Protein 6E4V (pdb70)

Radius of gyration: 25.65 Å; Cα contacts (8 Å, |Δi|>4): 1981; chains: 1; bounding box: 72×51×58 Å

CATH classification: 2.170.130.10

Organism: Escherichia coli (strain K12) (NCBI:txid83333)

Solvent-accessible surface area: 28201 Å² total; per-residue (Å²): 148,44,3,10,36,79,40,0,41,2,1,0,22,4,118,19,38,22,34,31,0,0,4,0,1,9,7,11,4,59,16,18,7,75,0,12,40,8,17,23,0,4,64,0,0,54,18,5,5,14,1,22,59,6,23,38,1,30,21,56,11,30,9,25,2,8,3,12,34,0,18,8,12,1,24,35,17,15,14,24,41,29,80,56,184,33,34,5,4,30,10,39,16,0,6,14,2,0,52,59,0,9,0,0,1,0,1,6,1,3,18,4,1,5,2,31,2,2,6,3,0,11,6,19,10,23,47,1,94,25,151,128,118,95,5,43,62,26,33,5,118,22,33,73,110,41,58,13,84,25,35,8,62,13,28,31,110,48,194,89,5,92,69,21,15,28,77,2,19,14,70,17,35,24,48,16,70,24,60,84,23,36,13,70,20,53,3,68,11,10,12,65,10,13,37,78,58,125,112,28,46,52,10,47,17,88,1,52,8,83,9,36,2,78,4,3,14,55,22,6,11,1,20,23,4,26,103,20,48,75,32,106,38,109,42,30,47,2,3,0,1,111,46,2,52,17,36,8,36,18,44,34,77,25,64,19,55,80,55,64,158,57,135,82,59,66,20,9,47,21,28,24,60,9,49,3,78,24,47,7,37,19,0,55,2,55,9,19,2,51,112,97,77,0,74,3,44,3,29,99,37,110,171,21,129,51,98,46,48,0,1,2,3,1,62,26,19,10,81,10,74,1,59,7,73,8,91,33,18,36,0,28,70,125,89,176,74,108,95,7,41,56,0,103,13,18,28,85,15,90,17,28,18,89,3,63,16,7,167,33,50,1,60,31,118,86,18,22,31,1,123,119,3,69,3,102,19,102,83,38,144,39,72,124,47,73,69,54,33,31,20,23,35,45,19,104,8,127,7,48,2,26,54,30,22,78,38,129,52,49,19,44,0,78,12,40,6,94,1,32,30,80,13,45,39,104,122,56,55,6,86,31,82,38,78,3,56,7,39,2,64,4,92,36,95,76,132,43,90,1,50,10,34,13,63,2,4,3,2,36,17,17,88,31,78,39,72,100,24,144,27,15,53,10,26,19,1,12,2,90,6,112,10,55,5,2,18,82,88,142,10,77,22,13,22,6,60,0,91,4,75,0,48,27,34,54,32,23,68,53,58,72,81,81,11,106,92,47,163,57,72,55,2,64,88,52,38,100,3,13,54,0,104,13,62,3,77,14,41,17,0,0,57,68,115,28,94,15,22,13,77,1,30,12,156,22,109,1,67,45,75,150,41,93,41,29,44,33,15,4,7,46,18,7,42,20,52,1,26,11,78,98,58,88,148,89,73,82,42,16,58,15,3,6,48,29,88,35,39,99,4,53,20,63,41,129,14,68,99,33,86,19,112,4,123,19,38,62,19,40,35,25,24,81,7,61,45,88,58,71,73,182,30,70,10,78,14,16,6,31,33,8,53,154,48,75,69,19,18,18,11,7,83,33,23,10,19,28,3,47,12,104,20,110,8,97,11,18,35,110,94,90

B-factor: mean 42.83, std 16.61, range [19.68, 131.92]

InterPro domains:
  IPR000531 TonB-dependent receptor-like, beta-barrel [PF00593] (256-700)
  IPR010105 TonB-dependent siderophore receptor [TIGR01783] (77-729)
  IPR010916 TonB box, conserved site [PS00430] (1-49)
  IPR010917 TonB-dependent receptor, conserved site [PS01156] (712-729)
  IPR012910 TonB-dependent receptor, plug domain [PF07715] (75-175)
  IPR036942 TonB-dependent receptor-like, beta-barrel domain superfamily [G3DSA:2.40.170.20] (187-729)
  IPR037066 TonB-dependent receptor, plug domain superfamily [G3DSA:2.170.130.10] (42-184)
  IPR039426 TonB-dependent receptor-like [PS52016] (74-729)
  IPR039426 TonB-dependent receptor-like [PTHR32552] (26-729)

Structure (mmCIF, N/CA/C/O backbone):
data_6E4V
#
_entry.id   6E4V
#
_cell.length_a   68.190
_cell.length_b   103.860
_cell.length_c   118.620
_cell.angle_alpha   90.00
_cell.angle_beta   90.00
_cell.angle_gamma   90.00
#
_symmetry.space_group_name_H-M   'P 21 21 21'
#
loop_
_entity.id
_entity.type
_entity.pdbx_description
1 polymer 'FhuE receptor'
2 non-polymer 'octyl beta-D-glucopyranoside'
3 non-polymer COPROGEN
4 water water
#
loop_
_atom_site.group_PDB
_atom_site.id
_atom_site.type_symbol
_atom_site.label_atom_id
_atom_site.label_alt_id
_atom_site.label_comp_id
_atom_site.label_asym_id
_atom_site.label_entity_id
_atom_site.label_seq_id
_atom_site.pdbx_PDB_ins_code
_atom_site.Cartn_x
_atom_site.Cartn_y
_atom_site.Cartn_z
_atom_site.occupancy
_atom_site.B_iso_or_equiv
_atom_site.auth_seq_id
_atom_site.auth_comp_id
_atom_site.auth_asym_id
_atom_site.auth_atom_id
_atom_site.pdbx_PDB_model_num
ATOM 1 N N . ASN A 1 22 ? -8.898 11.354 22.698 1.00 45.55 58 ASN A N 1
ATOM 2 C CA . ASN A 1 22 ? -9.051 11.841 21.323 1.00 45.48 58 ASN A CA 1
ATOM 3 C C . ASN A 1 22 ? -8.663 13.326 21.106 1.00 48.39 58 ASN A C 1
ATOM 4 O O . ASN A 1 22 ? -8.414 13.732 19.964 1.00 49.39 58 ASN A O 1
ATOM 9 N N . ASP A 1 23 ? -8.558 14.090 22.182 1.00 41.63 59 ASP A N 1
ATOM 10 C CA . ASP A 1 23 ? -8.197 15.501 22.106 1.00 39.44 59 ASP A CA 1
ATOM 11 C C . ASP A 1 23 ? -6.686 15.739 22.247 1.00 40.00 59 ASP A C 1
ATOM 12 O O . ASP A 1 23 ? -6.050 15.138 23.089 1.00 38.48 59 ASP A O 1
ATOM 17 N N . TYR A 1 24 ? -6.134 16.607 21.403 1.00 35.04 60 TYR A N 1
ATOM 18 C CA . TYR A 1 24 ? -4.696 16.992 21.457 1.00 33.41 60 TYR A CA 1
ATOM 19 C C . TYR A 1 24 ? -4.413 17.776 22.744 1.00 38.25 60 TYR A C 1
ATOM 20 O O . TYR A 1 24 ? -3.276 17.744 23.216 1.00 35.59 60 TYR A O 1
ATOM 29 N N . SER A 1 25 ? -5.379 18.543 23.232 1.00 36.51 61 SER A N 1
ATOM 30 C CA . SER A 1 25 ? -5.186 19.351 24.463 1.00 37.64 61 SER A CA 1
ATOM 31 C C . SER A 1 25 ? -5.563 18.558 25.722 1.00 45.22 61 SER A C 1
ATOM 32 O O . SER A 1 25 ? -6.715 18.124 25.811 1.00 45.53 61 SER A O 1
ATOM 35 N N . VAL A 1 26 ? -4.638 18.387 26.659 1.00 43.59 62 VAL A N 1
ATOM 36 C CA . VAL A 1 26 ? -4.890 17.688 27.935 1.00 43.82 62 VAL A CA 1
ATOM 37 C C . VAL A 1 26 ? -5.188 18.795 28.983 1.00 49.03 62 VAL A C 1
ATOM 38 O O . VAL A 1 26 ? -4.327 19.630 29.276 1.00 47.67 62 VAL A O 1
ATOM 42 N N . THR A 1 27 ? -6.420 18.789 29.511 1.00 47.13 63 THR A N 1
ATOM 43 C CA . THR A 1 27 ? -7.032 19.759 30.445 1.00 48.31 63 THR A CA 1
ATOM 44 C C . THR A 1 27 ? -6.180 20.195 31.660 1.00 51.12 63 THR A C 1
ATOM 45 O O . THR A 1 27 ? -6.097 21.395 31.915 1.00 52.25 63 THR A O 1
ATOM 49 N N . SER A 1 28 ? -5.652 19.242 32.460 1.00 43.99 64 SER A N 1
ATOM 50 C CA . SER A 1 28 ? -4.923 19.591 33.674 1.00 42.30 64 SER A CA 1
ATOM 51 C C . SER A 1 28 ? -3.632 18.815 33.849 1.00 44.83 64 SER A C 1
ATOM 52 O O . SER A 1 28 ? -3.426 17.770 33.222 1.00 41.80 64 SER A O 1
ATOM 55 N N . THR A 1 29 ? -2.741 19.374 34.686 1.00 42.89 65 THR A N 1
ATOM 56 C CA . THR A 1 29 ? -1.424 18.832 34.999 1.00 42.64 65 THR A CA 1
ATOM 57 C C . THR A 1 29 ? -0.915 19.311 36.351 1.00 47.34 65 THR A C 1
ATOM 58 O O . THR A 1 29 ? -1.275 20.394 36.825 1.00 48.01 65 THR A O 1
ATOM 62 N N . SER A 1 30 ? -0.043 18.484 36.936 1.00 43.24 66 SER A N 1
ATOM 63 C CA . SER A 1 30 ? 0.666 18.668 38.191 1.00 43.27 66 SER A CA 1
ATOM 64 C C . SER A 1 30 ? 2.101 19.126 37.855 1.00 44.31 66 SER A C 1
ATOM 65 O O . SER A 1 30 ? 2.912 19.317 38.755 1.00 43.91 66 SER A O 1
ATOM 68 N N . ALA A 1 31 ? 2.407 19.302 36.550 1.00 39.24 67 ALA A N 1
ATOM 69 C CA . ALA A 1 31 ? 3.731 19.681 36.048 1.00 38.47 67 ALA A CA 1
ATOM 70 C C . ALA A 1 31 ? 4.130 21.133 36.345 1.00 41.79 67 ALA A C 1
ATOM 71 O O . ALA A 1 31 ? 3.318 22.041 36.213 1.00 40.73 67 ALA A O 1
ATOM 73 N N . GLY A 1 32 ? 5.390 21.313 36.740 1.00 38.93 68 GLY A N 1
ATOM 74 C CA . GLY A 1 32 ? 5.968 22.606 37.066 1.00 38.80 68 GLY A CA 1
ATOM 75 C C . GLY A 1 32 ? 5.912 22.952 38.539 1.00 43.48 68 GLY A C 1
ATOM 76 O O . GLY A 1 32 ? 6.947 23.259 39.140 1.00 42.33 68 GLY A O 1
ATOM 77 N N . THR A 1 33 ? 4.700 22.907 39.133 1.00 41.08 69 THR A N 1
ATOM 78 C CA . THR A 1 33 ? 4.489 23.316 40.530 1.00 42.58 69 THR A CA 1
ATOM 79 C C . THR A 1 33 ? 4.260 22.177 41.513 1.00 48.27 69 THR A C 1
ATOM 80 O O . THR A 1 33 ? 4.270 22.421 42.720 1.00 48.87 69 THR A O 1
ATOM 84 N N . LYS A 1 34 ? 4.004 20.956 41.009 1.00 45.77 70 LYS A N 1
ATOM 85 C CA . LYS A 1 34 ? 3.630 19.759 41.789 1.00 46.97 70 LYS A CA 1
ATOM 86 C C . LYS A 1 34 ? 2.180 19.894 42.311 1.00 52.58 70 LYS A C 1
ATOM 87 O O . LYS A 1 34 ? 1.714 19.064 43.094 1.00 53.63 70 LYS A O 1
ATOM 93 N N . MET A 1 35 ? 1.463 20.932 41.827 1.00 49.15 71 MET A N 1
ATOM 94 C CA . MET A 1 35 ? 0.066 21.233 42.153 1.00 49.03 71 MET A CA 1
ATOM 95 C C . MET A 1 35 ? -0.792 21.017 40.904 1.00 49.68 71 MET A C 1
ATOM 96 O O . MET A 1 35 ? -0.426 21.472 39.814 1.00 47.90 71 MET A O 1
ATOM 101 N N . GLN A 1 36 ? -1.911 20.303 41.063 1.00 45.71 72 GLN A N 1
ATOM 102 C CA . GLN A 1 36 ? -2.867 20.001 39.991 1.00 45.11 72 GLN A CA 1
ATOM 103 C C . GLN A 1 36 ? -3.570 21.295 39.544 1.00 50.05 72 GLN A C 1
ATOM 104 O O . GLN A 1 36 ? -4.294 21.904 40.349 1.00 52.02 72 GLN A O 1
ATOM 110 N N . MET A 1 37 ? -3.321 21.741 38.283 1.00 44.90 73 MET A N 1
ATOM 111 C CA . MET A 1 37 ? -3.924 22.976 37.709 1.00 45.09 73 MET A CA 1
ATOM 112 C C . MET A 1 37 ? -4.053 22.883 36.180 1.00 44.66 73 MET A C 1
ATOM 113 O O . MET A 1 37 ? -3.440 22.011 35.562 1.00 42.10 73 MET A O 1
ATOM 118 N N . THR A 1 38 ? -4.703 23.871 35.580 1.00 39.27 74 THR A N 1
ATOM 119 C CA . THR A 1 38 ? -4.755 23.960 34.097 1.00 37.85 74 THR A CA 1
ATOM 120 C C . THR A 1 38 ? -3.456 24.627 33.614 1.00 41.65 74 THR A C 1
ATOM 121 O O . THR A 1 38 ? -2.772 25.253 34.444 1.00 40.46 74 THR A O 1
ATOM 125 N N . GLN A 1 39 ? -3.133 24.571 32.330 1.00 37.89 75 GLN A N 1
ATOM 126 C CA . GLN A 1 39 ? -1.864 25.179 31.842 1.00 37.38 75 GLN A CA 1
ATOM 127 C C . GLN A 1 39 ? -1.867 26.691 32.118 1.00 39.65 75 GLN A C 1
ATOM 128 O O . GLN A 1 39 ? -0.819 27.218 32.544 1.00 37.00 75 GLN A O 1
ATOM 134 N N . ARG A 1 40 ? -3.002 27.343 31.909 1.00 35.32 76 ARG A N 1
ATOM 135 C CA . ARG A 1 40 ? -3.206 28.800 32.123 1.00 35.95 76 ARG A CA 1
ATOM 136 C C . ARG A 1 40 ? -2.708 29.242 33.506 1.00 38.23 76 ARG A C 1
ATOM 137 O O . ARG A 1 40 ? -2.203 30.367 33.598 1.00 37.77 76 ARG A O 1
ATOM 145 N N . ASP A 1 41 ? -2.829 28.408 34.528 1.00 34.15 77 ASP A N 1
ATOM 146 C CA . ASP A 1 41 ? -2.442 28.736 35.902 1.00 33.82 77 ASP A CA 1
ATOM 147 C C . ASP A 1 41 ? -0.991 28.447 36.204 1.00 36.35 77 ASP A C 1
ATOM 148 O O . ASP A 1 41 ? -0.537 28.683 37.324 1.00 36.05 77 ASP A O 1
ATOM 153 N N . ILE A 1 42 ? -0.262 27.911 35.225 1.00 32.60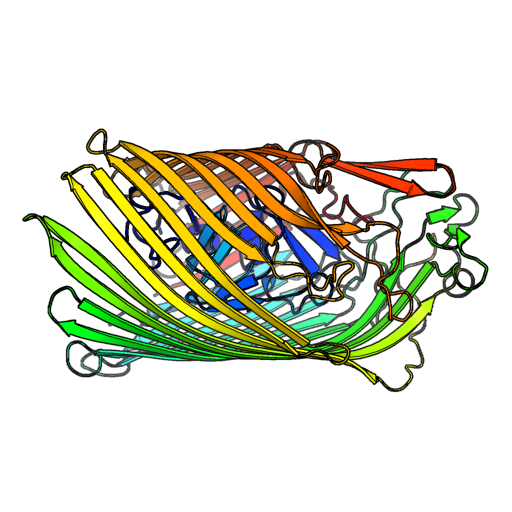 78 ILE A N 1
ATOM 154 C CA . ILE A 1 42 ? 1.143 27.576 35.418 1.00 30.83 78 ILE A CA 1
ATOM 155 C C . ILE A 1 42 ? 2.009 28.700 34.871 1.00 35.48 78 ILE A C 1
ATOM 156 O O . ILE A 1 42 ? 2.008 28.915 33.658 1.00 35.42 78 ILE A O 1
ATOM 161 N N . PRO A 1 43 ? 2.789 29.409 35.728 1.00 31.69 79 PRO A N 1
ATOM 162 C CA . PRO A 1 43 ? 3.613 30.501 35.211 1.00 31.26 79 PRO A CA 1
ATOM 163 C C . PRO A 1 43 ? 4.934 30.025 34.595 1.00 35.66 79 PRO A C 1
ATOM 164 O O . PRO A 1 43 ? 5.995 30.607 34.836 1.00 34.77 79 PRO A O 1
ATOM 168 N N . GLN A 1 44 ? 4.843 28.976 33.789 1.00 31.91 80 GLN A N 1
ATOM 169 C CA . GLN A 1 44 ? 6.017 28.396 33.086 1.00 30.05 80 GLN A CA 1
ATOM 170 C C . GLN A 1 44 ? 5.586 27.951 31.686 1.00 33.43 80 GLN A C 1
ATOM 171 O O . GLN A 1 44 ? 4.371 27.864 31.447 1.00 32.92 80 GLN A O 1
ATOM 177 N N . SER A 1 45 ? 6.526 27.671 30.800 1.00 31.20 81 SER A N 1
ATOM 178 C CA . SER A 1 45 ? 6.154 27.207 29.441 1.00 31.14 81 SER A CA 1
ATOM 179 C C . SER A 1 45 ? 5.914 25.695 29.530 1.00 33.76 81 SER A C 1
ATOM 180 O O . SER A 1 45 ? 6.896 24.951 29.693 1.00 33.13 81 SER A O 1
ATOM 183 N N . VAL A 1 46 ? 4.662 25.271 29.423 1.00 28.34 82 VAL A N 1
ATOM 184 C CA . VAL A 1 46 ? 4.297 23.832 29.576 1.00 26.58 82 VAL A CA 1
ATOM 185 C C . VAL A 1 46 ? 3.681 23.308 28.278 1.00 30.61 82 VAL A C 1
ATOM 186 O O . VAL A 1 46 ? 2.812 23.993 27.713 1.00 31.21 82 VAL A O 1
ATOM 190 N N . THR A 1 47 ? 4.130 22.146 27.833 1.00 25.48 83 THR A N 1
ATOM 191 C CA . THR A 1 47 ? 3.572 21.472 26.635 1.00 26.33 83 THR A CA 1
ATOM 192 C C . THR A 1 47 ? 3.180 20.051 27.051 1.00 29.76 83 THR A C 1
ATOM 193 O O . THR A 1 47 ? 3.974 19.431 27.769 1.00 27.58 83 THR A O 1
ATOM 197 N N . ILE A 1 48 ? 2.005 19.569 26.680 1.00 28.28 84 ILE A N 1
ATOM 198 C CA . ILE A 1 48 ? 1.622 18.172 27.041 1.00 28.48 84 ILE A CA 1
ATOM 199 C C . ILE A 1 48 ? 1.322 17.410 25.749 1.00 31.63 84 ILE A C 1
ATOM 200 O O . ILE A 1 48 ? 0.500 17.898 24.962 1.00 34.51 84 ILE A O 1
ATOM 205 N N . VAL A 1 49 ? 1.954 16.260 25.551 1.00 24.88 85 VAL A N 1
ATOM 206 C CA . VAL A 1 49 ? 1.737 15.457 24.313 1.00 23.98 85 VAL A CA 1
ATOM 207 C C . VAL A 1 49 ? 0.642 14.434 24.625 1.00 29.07 85 VAL A C 1
ATOM 208 O O . VAL A 1 49 ? 0.827 13.629 25.557 1.00 29.61 85 VAL A O 1
ATOM 212 N N . SER A 1 50 ? -0.440 14.463 23.866 1.00 24.89 86 SER A N 1
ATOM 213 C CA . SER A 1 50 ? -1.596 13.578 24.151 1.00 24.64 86 SER A CA 1
ATOM 214 C C . SER A 1 50 ? -1.430 12.203 23.502 1.00 27.40 86 SER A C 1
ATOM 215 O O . SER A 1 50 ? -0.604 12.051 22.588 1.00 25.43 86 SER A O 1
ATOM 218 N N . GLN A 1 51 ? -2.220 11.261 23.991 1.00 26.70 87 GLN A N 1
ATOM 219 C CA . GLN A 1 51 ? -2.275 9.888 23.525 1.00 26.32 87 GLN A CA 1
ATOM 220 C C . GLN A 1 51 ? -2.640 9.885 22.038 1.00 29.63 87 GLN A C 1
ATOM 221 O O . GLN A 1 51 ? -2.017 9.152 21.264 1.00 29.64 87 GLN A O 1
ATOM 227 N N . GLN A 1 52 ? -3.600 10.748 21.641 1.00 26.04 88 GLN A N 1
ATOM 228 C CA . GLN A 1 52 ? -4.086 10.866 20.265 1.00 26.61 88 GLN A CA 1
ATOM 229 C C . GLN A 1 52 ? -3.026 11.365 19.299 1.00 30.34 88 GLN A C 1
ATOM 230 O O . GLN A 1 52 ? -2.926 10.832 18.195 1.00 29.92 88 GLN A O 1
ATOM 236 N N . ARG A 1 53 ? -2.215 12.367 19.717 1.00 27.58 89 ARG A N 1
ATOM 237 C CA . ARG A 1 53 ? -1.123 12.877 18.912 1.00 26.93 89 ARG A CA 1
ATOM 238 C C . ARG A 1 53 ? -0.095 11.753 18.683 1.00 30.64 89 ARG A C 1
ATOM 239 O O . ARG A 1 53 ? 0.394 11.575 17.554 1.00 30.24 89 ARG A O 1
ATOM 247 N N . MET A 1 54 ? 0.186 11.004 19.733 1.00 27.37 90 MET A N 1
ATOM 248 C CA . MET A 1 54 ? 1.144 9.872 19.645 1.00 27.61 90 MET A CA 1
ATOM 249 C C . MET A 1 54 ? 0.588 8.824 18.678 1.00 30.57 90 MET A C 1
ATOM 250 O O . MET A 1 54 ? 1.366 8.343 17.859 1.00 31.13 90 MET A O 1
ATOM 255 N N . GLU A 1 55 ? -0.698 8.502 18.755 1.00 28.02 91 GLU A N 1
ATOM 256 C CA . GLU A 1 55 ? -1.324 7.523 17.827 1.00 28.65 91 GLU A CA 1
ATOM 257 C C . GLU A 1 55 ? -1.328 8.049 16.389 1.00 31.88 91 GLU A C 1
ATOM 258 O O . GLU A 1 55 ? -0.987 7.282 15.498 1.00 31.28 91 GLU A O 1
ATOM 264 N N . ASP A 1 56 ? -1.684 9.300 16.156 1.00 28.31 92 ASP A N 1
ATOM 265 C CA . ASP A 1 56 ? -1.746 9.801 14.794 1.00 27.70 92 ASP A CA 1
ATOM 266 C C . ASP A 1 56 ? -0.408 9.841 14.061 1.00 29.13 92 ASP A C 1
ATOM 267 O O . ASP A 1 56 ? -0.341 9.562 12.878 1.00 26.84 92 ASP A O 1
ATOM 272 N N . GLN A 1 57 ? 0.632 10.261 14.771 1.00 26.75 93 GLN A N 1
ATOM 273 C CA . GLN A 1 57 ? 1.987 10.420 14.173 1.00 25.50 93 GLN A CA 1
ATOM 274 C C . GLN A 1 57 ? 2.857 9.188 14.456 1.00 28.64 93 GLN A C 1
ATOM 275 O O . GLN A 1 57 ? 3.990 9.160 13.960 1.00 28.57 93 GLN A O 1
ATOM 281 N N . GLN A 1 58 ? 2.372 8.229 15.197 1.00 25.29 94 GLN A N 1
ATOM 282 C CA . GLN A 1 58 ? 3.109 6.991 15.551 1.00 25.09 94 GLN A CA 1
ATOM 283 C C . GLN A 1 58 ? 4.396 7.356 16.298 1.00 28.92 94 GLN A C 1
ATOM 284 O O . GLN A 1 58 ? 5.479 6.999 15.861 1.00 28.40 94 GLN A O 1
ATOM 290 N N . LEU A 1 59 ? 4.241 8.105 17.353 1.00 25.72 95 LEU A N 1
ATOM 291 C CA . LEU A 1 59 ? 5.402 8.399 18.227 1.00 23.95 95 LEU A CA 1
ATOM 292 C C . LEU A 1 59 ? 5.465 7.209 19.190 1.00 25.36 95 LEU A C 1
ATOM 293 O O . LEU A 1 59 ? 4.675 7.170 20.139 1.00 23.64 95 LEU A O 1
ATOM 298 N N . GLN A 1 60 ? 6.364 6.274 18.922 1.00 22.97 96 GLN A N 1
ATOM 299 C CA . GLN A 1 60 ? 6.435 4.993 19.675 1.00 22.76 96 GLN A CA 1
ATOM 300 C C . GLN A 1 60 ? 7.553 4.998 20.724 1.00 24.89 96 GLN A C 1
ATOM 301 O O . GLN A 1 60 ? 7.568 4.080 21.559 1.00 23.00 96 GLN A O 1
ATOM 307 N N . THR A 1 61 ? 8.448 5.978 20.684 1.00 22.07 97 THR A N 1
ATOM 308 C CA . THR A 1 61 ? 9.530 6.064 21.657 1.00 21.63 97 THR A CA 1
ATOM 309 C C . THR A 1 61 ? 9.503 7.433 22.308 1.00 23.46 97 THR A C 1
ATOM 310 O O . THR A 1 61 ? 8.965 8.376 21.719 1.00 21.88 97 THR A O 1
ATOM 314 N N . LEU A 1 62 ? 10.139 7.574 23.491 1.00 22.30 98 LEU A N 1
ATOM 315 C CA . LEU A 1 62 ? 10.213 8.889 24.142 1.00 22.12 98 LEU A CA 1
ATOM 316 C C . LEU A 1 62 ? 10.978 9.892 23.256 1.00 23.72 98 LEU A C 1
ATOM 317 O O . LEU A 1 62 ? 10.567 11.038 23.162 1.00 22.56 98 LEU A O 1
ATOM 322 N N . GLY A 1 63 ? 12.026 9.416 22.577 1.00 22.58 99 GLY A N 1
ATOM 323 C CA . GLY A 1 63 ? 12.828 10.177 21.623 1.00 21.87 99 GLY A CA 1
ATOM 324 C C . GLY A 1 63 ? 12.006 10.753 20.487 1.00 23.05 99 GLY A C 1
ATOM 325 O O . GLY A 1 63 ? 12.149 11.929 20.171 1.00 22.77 99 GLY A O 1
ATOM 326 N N . GLU A 1 64 ? 11.086 9.962 19.945 1.00 22.55 100 GLU A N 1
ATOM 327 C CA . GLU A 1 64 ? 10.184 10.432 18.859 1.00 23.21 100 GLU A CA 1
ATOM 328 C C . GLU A 1 64 ? 9.220 11.503 19.389 1.00 27.13 100 GLU A C 1
ATOM 329 O O . GLU A 1 64 ? 8.879 12.397 18.613 1.00 27.94 100 GLU A O 1
ATOM 335 N N . VAL A 1 65 ? 8.746 11.370 20.619 1.00 23.80 101 VAL A N 1
ATOM 336 C CA . VAL A 1 65 ? 7.861 12.353 21.254 1.00 23.84 101 VAL A CA 1
ATOM 337 C C . VAL A 1 65 ? 8.643 13.658 21.404 1.00 28.73 101 VAL A C 1
ATOM 338 O O . VAL A 1 65 ? 8.211 14.682 20.877 1.00 28.69 101 VAL A O 1
ATOM 342 N N . MET A 1 66 ? 9.824 13.588 22.001 1.00 26.62 102 MET A N 1
ATOM 343 C CA . MET A 1 66 ? 10.675 14.784 22.234 1.00 26.43 102 MET A CA 1
ATOM 344 C C . MET A 1 66 ? 11.044 15.486 20.921 1.00 29.18 102 MET A C 1
ATOM 345 O O . MET A 1 66 ? 10.847 16.694 20.861 1.00 29.58 102 MET A O 1
ATOM 350 N N . GLU A 1 67 ? 11.476 14.784 19.890 1.00 26.42 103 GLU A N 1
ATOM 351 C CA . GLU A 1 67 ? 11.910 15.447 18.629 1.00 27.21 103 GLU A CA 1
ATOM 352 C C . GLU A 1 67 ? 10.742 16.107 17.883 1.00 30.18 103 GLU A C 1
ATOM 353 O O . GLU A 1 67 ? 11.015 16.887 16.972 1.00 28.66 103 GLU A O 1
ATOM 359 N N . ASN A 1 68 ? 9.508 15.794 18.253 1.00 26.93 104 ASN A N 1
ATOM 360 C CA . ASN A 1 68 ? 8.318 16.408 17.606 1.00 26.49 104 ASN A CA 1
ATOM 361 C C . ASN A 1 68 ? 7.715 17.439 18.567 1.00 30.02 104 ASN A C 1
ATOM 362 O O . ASN A 1 68 ? 6.648 17.983 18.248 1.00 29.49 104 ASN A O 1
ATOM 367 N N . THR A 1 69 ? 8.396 17.722 19.669 1.00 25.73 105 THR A N 1
ATOM 368 C CA . THR A 1 69 ? 7.911 18.685 20.691 1.00 25.59 105 THR A CA 1
ATOM 369 C C . THR A 1 69 ? 8.597 20.045 20.495 1.00 30.15 105 THR A C 1
ATOM 370 O O . THR A 1 69 ? 9.834 20.077 20.346 1.00 28.72 105 THR A O 1
ATOM 374 N N . LEU A 1 70 ? 7.817 21.119 20.514 1.00 27.12 106 LEU A N 1
ATOM 375 C CA . LEU A 1 70 ? 8.339 22.497 20.316 1.00 26.10 106 LEU A CA 1
ATOM 376 C C . LEU A 1 70 ? 9.428 22.825 21.341 1.00 29.21 106 LEU A C 1
ATOM 377 O O . LEU A 1 70 ? 9.216 22.578 22.537 1.00 27.94 106 LEU A O 1
ATOM 382 N N . GLY A 1 71 ? 10.524 23.415 20.890 1.00 26.83 107 GLY A N 1
ATOM 383 C CA . GLY A 1 71 ? 11.595 23.844 21.807 1.00 26.91 107 GLY A CA 1
ATOM 384 C C . GLY A 1 71 ? 12.527 22.720 22.223 1.00 30.75 107 GLY A C 1
ATOM 385 O O . GLY A 1 71 ? 13.366 22.976 23.094 1.00 29.38 107 GLY A O 1
ATOM 386 N N . ILE A 1 72 ? 12.380 21.526 21.663 1.00 27.14 108 ILE A N 1
ATOM 387 C CA . ILE A 1 72 ? 13.292 20.395 21.999 1.00 25.24 108 ILE A CA 1
ATOM 388 C C . ILE A 1 72 ? 13.986 19.961 20.711 1.00 27.49 108 ILE A C 1
ATOM 389 O O . ILE A 1 72 ? 13.275 19.643 19.747 1.00 25.85 108 ILE A O 1
ATOM 394 N N . SER A 1 73 ? 15.307 19.917 20.727 1.00 23.83 109 SER A N 1
ATOM 395 C CA . SER A 1 73 ? 16.098 19.498 19.543 1.00 24.88 109 SER A CA 1
ATOM 396 C C . SER A 1 73 ? 16.978 18.290 19.892 1.00 28.11 109 SER A C 1
ATOM 397 O O . SER A 1 73 ? 17.303 18.131 21.071 1.00 27.05 109 SER A O 1
ATOM 400 N N . LYS A 1 74 ? 17.305 17.473 18.901 1.00 24.94 110 LYS A N 1
ATOM 401 C CA . LYS A 1 74 ? 18.136 16.285 19.087 1.00 23.84 110 LYS A CA 1
ATOM 402 C C . LYS A 1 74 ? 19.471 16.331 18.333 1.00 26.71 110 LYS A C 1
ATOM 403 O O . LYS A 1 74 ? 19.592 16.979 17.280 1.00 25.05 110 LYS A O 1
ATOM 409 N N . SER A 1 75 ? 20.401 15.598 18.911 1.00 23.82 111 SER A N 1
ATOM 410 C CA . SER A 1 75 ? 21.744 15.367 18.329 1.00 24.47 111 SER A CA 1
ATOM 411 C C . SER A 1 75 ? 21.981 13.846 18.331 1.00 28.37 111 SER A C 1
ATOM 412 O O . SER A 1 75 ? 22.058 13.313 19.394 1.00 26.58 111 SER A O 1
ATOM 415 N N . GLN A 1 76 ? 22.047 13.233 17.179 1.00 26.86 112 GLN A N 1
ATOM 416 C CA . GLN A 1 76 ? 22.165 11.762 17.063 1.00 27.14 112 GLN A CA 1
ATOM 417 C C . GLN A 1 76 ? 23.618 11.338 16.845 1.00 31.02 112 GLN A C 1
ATOM 418 O O . GLN A 1 76 ? 23.987 11.193 15.716 1.00 31.36 112 GLN A O 1
ATOM 424 N N . ALA A 1 77 ? 24.312 10.998 17.895 1.00 27.42 113 ALA A N 1
ATOM 425 C CA . ALA A 1 77 ? 25.723 10.541 17.812 1.00 27.01 113 ALA A CA 1
ATOM 426 C C . ALA A 1 77 ? 25.841 9.295 16.930 1.00 30.42 113 ALA A C 1
ATOM 427 O O . ALA A 1 77 ? 26.749 9.225 16.137 1.00 29.73 113 ALA A O 1
ATOM 429 N N . ASP A 1 78 ? 24.942 8.335 17.088 1.00 25.92 114 ASP A N 1
ATOM 430 C CA . ASP A 1 78 ? 24.938 7.092 16.340 1.00 25.26 114 ASP A CA 1
ATOM 431 C C . ASP A 1 78 ? 23.508 6.519 16.246 1.00 29.72 114 ASP A C 1
ATOM 432 O O . ASP A 1 78 ? 22.615 7.069 16.795 1.00 29.23 114 ASP A O 1
ATOM 437 N N . SER A 1 79 ? 23.364 5.348 15.668 1.00 27.12 115 SER A N 1
ATOM 438 C CA . SER A 1 79 ? 22.045 4.743 15.348 1.00 26.21 115 SER A CA 1
ATOM 439 C C . SER A 1 79 ? 21.132 4.665 16.570 1.00 30.89 115 SER A C 1
ATOM 440 O O . SER A 1 79 ? 19.934 4.761 16.359 1.00 32.73 115 SER A O 1
ATOM 443 N N . ASP A 1 80 ? 21.586 4.413 17.764 1.00 27.71 116 ASP A N 1
ATOM 444 C CA . ASP A 1 80 ? 20.674 4.329 18.870 1.00 28.13 116 ASP A CA 1
ATOM 445 C C . ASP A 1 80 ? 20.905 5.288 20.008 1.00 29.04 116 ASP A C 1
ATOM 446 O O . ASP A 1 80 ? 20.286 5.174 21.014 1.00 28.69 116 ASP A O 1
ATOM 451 N N . ARG A 1 81 ? 21.831 6.222 19.843 1.00 23.34 117 ARG A N 1
ATOM 452 C CA . ARG A 1 81 ? 22.170 7.163 20.936 1.00 22.76 117 ARG A CA 1
ATOM 453 C C . ARG A 1 81 ? 21.917 8.600 20.478 1.00 26.71 117 ARG A C 1
ATOM 454 O O . ARG A 1 81 ? 22.619 9.051 19.590 1.00 28.32 117 ARG A O 1
ATOM 462 N N . ALA A 1 82 ? 20.959 9.266 21.097 1.00 23.39 118 ALA A N 1
ATOM 463 C CA . ALA A 1 82 ? 20.595 10.660 20.767 1.00 22.24 118 ALA A CA 1
ATOM 464 C C . ALA A 1 82 ? 20.473 11.465 22.057 1.00 25.66 118 ALA A C 1
ATOM 465 O O . ALA A 1 82 ? 20.167 10.892 23.076 1.00 25.21 118 ALA A O 1
ATOM 467 N N . LEU A 1 83 ? 20.840 12.715 22.033 1.00 23.63 119 LEU A N 1
ATOM 468 C CA . LEU A 1 83 ? 20.686 13.529 23.248 1.00 23.47 119 LEU A CA 1
ATOM 469 C C . LEU A 1 83 ? 19.710 14.673 22.929 1.00 24.80 119 LEU A C 1
ATOM 470 O O . LEU A 1 83 ? 19.635 15.038 21.789 1.00 23.68 119 LEU A O 1
ATOM 475 N N . TYR A 1 84 ? 18.971 15.130 23.907 1.00 22.55 120 TYR A N 1
ATOM 476 C CA . TYR A 1 84 ? 17.900 16.137 23.679 1.00 22.41 120 TYR A CA 1
ATOM 477 C C . TYR A 1 84 ? 18.216 17.461 24.393 1.00 25.87 120 TYR A C 1
ATOM 478 O O . TYR A 1 84 ? 18.607 17.462 25.564 1.00 24.12 120 TYR A O 1
ATOM 487 N N . TYR A 1 85 ? 17.998 18.556 23.685 1.00 23.70 121 TYR A N 1
ATOM 488 C CA . TYR A 1 85 ? 18.326 19.920 24.167 1.00 24.18 121 TYR A CA 1
ATOM 489 C C . TYR A 1 85 ? 17.105 20.860 24.140 1.00 27.72 121 TYR A C 1
ATOM 490 O O . TYR A 1 85 ? 16.242 20.714 23.281 1.00 23.63 121 TYR A O 1
ATOM 499 N N . SER A 1 86 ? 17.080 21.794 25.080 1.00 25.47 122 SER A N 1
ATOM 500 C CA . SER A 1 86 ? 16.019 22.828 25.158 1.00 24.95 122 SER A CA 1
ATOM 501 C C . SER A 1 86 ? 16.630 24.158 25.607 1.00 27.82 122 SER A C 1
ATOM 502 O O . SER A 1 86 ? 17.297 24.175 26.639 1.00 27.30 122 SER A O 1
ATOM 505 N N . ARG A 1 87 ? 16.383 25.208 24.846 1.00 26.03 123 ARG A N 1
ATOM 506 C CA . ARG A 1 87 ? 16.824 26.589 25.136 1.00 26.16 123 ARG A CA 1
ATOM 507 C C . ARG A 1 87 ? 18.341 26.712 25.264 1.00 31.99 123 ARG A C 1
ATOM 508 O O . ARG A 1 87 ? 18.829 27.542 26.033 1.00 32.67 123 ARG A O 1
ATOM 516 N N . GLY A 1 88 ? 19.075 25.884 24.517 1.00 29.87 124 GLY A N 1
ATOM 517 C CA . GLY A 1 88 ? 20.540 25.898 24.529 1.00 29.97 124 GLY A CA 1
ATOM 518 C C . GLY A 1 88 ? 21.169 24.983 25.561 1.00 33.65 124 GLY A C 1
ATOM 519 O O . GLY A 1 88 ? 22.391 24.966 25.683 1.00 34.32 124 GLY A O 1
ATOM 520 N N . PHE A 1 89 ? 20.358 24.187 26.298 1.00 27.53 125 PHE A N 1
ATOM 521 C CA . PHE A 1 89 ? 20.920 23.321 27.346 1.00 25.82 125 PHE A CA 1
ATOM 522 C C . PHE A 1 89 ? 20.503 21.877 27.198 1.00 26.86 125 PHE A C 1
ATOM 523 O O . PHE A 1 89 ? 19.488 21.571 26.567 1.00 24.79 125 PHE A O 1
ATOM 531 N N . GLN A 1 90 ? 21.255 20.991 27.792 1.00 24.17 126 GLN A N 1
ATOM 532 C CA . GLN A 1 90 ? 20.973 19.548 27.628 1.00 22.95 126 GLN A CA 1
ATOM 533 C C . GLN A 1 90 ? 20.016 19.041 28.693 1.00 26.03 126 GLN A C 1
ATOM 534 O O . GLN A 1 90 ? 20.135 19.452 29.815 1.00 24.96 126 GLN A O 1
ATOM 540 N N . ILE A 1 91 ? 19.117 18.150 28.313 1.00 23.66 127 ILE A N 1
ATOM 541 C CA . ILE A 1 91 ? 18.234 17.479 29.304 1.00 23.61 127 ILE A CA 1
ATOM 542 C C . ILE A 1 91 ? 19.060 16.311 29.863 1.00 27.46 127 ILE A C 1
ATOM 543 O O . ILE A 1 91 ? 19.504 15.483 29.064 1.00 26.21 127 ILE A O 1
ATOM 548 N N . ASP A 1 92 ? 19.289 16.279 31.166 1.00 24.17 128 ASP A N 1
ATOM 549 C CA . ASP A 1 92 ? 20.111 15.285 31.826 1.00 23.77 128 ASP A CA 1
ATOM 550 C C . ASP A 1 92 ? 19.395 14.176 32.627 1.00 28.21 128 ASP A C 1
ATOM 551 O O . ASP A 1 92 ? 19.990 13.419 33.315 1.00 27.24 128 ASP A O 1
ATOM 556 N N . ASN A 1 93 ? 18.080 14.160 32.512 1.00 26.66 129 ASN A N 1
ATOM 557 C CA . ASN A 1 93 ? 17.195 13.226 33.201 1.00 26.60 129 ASN A CA 1
ATOM 558 C C . ASN A 1 93 ? 15.814 13.206 32.554 1.00 30.02 129 ASN A C 1
ATOM 559 O O . ASN A 1 93 ? 15.369 14.215 32.017 1.00 30.30 129 ASN A O 1
ATOM 564 N N . TYR A 1 94 ? 15.201 12.044 32.584 1.00 25.19 130 TYR A N 1
ATOM 565 C CA . TYR A 1 94 ? 13.795 11.879 32.152 1.00 23.48 130 TYR A CA 1
ATOM 566 C C . TYR A 1 94 ? 13.026 11.404 33.390 1.00 28.14 130 TYR A C 1
ATOM 567 O O . TYR A 1 94 ? 13.641 10.805 34.288 1.00 27.38 130 TYR A O 1
ATOM 576 N N . MET A 1 95 ? 11.744 11.683 33.490 1.00 25.69 131 MET A N 1
ATOM 577 C CA . MET A 1 95 ? 11.060 11.225 34.719 1.00 27.52 131 MET A CA 1
ATOM 578 C C . MET A 1 95 ? 9.865 10.342 34.367 1.00 30.53 131 MET A C 1
ATOM 579 O O . MET A 1 95 ? 9.414 10.384 33.225 1.00 30.46 131 MET A O 1
ATOM 584 N N . VAL A 1 96 ? 9.483 9.495 35.296 1.00 27.99 132 VAL A N 1
ATOM 585 C CA . VAL A 1 96 ? 8.276 8.636 35.142 1.00 28.35 132 VAL A CA 1
ATOM 586 C C . VAL A 1 96 ? 7.449 8.891 36.399 1.00 33.93 132 VAL A C 1
ATOM 587 O O . VAL A 1 96 ? 7.958 8.591 37.487 1.00 34.86 132 VAL A O 1
ATOM 591 N N . ASP A 1 97 ? 6.256 9.455 36.250 1.00 30.98 133 ASP A N 1
ATOM 592 C CA . ASP A 1 97 ? 5.414 9.796 37.385 1.00 31.22 133 ASP A CA 1
ATOM 593 C C . ASP A 1 97 ? 6.134 10.689 38.414 1.00 36.13 133 ASP A C 1
ATOM 594 O O . ASP A 1 97 ? 6.057 10.446 39.603 1.00 37.48 133 ASP A O 1
ATOM 599 N N . GLY A 1 98 ? 6.882 11.682 37.935 1.00 30.80 134 GLY A N 1
ATOM 600 C CA . GLY A 1 98 ? 7.592 12.643 38.800 1.00 30.25 134 GLY A CA 1
ATOM 601 C C . GLY A 1 98 ? 8.866 12.094 39.419 1.00 34.10 134 GLY A C 1
ATOM 602 O O . GLY A 1 98 ? 9.425 12.794 40.268 1.00 34.08 134 GLY A O 1
ATOM 603 N N . ILE A 1 99 ? 9.315 10.900 39.035 1.00 30.50 135 ILE A N 1
ATOM 604 C CA . ILE A 1 99 ? 10.565 10.297 39.592 1.00 30.12 135 ILE A CA 1
ATOM 605 C C . ILE A 1 99 ? 11.642 10.367 38.506 1.00 32.66 135 ILE A C 1
ATOM 606 O O . ILE A 1 99 ? 11.479 9.686 37.498 1.00 31.26 135 ILE A O 1
ATOM 611 N N . PRO A 1 100 ? 12.721 11.124 38.721 1.00 28.84 136 PRO A N 1
ATOM 612 C CA . PRO A 1 100 ? 13.723 11.252 37.668 1.00 26.73 136 PRO A CA 1
ATOM 613 C C . PRO A 1 100 ? 14.836 10.199 37.688 1.00 30.46 136 PRO A C 1
ATOM 614 O O . PRO A 1 100 ? 15.123 9.670 38.729 1.00 31.57 136 PRO A O 1
ATOM 618 N N . THR A 1 101 ? 15.408 9.949 36.523 1.00 25.77 137 THR A N 1
ATOM 619 C CA . THR A 1 101 ? 16.571 9.046 36.341 1.00 24.43 137 THR A CA 1
ATOM 620 C C . THR A 1 101 ? 17.637 9.815 35.555 1.00 26.89 137 THR A C 1
ATOM 621 O O . THR A 1 101 ? 17.357 10.189 34.404 1.00 24.92 137 THR A O 1
ATOM 625 N N . TYR A 1 102 ? 18.791 10.052 36.166 1.00 23.67 138 TYR A N 1
ATOM 626 C CA . TYR A 1 102 ? 19.861 10.829 35.551 1.00 23.81 138 TYR A CA 1
ATOM 627 C C . TYR A 1 102 ? 20.799 10.020 34.706 1.00 28.20 138 TYR A C 1
ATOM 628 O O . TYR A 1 102 ? 20.925 8.814 34.909 1.00 29.86 138 TYR A O 1
ATOM 637 N N . PHE A 1 103 ? 21.435 10.680 33.734 1.00 24.32 139 PHE A N 1
ATOM 638 C CA . PHE A 1 103 ? 22.381 10.036 32.821 1.00 25.39 139 PHE A CA 1
ATOM 639 C C . PHE A 1 103 ? 23.490 10.992 32.373 1.00 30.76 139 PHE A C 1
ATOM 640 O O . PHE A 1 103 ? 23.302 12.208 32.358 1.00 30.10 139 PHE A O 1
ATOM 648 N N . GLU A 1 104 ? 24.584 10.394 31.922 1.00 28.76 140 GLU A N 1
ATOM 649 C CA . GLU A 1 104 ? 25.754 11.093 31.341 1.00 29.20 140 GLU A CA 1
ATOM 650 C C . GLU A 1 104 ? 25.675 10.923 29.837 1.00 31.47 140 GLU A C 1
ATOM 651 O O . GLU A 1 104 ? 25.185 9.908 29.411 1.00 28.49 140 GLU A O 1
ATOM 657 N N . SER A 1 105 ? 26.237 11.862 29.116 1.00 28.51 141 SER A N 1
ATOM 658 C CA . SER A 1 105 ? 26.209 11.832 27.642 1.00 27.96 141 SER A CA 1
ATOM 659 C C . SER A 1 105 ? 26.830 10.554 27.083 1.00 33.67 141 SER A C 1
ATOM 660 O O . SER A 1 105 ? 26.375 10.118 26.056 1.00 33.42 141 SER A O 1
ATOM 663 N N . ARG A 1 106 ? 27.886 10.051 27.684 1.00 32.28 142 ARG A N 1
ATOM 664 C CA . ARG A 1 106 ? 28.605 8.898 27.085 1.00 31.25 142 ARG A CA 1
ATOM 665 C C . ARG A 1 106 ? 28.035 7.556 27.548 1.00 34.59 142 ARG A C 1
ATOM 666 O O . ARG A 1 106 ? 28.455 6.548 27.007 1.00 33.73 142 ARG A O 1
ATOM 674 N N . TRP A 1 107 ? 27.213 7.534 28.569 1.00 30.38 143 TRP A N 1
ATOM 675 C CA . TRP A 1 107 ? 26.592 6.264 29.017 1.00 29.61 143 TRP A CA 1
ATOM 676 C C . TRP A 1 107 ? 25.067 6.332 28.793 1.00 31.87 143 TRP A C 1
ATOM 677 O O . TRP A 1 107 ? 24.371 6.545 29.760 1.00 29.80 143 TRP A O 1
ATOM 688 N N . ASN A 1 108 ? 24.652 6.122 27.543 1.00 28.71 144 ASN A N 1
ATOM 689 C CA . ASN A 1 108 ? 23.264 6.107 27.041 1.00 28.12 144 ASN A CA 1
ATOM 690 C C . ASN A 1 108 ? 22.663 4.723 27.297 1.00 32.64 144 ASN A C 1
ATOM 691 O O . ASN A 1 108 ? 22.924 3.841 26.516 1.00 31.44 144 ASN A O 1
ATOM 696 N N . LEU A 1 109 ? 21.885 4.598 28.352 1.00 30.06 145 LEU A N 1
ATOM 697 C CA . LEU A 1 109 ? 21.183 3.342 28.722 1.00 29.67 145 LEU A CA 1
ATOM 698 C C . LEU A 1 109 ? 19.831 3.199 28.000 1.00 32.94 145 LEU A C 1
ATOM 699 O O . LEU A 1 109 ? 19.014 2.452 28.489 1.00 32.12 145 LEU A O 1
ATOM 704 N N . GLY A 1 110 ? 19.630 3.852 26.876 1.00 28.85 146 GLY A N 1
ATOM 705 C CA . GLY A 1 110 ? 18.435 3.762 26.044 1.00 28.08 146 GLY A CA 1
ATOM 706 C C . GLY A 1 110 ? 17.144 4.282 26.645 1.00 30.38 146 GLY A C 1
ATOM 707 O O . GLY A 1 110 ? 16.077 3.811 26.265 1.00 30.01 146 GLY A O 1
ATOM 708 N N . ASP A 1 111 ? 17.217 5.288 27.536 1.00 26.50 147 ASP A N 1
ATOM 709 C CA . ASP A 1 111 ? 16.053 5.861 28.206 1.00 25.30 147 ASP A CA 1
ATOM 710 C C . ASP A 1 111 ? 15.085 6.548 27.233 1.00 27.95 147 ASP A C 1
ATOM 711 O O . ASP A 1 111 ? 13.875 6.576 27.490 1.00 23.23 147 ASP A O 1
ATOM 716 N N . ALA A 1 112 ? 15.626 7.114 26.108 1.00 25.14 148 ALA A N 1
ATOM 717 C CA . ALA A 1 112 ? 14.766 7.748 25.101 1.00 23.81 148 ALA A CA 1
ATOM 718 C C . ALA A 1 112 ? 14.173 6.679 24.131 1.00 26.64 148 ALA A C 1
ATOM 719 O O . ALA A 1 112 ? 13.352 7.000 23.285 1.00 23.62 148 ALA A O 1
ATOM 721 N N . LEU A 1 113 ? 14.568 5.392 24.300 1.00 24.29 149 LEU A N 1
ATOM 722 C CA . LEU A 1 113 ? 14.042 4.302 23.486 1.00 24.35 149 LEU A CA 1
ATOM 723 C C . LEU A 1 113 ? 12.802 3.652 24.154 1.00 27.70 149 LEU A C 1
ATOM 724 O O . LEU A 1 113 ? 12.176 2.777 23.553 1.00 27.26 149 LEU A O 1
ATOM 729 N N . SER A 1 114 ? 12.468 4.091 25.398 1.00 23.59 150 SER A N 1
ATOM 730 C CA . SER A 1 114 ? 11.315 3.654 26.203 1.00 23.27 150 SER A CA 1
ATOM 731 C C . SER A 1 114 ? 10.077 3.690 25.316 1.00 26.92 150 SER A C 1
ATOM 732 O O . SER A 1 114 ? 9.876 4.665 24.574 1.00 23.19 150 SER A O 1
ATOM 735 N N . ASP A 1 115 ? 9.309 2.606 25.376 1.00 24.12 151 ASP A N 1
ATOM 736 C CA . ASP A 1 115 ? 8.146 2.464 24.561 1.00 23.70 151 ASP A CA 1
ATOM 737 C C . ASP A 1 115 ? 6.985 3.249 25.147 1.00 28.58 151 ASP A C 1
ATOM 738 O O . ASP A 1 115 ? 6.663 3.164 26.278 1.00 29.32 151 ASP A O 1
ATOM 743 N N . MET A 1 116 ? 6.404 4.048 24.296 1.00 25.76 152 MET A N 1
ATOM 744 C CA . MET A 1 116 ? 5.257 4.952 24.603 1.00 25.62 152 MET A CA 1
ATOM 745 C C . MET A 1 116 ? 3.964 4.147 24.879 1.00 30.86 152 MET A C 1
ATOM 746 O O . MET A 1 116 ? 3.130 4.633 25.627 1.00 31.77 152 MET A O 1
ATOM 751 N N . ALA A 1 117 ? 3.869 2.926 24.395 1.00 27.01 153 ALA A N 1
ATOM 752 C CA . ALA A 1 117 ? 2.688 2.073 24.572 1.00 28.14 153 ALA A CA 1
ATOM 753 C C . ALA A 1 117 ? 2.430 1.923 26.071 1.00 32.09 153 ALA A C 1
ATOM 754 O O . ALA A 1 117 ? 1.320 1.630 26.431 1.00 30.03 153 ALA A O 1
ATOM 756 N N . LEU A 1 118 ? 3.429 2.158 26.896 1.00 27.93 154 LEU A N 1
ATOM 757 C CA . LEU A 1 118 ? 3.310 2.025 28.346 1.00 27.56 154 LEU A CA 1
ATOM 758 C C . LEU A 1 118 ? 2.760 3.266 29.030 1.00 28.71 154 LEU A C 1
ATOM 759 O O . LEU A 1 118 ? 2.370 3.189 30.198 1.00 28.31 154 LEU A O 1
ATOM 764 N N . PHE A 1 119 ? 2.679 4.367 28.312 1.00 22.69 155 PHE A N 1
ATOM 765 C CA . PHE A 1 119 ? 2.334 5.669 28.940 1.00 22.48 155 PHE A CA 1
ATOM 766 C C . PHE A 1 119 ? 1.099 6.347 28.316 1.00 28.84 155 PHE A C 1
ATOM 767 O O . PHE A 1 119 ? 0.827 6.258 27.122 1.00 27.47 155 PHE A O 1
ATOM 775 N N . GLU A 1 120 ? 0.331 6.949 29.190 1.00 26.99 156 GLU A N 1
ATOM 776 C CA . GLU A 1 120 ? -0.882 7.735 28.842 1.00 26.76 156 GLU A CA 1
ATOM 777 C C . GLU A 1 120 ? -0.521 9.037 28.106 1.00 31.36 156 GLU A C 1
ATOM 778 O O . GLU A 1 120 ? -1.143 9.309 27.088 1.00 30.28 156 GLU A O 1
ATOM 784 N N . ARG A 1 121 ? 0.470 9.781 28.596 1.00 28.81 157 ARG A N 1
ATOM 785 C CA . ARG A 1 121 ? 0.883 11.063 27.959 1.00 28.30 157 ARG A CA 1
ATOM 786 C C . ARG A 1 121 ? 2.263 11.490 28.474 1.00 28.67 157 ARG A C 1
ATOM 787 O O . ARG A 1 121 ? 2.740 10.885 29.442 1.00 27.82 157 ARG A O 1
ATOM 795 N N . VAL A 1 122 ? 2.864 12.499 27.852 1.00 24.49 158 VAL A N 1
ATOM 796 C CA . VAL A 1 122 ? 4.195 13.023 28.283 1.00 22.56 158 VAL A CA 1
ATOM 797 C C . VAL A 1 122 ? 4.062 14.521 28.585 1.00 27.04 158 VAL A C 1
ATOM 798 O O . VAL A 1 122 ? 3.672 15.256 27.672 1.00 27.93 158 VAL A O 1
ATOM 802 N N . GLU A 1 123 ? 4.444 14.955 29.778 1.00 23.85 159 GLU A N 1
ATOM 803 C CA . GLU A 1 123 ? 4.358 16.388 30.169 1.00 24.09 159 GLU A CA 1
ATOM 804 C C . GLU A 1 123 ? 5.737 17.034 29.975 1.00 26.01 159 GLU A C 1
ATOM 805 O O . GLU A 1 123 ? 6.719 16.514 30.535 1.00 24.19 159 GLU A O 1
ATOM 811 N N . VAL A 1 124 ? 5.810 18.124 29.224 1.00 22.80 160 VAL A N 1
ATOM 812 C CA . VAL A 1 124 ? 7.120 18.791 28.970 1.00 22.57 160 VAL A CA 1
ATOM 813 C C . VAL A 1 124 ? 7.108 20.201 29.569 1.00 27.03 160 VAL A C 1
ATOM 814 O O . VAL A 1 124 ? 6.217 20.985 29.204 1.00 27.84 160 VAL A O 1
ATOM 818 N N . VAL A 1 125 ? 8.069 20.510 30.427 1.00 23.47 161 VAL A N 1
ATOM 819 C CA . VAL A 1 125 ? 8.185 21.873 31.021 1.00 24.15 161 VAL A CA 1
ATOM 820 C C . VAL A 1 125 ? 9.521 22.454 30.546 1.00 27.57 161 VAL A C 1
ATOM 821 O O . VAL A 1 125 ? 10.563 21.869 30.879 1.00 24.49 161 VAL A O 1
ATOM 825 N N . ARG A 1 126 ? 9.498 23.572 29.844 1.00 25.28 162 ARG A N 1
ATOM 826 C CA . ARG A 1 126 ? 10.749 24.165 29.307 1.00 24.47 162 ARG A CA 1
ATOM 827 C C . ARG A 1 126 ? 11.253 25.254 30.256 1.00 29.75 162 ARG A C 1
ATOM 828 O O . ARG A 1 126 ? 10.443 26.098 30.664 1.00 28.77 162 ARG A O 1
ATOM 836 N N . GLY A 1 127 ? 12.537 25.216 30.593 1.00 30.23 163 GLY A N 1
ATOM 837 C CA . GLY A 1 127 ? 13.161 26.217 31.477 1.00 30.41 163 GLY A CA 1
ATOM 838 C C . GLY A 1 127 ? 13.887 25.583 32.649 1.00 33.93 163 GLY A C 1
ATOM 839 O O . GLY A 1 127 ? 14.500 24.520 32.458 1.00 33.79 163 GLY A O 1
ATOM 840 N N . ALA A 1 128 ? 13.871 26.251 33.793 1.00 29.71 164 ALA A N 1
ATOM 841 C CA . ALA A 1 128 ? 14.505 25.790 35.025 1.00 28.64 164 ALA A CA 1
ATOM 842 C C . ALA A 1 128 ? 13.440 25.081 35.878 1.00 32.04 164 ALA A C 1
ATOM 843 O O . ALA A 1 128 ? 12.479 25.702 36.305 1.00 32.54 164 ALA A O 1
ATOM 845 N N . THR A 1 129 ? 13.565 23.755 36.042 1.00 28.35 165 THR A N 1
ATOM 846 C CA . THR A 1 129 ? 12.548 22.926 36.727 1.00 27.14 165 THR A CA 1
ATOM 847 C C . THR A 1 129 ? 13.011 22.402 38.106 1.00 31.71 165 THR A C 1
ATOM 848 O O . THR A 1 129 ? 12.632 21.306 38.516 1.00 29.36 165 THR A O 1
ATOM 852 N N . GLY A 1 130 ? 13.787 23.228 38.813 1.00 31.14 166 GLY A N 1
ATOM 853 C CA . GLY A 1 130 ? 14.338 22.945 40.135 1.00 32.02 166 GLY A CA 1
ATOM 854 C C . GLY A 1 130 ? 13.341 22.672 41.241 1.00 37.22 166 GLY A C 1
ATOM 855 O O . GLY A 1 130 ? 13.736 22.170 42.294 1.00 38.06 166 GLY A O 1
ATOM 856 N N . LEU A 1 131 ? 12.047 23.011 41.030 1.00 33.50 167 LEU A N 1
ATOM 857 C CA . LEU A 1 131 ? 10.995 22.708 41.997 1.00 34.08 167 LEU A CA 1
ATOM 858 C C . LEU A 1 131 ? 10.527 21.245 41.832 1.00 37.51 167 LEU A C 1
ATOM 859 O O . LEU A 1 131 ? 10.133 20.622 42.815 1.00 37.72 167 LEU A O 1
ATOM 864 N N . MET A 1 132 ? 10.553 20.716 40.592 1.00 33.93 168 MET A N 1
ATOM 865 C CA . MET A 1 132 ? 10.135 19.343 40.268 1.00 33.98 168 MET A CA 1
ATOM 866 C C . MET A 1 132 ? 11.228 18.343 40.644 1.00 35.62 168 MET A C 1
ATOM 867 O O . MET A 1 132 ? 10.932 17.256 41.122 1.00 33.76 168 MET A O 1
ATOM 872 N N . THR A 1 133 ? 12.496 18.716 40.398 1.00 32.18 169 THR A N 1
ATOM 873 C CA . THR A 1 133 ? 13.669 17.880 40.619 1.00 32.21 169 THR A CA 1
ATOM 874 C C . THR A 1 133 ? 14.817 18.628 41.309 1.00 35.74 169 THR A C 1
ATOM 875 O O . THR A 1 133 ? 14.951 19.826 41.126 1.00 36.04 169 THR A O 1
ATOM 879 N N . GLY A 1 134 ? 15.638 17.904 42.066 1.00 32.76 170 GLY A N 1
ATOM 880 C CA . GLY A 1 134 ? 16.797 18.451 42.767 1.00 32.30 170 GLY A CA 1
ATOM 881 C C . GLY A 1 134 ? 17.807 19.096 41.841 1.00 33.28 170 GLY A C 1
ATOM 882 O O . GLY A 1 134 ? 17.940 20.317 41.833 1.00 31.90 170 GLY A O 1
ATOM 883 N N . THR A 1 135 ? 18.492 18.291 41.013 1.00 30.20 171 THR A N 1
ATOM 884 C CA . THR A 1 135 ? 19.536 18.805 40.111 1.00 29.46 171 THR A CA 1
ATOM 885 C C . THR A 1 135 ? 19.171 18.798 38.613 1.00 31.77 171 THR A C 1
ATOM 886 O O . THR A 1 135 ? 18.210 18.152 38.211 1.00 30.52 171 THR A O 1
ATOM 890 N N . GLY A 1 136 ? 19.997 19.461 37.803 1.00 28.08 172 GLY A N 1
ATOM 891 C CA . GLY A 1 136 ? 19.817 19.494 36.356 1.00 26.82 172 GLY A CA 1
ATOM 892 C C . GLY A 1 136 ? 20.278 20.779 35.709 1.00 31.08 172 GLY A C 1
ATOM 893 O O . GLY A 1 136 ? 20.827 21.672 36.375 1.00 30.76 172 GLY A O 1
ATOM 894 N N . ASN A 1 137 ? 20.069 20.863 34.384 1.00 27.63 173 ASN A N 1
ATOM 895 C CA . ASN A 1 137 ? 20.388 22.061 33.590 1.00 27.13 173 ASN A CA 1
ATOM 896 C C . ASN A 1 137 ? 19.089 22.868 33.320 1.00 30.54 173 ASN A C 1
ATOM 897 O O . ASN A 1 137 ? 17.999 22.292 33.411 1.00 32.10 173 ASN A O 1
ATOM 902 N N . PRO A 1 138 ? 19.163 24.173 32.945 1.00 26.62 174 PRO A N 1
ATOM 903 C CA . PRO A 1 138 ? 17.919 24.922 32.647 1.00 26.68 174 PRO A CA 1
ATOM 904 C C . PRO A 1 138 ? 17.379 24.652 31.224 1.00 30.61 174 PRO A C 1
ATOM 905 O O . PRO A 1 138 ? 17.202 25.551 30.404 1.00 31.42 174 PRO A O 1
ATOM 909 N N . SER A 1 139 ? 17.127 23.389 30.930 1.00 26.49 175 SER A N 1
ATOM 910 C CA . SER A 1 139 ? 16.657 22.948 29.628 1.00 24.85 175 SER A CA 1
ATOM 911 C C . SER A 1 139 ? 15.150 22.694 29.634 1.00 28.77 175 SER A C 1
ATOM 912 O O . SER A 1 139 ? 14.359 23.559 29.206 1.00 27.41 175 SER A O 1
ATOM 915 N N . ALA A 1 140 ? 14.844 21.486 30.105 1.00 25.97 176 ALA A N 1
ATOM 916 C CA . ALA A 1 140 ? 13.456 20.993 30.137 1.00 24.68 176 ALA A CA 1
ATOM 917 C C . ALA A 1 140 ? 13.228 19.794 31.070 1.00 29.60 176 ALA A C 1
ATOM 918 O O . ALA A 1 140 ? 14.175 19.018 31.235 1.00 29.66 176 ALA A O 1
ATOM 920 N N . ALA A 1 141 ? 12.052 19.698 31.717 1.00 26.54 177 ALA A N 1
ATOM 921 C CA . ALA A 1 141 ? 11.694 18.496 32.486 1.00 25.54 177 ALA A CA 1
ATOM 922 C C . ALA A 1 141 ? 10.765 17.720 31.584 1.00 27.37 177 ALA A C 1
ATOM 923 O O . ALA A 1 141 ? 9.834 18.293 31.018 1.00 26.07 177 ALA A O 1
ATOM 925 N N . ILE A 1 142 ? 11.037 16.431 31.483 1.00 25.45 178 ILE A N 1
ATOM 926 C CA . ILE A 1 142 ? 10.245 15.486 30.652 1.00 24.10 178 ILE A CA 1
ATOM 927 C C . ILE A 1 142 ? 9.606 14.467 31.598 1.00 28.11 178 ILE A C 1
ATOM 928 O O . ILE A 1 142 ? 10.363 13.741 32.259 1.00 30.26 178 ILE A O 1
ATOM 933 N N . ASN A 1 143 ? 8.284 14.439 31.688 1.00 23.58 179 ASN A N 1
ATOM 934 C CA . ASN A 1 143 ? 7.605 13.487 32.560 1.00 23.48 179 ASN A CA 1
ATOM 935 C C . ASN A 1 143 ? 6.630 12.574 31.836 1.00 25.98 179 ASN A C 1
ATOM 936 O O . ASN A 1 143 ? 5.609 13.031 31.334 1.00 25.03 179 ASN A O 1
ATOM 941 N N . MET A 1 144 ? 6.931 11.258 31.839 1.00 23.80 180 MET A N 1
ATOM 942 C CA . MET A 1 144 ? 6.094 10.202 31.268 1.00 22.51 180 MET A CA 1
ATOM 943 C C . MET A 1 144 ? 5.136 9.748 32.354 1.00 26.62 180 MET A C 1
ATOM 944 O O . MET A 1 144 ? 5.574 9.333 33.435 1.00 25.84 180 MET A O 1
ATOM 949 N N . VAL A 1 145 ? 3.825 9.821 32.061 1.00 23.10 181 VAL A N 1
ATOM 950 C CA . VAL A 1 145 ? 2.762 9.426 32.969 1.00 24.64 181 VAL A CA 1
ATOM 951 C C . VAL A 1 145 ? 2.283 8.012 32.574 1.00 29.64 181 VAL A C 1
ATOM 952 O O . VAL A 1 145 ? 1.927 7.785 31.416 1.00 28.02 181 VAL A O 1
ATOM 956 N N . ARG A 1 146 ? 2.309 7.067 33.525 1.00 28.46 182 ARG A N 1
ATOM 957 C CA . ARG A 1 146 ? 1.865 5.680 33.267 1.00 29.29 182 ARG A CA 1
ATOM 958 C C . ARG A 1 146 ? 0.372 5.589 33.022 1.00 32.84 182 ARG A C 1
ATOM 959 O O . ARG A 1 146 ? -0.401 6.420 33.507 1.00 32.54 182 ARG A O 1
ATOM 967 N N . LYS A 1 147 ? -0.011 4.578 32.243 1.00 30.68 183 LYS A N 1
ATOM 968 C CA . LYS A 1 147 ? -1.382 4.161 31.949 1.00 30.27 183 LYS A CA 1
ATOM 969 C C . LYS A 1 147 ? -1.909 3.491 33.222 1.00 36.82 183 LYS A C 1
ATOM 970 O O . LYS A 1 147 ? -1.177 2.724 33.855 1.00 36.35 183 LYS A O 1
ATOM 976 N N . HIS A 1 148 ? -3.166 3.769 33.546 1.00 35.94 184 HIS A N 1
ATOM 977 C CA . HIS A 1 148 ? -3.824 3.197 34.748 1.00 37.31 184 HIS A CA 1
ATOM 978 C C . HIS A 1 148 ? -5.101 2.450 34.350 1.00 39.54 184 HIS A C 1
ATOM 979 O O . HIS A 1 148 ? -5.634 2.702 33.257 1.00 36.94 184 HIS A O 1
ATOM 986 N N . ALA A 1 149 ? -5.541 1.561 35.225 1.00 37.63 185 ALA A N 1
ATOM 987 C CA . ALA A 1 149 ? -6.753 0.758 35.075 1.00 38.03 185 ALA A CA 1
ATOM 988 C C . ALA A 1 149 ? -7.893 1.606 35.604 1.00 45.34 185 ALA A C 1
ATOM 989 O O . ALA A 1 149 ? -8.073 1.704 36.823 1.00 46.71 185 ALA A O 1
ATOM 991 N N . THR A 1 150 ? -8.619 2.283 34.694 1.00 42.99 186 THR A N 1
ATOM 992 C CA . THR A 1 150 ? -9.672 3.237 35.068 1.00 44.14 186 THR A CA 1
ATOM 993 C C . THR A 1 150 ? -11.094 2.825 34.686 1.00 50.92 186 THR A C 1
ATOM 994 O O . THR A 1 150 ? -12.036 3.321 35.307 1.00 51.49 186 THR A O 1
ATOM 998 N N . SER A 1 151 ? -11.267 1.969 33.655 1.00 48.17 187 SER A N 1
ATOM 999 C CA . SER A 1 151 ? -12.611 1.580 33.236 1.00 49.21 187 SER A CA 1
ATOM 1000 C C . SER A 1 151 ? -13.258 0.604 34.199 1.00 53.89 187 SER A C 1
ATOM 1001 O O . SER A 1 151 ? -12.568 -0.132 34.913 1.00 54.62 187 SER A O 1
ATOM 1004 N N . ARG A 1 152 ? -14.586 0.639 34.241 1.00 49.64 188 ARG A N 1
ATOM 1005 C CA . ARG A 1 152 ? -15.405 -0.216 35.084 1.00 50.40 188 ARG A CA 1
ATOM 1006 C C . ARG A 1 152 ? -15.966 -1.370 34.224 1.00 53.75 188 ARG A C 1
ATOM 1007 O O . ARG A 1 152 ? -16.886 -2.096 34.643 1.00 54.16 188 ARG A O 1
ATOM 1015 N N . GLU A 1 153 ? -15.362 -1.549 33.026 1.00 48.30 189 GLU A N 1
ATOM 1016 C CA . GLU A 1 153 ? -15.741 -2.556 32.033 1.00 48.53 189 GLU A CA 1
ATOM 1017 C C . GLU A 1 153 ? -14.492 -3.148 31.353 1.00 48.26 189 GLU A C 1
ATOM 1018 O O . GLU A 1 153 ? -13.487 -2.459 31.262 1.00 46.44 189 GLU A O 1
ATOM 1024 N N . PHE A 1 154 ? -14.558 -4.405 30.852 1.00 43.40 190 PHE A N 1
ATOM 1025 C CA . PHE A 1 154 ? -13.446 -4.981 30.099 1.00 41.41 190 PHE A CA 1
ATOM 1026 C C . PHE A 1 154 ? -13.272 -4.129 28.821 1.00 46.50 190 PHE A C 1
ATOM 1027 O O . PHE A 1 154 ? -14.187 -4.005 28.003 1.00 47.50 190 PHE A O 1
ATOM 1035 N N . LYS A 1 155 ? -12.122 -3.483 28.713 1.00 41.41 191 LYS A N 1
ATOM 1036 C CA . LYS A 1 155 ? -11.815 -2.610 27.603 1.00 40.87 191 LYS A CA 1
ATOM 1037 C C . LYS A 1 155 ? -10.388 -2.883 27.101 1.00 47.29 191 LYS A C 1
ATOM 1038 O O . LYS A 1 155 ? -9.534 -3.383 27.838 1.00 47.10 191 LYS A O 1
ATOM 1044 N N . GLY A 1 156 ? -10.143 -2.578 25.855 1.00 44.43 192 GLY A N 1
ATOM 1045 C CA . GLY A 1 156 ? -8.788 -2.710 25.326 1.00 42.98 192 GLY A CA 1
ATOM 1046 C C . GLY A 1 156 ? -8.746 -2.589 23.828 1.00 45.75 192 GLY A C 1
ATOM 1047 O O . GLY A 1 156 ? -9.770 -2.295 23.228 1.00 44.28 192 GLY A O 1
ATOM 1048 N N . ASP A 1 157 ? -7.572 -2.786 23.274 1.00 41.87 193 ASP A N 1
ATOM 1049 C CA . ASP A 1 157 ? -7.369 -2.773 21.862 1.00 41.61 193 ASP A CA 1
ATOM 1050 C C . ASP A 1 157 ? -6.129 -3.564 21.557 1.00 43.90 193 ASP A C 1
ATOM 1051 O O . ASP A 1 157 ? -5.313 -3.806 22.379 1.00 42.37 193 ASP A O 1
ATOM 1056 N N . VAL A 1 158 ? -6.094 -4.049 20.338 1.00 41.77 194 VAL A N 1
ATOM 1057 C CA . VAL A 1 158 ? -4.932 -4.824 19.826 1.00 42.42 194 VAL A CA 1
ATOM 1058 C C . VAL A 1 158 ? -4.652 -4.298 18.424 1.00 44.01 194 VAL A C 1
ATOM 1059 O O . VAL A 1 158 ? -5.598 -3.860 17.756 1.00 44.02 194 VAL A O 1
ATOM 1063 N N . SER A 1 159 ? -3.400 -4.329 18.034 1.00 37.04 195 SER A N 1
ATOM 1064 C CA . SER A 1 159 ? -2.957 -3.777 16.767 1.00 36.05 195 SER A CA 1
ATOM 1065 C C . SER A 1 159 ? -1.751 -4.506 16.161 1.00 39.03 195 SER A C 1
ATOM 1066 O O . SER A 1 159 ? -0.921 -5.091 16.874 1.00 35.66 195 SER A O 1
ATOM 1069 N N . ALA A 1 160 ? -1.703 -4.444 14.845 1.00 36.78 196 ALA A N 1
ATOM 1070 C CA . ALA A 1 160 ? -0.622 -5.018 14.021 1.00 36.37 196 ALA A CA 1
ATOM 1071 C C . ALA A 1 160 ? -0.219 -3.953 13.002 1.00 37.35 196 ALA A C 1
ATOM 1072 O O . ALA A 1 160 ? -1.113 -3.435 12.309 1.00 35.25 196 ALA A O 1
ATOM 1074 N N . GLU A 1 161 ? 1.065 -3.632 12.949 1.00 32.31 197 GLU A N 1
ATOM 1075 C CA . GLU A 1 161 ? 1.579 -2.605 12.013 1.00 31.27 197 GLU A CA 1
ATOM 1076 C C . GLU A 1 161 ? 2.710 -3.197 11.171 1.00 33.05 197 GLU A C 1
ATOM 1077 O O . GLU A 1 161 ? 3.580 -3.873 11.733 1.00 30.08 197 GLU A O 1
ATOM 1083 N N . TYR A 1 162 ? 2.667 -2.938 9.881 1.00 30.59 198 TYR A N 1
ATOM 1084 C CA . TYR A 1 162 ? 3.713 -3.389 8.933 1.00 31.67 198 TYR A CA 1
ATOM 1085 C C . TYR A 1 162 ? 4.243 -2.153 8.209 1.00 32.69 198 TYR A C 1
ATOM 1086 O O . TYR A 1 162 ? 3.429 -1.380 7.691 1.00 30.60 198 TYR A O 1
ATOM 1095 N N . GLY A 1 163 ? 5.555 -1.979 8.179 1.00 26.81 199 GLY A N 1
ATOM 1096 C CA . GLY A 1 163 ? 6.126 -0.805 7.503 1.00 26.63 199 GLY A CA 1
ATOM 1097 C C . GLY A 1 163 ? 7.399 -1.120 6.741 1.00 29.21 199 GLY A C 1
ATOM 1098 O O . GLY A 1 163 ? 7.779 -2.292 6.653 1.00 28.03 199 GLY A O 1
ATOM 1099 N N . SER A 1 164 ? 8.100 -0.068 6.342 1.00 25.58 200 SER A N 1
ATOM 1100 C CA . SER A 1 164 ? 9.337 -0.080 5.577 1.00 25.81 200 SER A CA 1
ATOM 1101 C C . SER A 1 164 ? 10.440 -0.701 6.414 1.00 30.57 200 SER A C 1
ATOM 1102 O O . SER A 1 164 ? 10.391 -0.636 7.655 1.00 29.14 200 SER A O 1
ATOM 1105 N N . TRP A 1 165 ? 11.405 -1.302 5.728 1.00 28.33 201 TRP A N 1
ATOM 1106 C CA . TRP A 1 165 ? 12.572 -1.996 6.337 1.00 27.81 201 TRP A CA 1
ATOM 1107 C C . TRP A 1 165 ? 12.107 -3.179 7.195 1.00 31.22 201 TRP A C 1
ATOM 1108 O O . TRP A 1 165 ? 12.634 -3.362 8.294 1.00 29.67 201 TRP A O 1
ATOM 1119 N N . ASN A 1 166 ? 11.101 -3.906 6.717 1.00 27.87 202 ASN A N 1
ATOM 1120 C CA . ASN A 1 166 ? 10.569 -5.129 7.375 1.00 27.70 202 ASN A CA 1
ATOM 1121 C C . ASN A 1 166 ? 10.099 -4.844 8.803 1.00 31.41 202 ASN A C 1
ATOM 1122 O O . ASN A 1 166 ? 10.278 -5.718 9.654 1.00 33.21 202 ASN A O 1
ATOM 1127 N N . LYS A 1 167 ? 9.514 -3.697 9.068 1.00 26.96 203 LYS A N 1
ATOM 1128 C CA . LYS A 1 167 ? 9.062 -3.415 10.447 1.00 26.43 203 LYS A CA 1
ATOM 1129 C C . LYS A 1 167 ? 7.779 -4.196 10.730 1.00 31.57 203 LYS A C 1
ATOM 1130 O O . LYS A 1 167 ? 6.896 -4.200 9.872 1.00 31.00 203 LYS A O 1
ATOM 1136 N N . GLU A 1 168 ? 7.718 -4.842 11.871 1.00 28.00 204 GLU A N 1
ATOM 1137 C CA . GLU A 1 168 ? 6.478 -5.509 12.326 1.00 28.02 204 GLU A CA 1
ATOM 1138 C C . GLU A 1 168 ? 6.279 -5.068 13.772 1.00 30.26 204 GLU A C 1
ATOM 1139 O O . GLU A 1 168 ? 7.236 -5.196 14.555 1.00 28.46 204 GLU A O 1
ATOM 1145 N N . ARG A 1 169 ? 5.126 -4.509 14.087 1.00 26.20 205 ARG A N 1
ATOM 1146 C CA . ARG A 1 169 ? 4.837 -4.063 15.470 1.00 25.58 205 ARG A CA 1
ATOM 1147 C C . ARG A 1 169 ? 3.479 -4.648 15.877 1.00 29.26 205 ARG A C 1
ATOM 1148 O O . ARG A 1 169 ? 2.526 -4.460 15.125 1.00 29.40 205 ARG A O 1
ATOM 1156 N N . TYR A 1 170 ? 3.417 -5.330 17.006 1.00 26.90 206 TYR A N 1
ATOM 1157 C CA . TYR A 1 170 ? 2.171 -5.956 17.518 1.00 26.53 206 TYR A CA 1
ATOM 1158 C C . TYR A 1 170 ? 1.929 -5.406 18.918 1.00 30.64 206 TYR A C 1
ATOM 1159 O O . TYR A 1 170 ? 2.877 -5.446 19.694 1.00 30.39 206 TYR A O 1
ATOM 1168 N N . VAL A 1 171 ? 0.750 -4.868 19.221 1.00 28.74 207 VAL A N 1
ATOM 1169 C CA . VAL A 1 171 ? 0.504 -4.300 20.580 1.00 29.01 207 VAL A CA 1
ATOM 1170 C C . VAL A 1 171 ? -0.876 -4.724 21.104 1.00 33.13 207 VAL A C 1
ATOM 1171 O O . VAL A 1 171 ? -1.844 -4.682 20.342 1.00 32.43 207 VAL A O 1
ATOM 1175 N N . ALA A 1 172 ? -0.945 -5.033 22.391 1.00 30.38 208 ALA A N 1
ATOM 1176 C CA . ALA A 1 172 ? -2.206 -5.369 23.084 1.00 30.26 208 ALA A CA 1
ATOM 1177 C C . ALA A 1 172 ? -2.281 -4.556 24.379 1.00 32.57 208 ALA A C 1
ATOM 1178 O O . ALA A 1 172 ? -1.313 -4.572 25.143 1.00 30.89 208 ALA A O 1
ATOM 1180 N N . ASP A 1 173 ? -3.368 -3.834 24.576 1.00 30.25 209 ASP A N 1
ATOM 1181 C CA . ASP A 1 173 ? -3.604 -3.074 25.785 1.00 30.33 209 ASP A CA 1
ATOM 1182 C C . ASP A 1 173 ? -4.950 -3.611 26.253 1.00 36.80 209 ASP A C 1
ATOM 1183 O O . ASP A 1 173 ? -5.907 -3.516 25.527 1.00 37.41 209 ASP A O 1
ATOM 1188 N N . LEU A 1 174 ? -5.019 -4.149 27.459 1.00 33.65 210 LEU A N 1
ATOM 1189 C CA . LEU A 1 174 ? -6.285 -4.724 27.983 1.00 35.40 210 LEU A CA 1
ATOM 1190 C C . LEU A 1 174 ? -6.440 -4.310 29.443 1.00 37.25 210 LEU A C 1
ATOM 1191 O O . LEU A 1 174 ? -5.458 -4.386 30.179 1.00 36.08 210 LEU A O 1
ATOM 1196 N N . GLN A 1 175 ? -7.644 -3.937 29.829 1.00 33.58 211 GLN A N 1
ATOM 1197 C CA . GLN A 1 175 ? -7.959 -3.530 31.192 1.00 33.28 211 GLN A CA 1
ATOM 1198 C C . GLN A 1 175 ? -9.334 -4.016 31.604 1.00 37.57 211 GLN A C 1
ATOM 1199 O O . GLN A 1 175 ? -10.204 -4.212 30.749 1.00 37.62 211 GLN A O 1
ATOM 1205 N N . SER A 1 176 ? -9.542 -4.179 32.913 1.00 34.35 212 SER A N 1
ATOM 1206 C CA . SER A 1 176 ? -10.826 -4.620 33.433 1.00 36.71 212 SER A CA 1
ATOM 1207 C C . SER A 1 176 ? -10.844 -4.527 34.943 1.00 45.01 212 SER A C 1
ATOM 1208 O O . SER A 1 176 ? -9.809 -4.799 35.565 1.00 44.30 212 SER A O 1
ATOM 1211 N N . PRO A 1 177 ? -12.032 -4.330 35.578 1.00 45.19 213 PRO A N 1
ATOM 1212 C CA . PRO A 1 177 ? -12.102 -4.539 37.030 1.00 46.24 213 PRO A CA 1
ATOM 1213 C C . PRO A 1 177 ? -11.904 -6.053 37.287 1.00 48.74 213 PRO A C 1
ATOM 1214 O O . PRO A 1 177 ? -12.139 -6.891 36.404 1.00 46.77 213 PRO A O 1
ATOM 1218 N N . LEU A 1 178 ? -11.430 -6.392 38.480 1.00 46.13 214 LEU A N 1
ATOM 1219 C CA . LEU A 1 178 ? -11.166 -7.760 38.900 1.00 46.07 214 LEU A CA 1
ATOM 1220 C C . LEU A 1 178 ? -12.146 -8.181 39.979 1.00 54.02 214 LEU A C 1
ATOM 1221 O O . LEU A 1 178 ? -12.081 -9.318 40.453 1.00 56.06 214 LEU A O 1
ATOM 1226 N N . THR A 1 179 ? -13.056 -7.265 40.370 1.00 51.20 215 THR A N 1
ATOM 1227 C CA . THR A 1 179 ? -14.091 -7.490 41.381 1.00 52.74 215 THR A CA 1
ATOM 1228 C C . THR A 1 179 ? -15.429 -6.923 40.893 1.00 58.81 215 THR A C 1
ATOM 1229 O O . THR A 1 179 ? -15.447 -5.949 40.130 1.00 57.25 215 THR A O 1
ATOM 1233 N N . GLU A 1 180 ? -16.541 -7.507 41.391 1.00 57.76 216 GLU A N 1
ATOM 1234 C CA . GLU A 1 180 ? -17.924 -7.139 41.084 1.00 58.26 216 GLU A CA 1
ATOM 1235 C C . GLU A 1 180 ? -18.219 -5.662 41.355 1.00 60.30 216 GLU A C 1
ATOM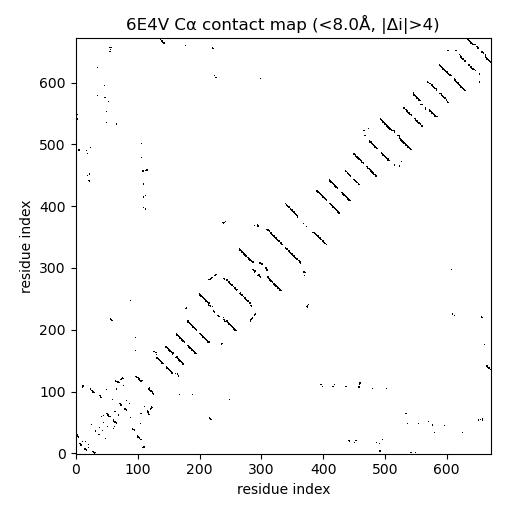 1236 O O . GLU A 1 180 ? -18.872 -5.021 40.528 1.00 59.49 216 GLU A O 1
ATOM 1242 N N . ASP A 1 181 ? -17.710 -5.112 42.485 1.00 57.40 217 ASP A N 1
ATOM 1243 C CA . ASP A 1 181 ? -17.856 -3.686 42.864 1.00 56.74 217 ASP A CA 1
ATOM 1244 C C . ASP A 1 181 ? -16.974 -2.734 42.037 1.00 56.62 217 ASP A C 1
ATOM 1245 O O . ASP A 1 181 ? -17.150 -1.513 42.106 1.00 56.23 217 ASP A O 1
ATOM 1250 N N . GLY A 1 182 ? -16.027 -3.297 41.289 1.00 50.23 218 GLY A N 1
ATOM 1251 C CA . GLY A 1 182 ? -15.107 -2.546 40.442 1.00 47.71 218 GLY A CA 1
ATOM 1252 C C . GLY A 1 182 ? -14.075 -1.728 41.197 1.00 50.33 218 GLY A C 1
ATOM 1253 O O . GLY A 1 182 ? -13.473 -0.816 40.624 1.00 46.68 218 GLY A O 1
ATOM 1254 N N . LYS A 1 183 ? -13.882 -2.043 42.499 1.00 49.40 219 LYS A N 1
ATOM 1255 C CA . LYS A 1 183 ? -12.934 -1.378 43.394 1.00 49.36 219 LYS A CA 1
ATOM 1256 C C . LYS A 1 183 ? -11.509 -1.822 43.105 1.00 51.43 219 LYS A C 1
ATOM 1257 O O . LYS A 1 183 ? -10.592 -1.008 43.224 1.00 50.55 219 LYS A O 1
ATOM 1263 N N . ILE A 1 184 ? -11.320 -3.096 42.694 1.00 46.53 220 ILE A N 1
ATOM 1264 C CA . ILE A 1 184 ? -10.000 -3.593 42.299 1.00 44.23 220 ILE A CA 1
ATOM 1265 C C . ILE A 1 184 ? -10.003 -3.725 40.773 1.00 44.79 220 ILE A C 1
ATOM 1266 O O . ILE A 1 184 ? -10.900 -4.345 40.218 1.00 43.08 220 ILE A O 1
ATOM 1271 N N . ARG A 1 185 ? -9.064 -3.041 40.098 1.00 40.30 221 ARG A N 1
ATOM 1272 C CA . ARG A 1 185 ? -8.938 -3.005 38.632 1.00 38.29 221 ARG A CA 1
ATOM 1273 C C . ARG A 1 185 ? -7.502 -3.301 38.196 1.00 40.83 221 ARG A C 1
ATOM 1274 O O . ARG A 1 185 ? -6.573 -3.041 38.960 1.00 40.87 221 ARG A O 1
ATOM 1282 N N . ALA A 1 186 ? -7.340 -3.766 36.968 1.00 35.45 222 ALA A N 1
ATOM 1283 C CA . ALA A 1 186 ? -5.993 -4.083 36.449 1.00 33.44 222 ALA A CA 1
ATOM 1284 C C . ALA A 1 186 ? -5.865 -3.742 34.964 1.00 34.75 222 ALA A C 1
ATOM 1285 O O . ALA A 1 186 ? -6.868 -3.798 34.249 1.00 34.30 222 ALA A O 1
ATOM 1287 N N . ARG A 1 187 ? -4.675 -3.336 34.550 1.00 31.53 223 ARG A N 1
ATOM 1288 C CA . ARG A 1 187 ? -4.417 -3.000 33.130 1.00 30.63 223 ARG A CA 1
ATOM 1289 C C . ARG A 1 187 ? -3.095 -3.639 32.698 1.00 35.38 223 ARG A C 1
ATOM 1290 O O . ARG A 1 187 ? -2.124 -3.525 33.444 1.00 36.73 223 ARG A O 1
ATOM 1298 N N . ILE A 1 188 ? -3.071 -4.233 31.527 1.00 31.66 224 ILE A N 1
ATOM 1299 C CA . ILE A 1 188 ? -1.862 -4.931 31.011 1.00 31.00 224 ILE A CA 1
ATOM 1300 C C . ILE A 1 188 ? -1.551 -4.400 29.616 1.00 34.40 224 ILE A C 1
ATOM 1301 O O . ILE A 1 188 ? -2.466 -4.381 28.787 1.00 33.47 224 ILE A O 1
ATOM 1306 N N . VAL A 1 189 ? -0.321 -3.984 29.375 1.00 31.30 225 VAL A N 1
ATOM 1307 C CA . VAL A 1 189 ? 0.087 -3.552 28.010 1.00 32.21 225 VAL A CA 1
ATOM 1308 C C . VAL A 1 189 ? 1.276 -4.430 27.619 1.00 36.69 225 VAL A C 1
ATOM 1309 O O . VAL A 1 189 ? 2.201 -4.534 28.421 1.00 36.21 225 VAL A O 1
ATOM 1313 N N . GLY A 1 190 ? 1.253 -5.020 26.447 1.00 34.51 226 GLY A N 1
ATOM 1314 C CA . GLY A 1 190 ? 2.352 -5.894 26.014 1.00 34.17 226 GLY A CA 1
ATOM 1315 C C . GLY A 1 190 ? 2.600 -5.734 24.535 1.00 34.66 226 GLY A C 1
ATOM 1316 O O . GLY A 1 190 ? 1.628 -5.527 23.800 1.00 35.42 226 GLY A O 1
ATOM 1317 N N . GLY A 1 191 ? 3.835 -5.830 24.096 1.00 26.53 227 GLY A N 1
ATOM 1318 C CA . GLY A 1 191 ? 4.080 -5.685 22.656 1.00 25.79 227 GLY A CA 1
ATOM 1319 C C . GLY A 1 191 ? 5.438 -6.192 22.209 1.00 30.07 227 GLY A C 1
ATOM 1320 O O . GLY A 1 191 ? 6.282 -6.486 23.056 1.00 29.89 227 GLY A O 1
ATOM 1321 N N . TYR A 1 192 ? 5.592 -6.337 20.915 1.00 26.08 228 TYR A N 1
ATOM 1322 C CA . TYR A 1 192 ? 6.863 -6.810 20.329 1.00 24.69 228 TYR A CA 1
ATOM 1323 C C . TYR A 1 192 ? 7.089 -6.074 19.013 1.00 27.05 228 TYR A C 1
ATOM 1324 O O . TYR A 1 192 ? 6.130 -5.866 18.270 1.00 27.59 228 TYR A O 1
ATOM 1333 N N . GLN A 1 193 ? 8.319 -5.704 18.739 1.00 24.57 229 GLN A N 1
ATOM 1334 C CA . GLN A 1 193 ? 8.637 -5.034 17.459 1.00 25.01 229 GLN A CA 1
ATOM 1335 C C . GLN A 1 193 ? 9.934 -5.620 16.904 1.00 29.19 229 GLN A C 1
ATOM 1336 O O . GLN A 1 193 ? 10.855 -5.844 17.686 1.00 29.59 229 GLN A O 1
ATOM 1342 N N . ASN A 1 194 ? 9.967 -5.865 15.617 1.00 26.69 230 ASN A N 1
ATOM 1343 C CA . ASN A 1 194 ? 11.195 -6.322 14.928 1.00 26.61 230 ASN A CA 1
ATOM 1344 C C . ASN A 1 194 ? 11.306 -5.463 13.679 1.00 29.57 230 ASN A C 1
ATOM 1345 O O . ASN A 1 194 ? 10.272 -5.270 13.023 1.00 30.58 230 ASN A O 1
ATOM 1350 N N . ASN A 1 195 ? 12.492 -4.980 13.373 1.00 25.26 231 ASN A N 1
ATOM 1351 C CA . ASN A 1 195 ? 12.656 -4.169 12.149 1.00 25.30 231 ASN A CA 1
ATOM 1352 C C . ASN A 1 195 ? 14.130 -4.100 11.757 1.00 30.59 231 ASN A C 1
ATOM 1353 O O . ASN A 1 195 ? 14.997 -4.343 12.597 1.00 29.42 231 ASN A O 1
ATOM 1358 N N . ASP A 1 196 ? 14.335 -3.756 10.498 1.00 29.53 232 ASP A N 1
ATOM 1359 C CA . ASP A 1 196 ? 15.636 -3.453 9.933 1.00 29.77 232 ASP A CA 1
ATOM 1360 C C . ASP A 1 196 ? 15.639 -1.926 9.851 1.00 33.63 232 ASP A C 1
ATOM 1361 O O . ASP A 1 196 ? 14.777 -1.272 10.454 1.00 33.13 232 ASP A O 1
ATOM 1366 N N . SER A 1 197 ? 16.568 -1.362 9.094 1.00 29.96 233 SER A N 1
ATOM 1367 C CA . SER A 1 197 ? 16.731 0.074 8.966 1.00 29.97 233 SER A CA 1
ATOM 1368 C C . SER A 1 197 ? 17.161 0.390 7.534 1.00 32.85 233 SER A C 1
ATOM 1369 O O . SER A 1 197 ? 17.373 -0.519 6.718 1.00 32.63 233 SER A O 1
ATOM 1372 N N . TRP A 1 198 ? 17.343 1.686 7.254 1.00 28.12 234 TRP A N 1
ATOM 1373 C CA . TRP A 1 198 ? 17.933 2.182 6.020 1.00 27.93 234 TRP A CA 1
ATOM 1374 C C . TRP A 1 198 ? 19.408 1.752 6.039 1.00 29.65 234 TRP A C 1
ATOM 1375 O O . TRP A 1 198 ? 19.964 1.554 4.978 1.00 29.82 234 TRP A O 1
ATOM 1386 N N . LEU A 1 199 ? 19.969 1.552 7.231 1.00 26.02 235 LEU A N 1
ATOM 1387 C CA . LEU A 1 199 ? 21.395 1.180 7.458 1.00 27.08 235 LEU A CA 1
ATOM 1388 C C . LEU A 1 199 ? 21.653 -0.294 7.124 1.00 30.55 235 LEU A C 1
ATOM 1389 O O . LEU A 1 199 ? 20.910 -1.154 7.618 1.00 28.05 235 LEU A O 1
ATOM 1394 N N . ASP A 1 200 ? 22.739 -0.578 6.411 1.00 29.53 236 ASP A N 1
ATOM 1395 C CA . ASP A 1 200 ? 23.097 -1.945 6.079 1.00 30.22 236 ASP A CA 1
ATOM 1396 C C . ASP A 1 200 ? 23.378 -2.711 7.351 1.00 35.32 236 ASP A C 1
ATOM 1397 O O . ASP A 1 200 ? 23.987 -2.175 8.271 1.00 33.56 236 ASP A O 1
ATOM 1402 N N . ARG A 1 201 ? 22.820 -3.925 7.422 1.00 32.95 237 ARG A N 1
ATOM 1403 C CA . ARG A 1 201 ? 23.005 -4.959 8.487 1.00 31.47 237 ARG A CA 1
ATOM 1404 C C . ARG A 1 201 ? 22.336 -4.574 9.816 1.00 33.08 237 ARG A C 1
ATOM 1405 O O . ARG A 1 201 ? 22.473 -5.358 10.747 1.00 33.10 237 ARG A O 1
ATOM 1413 N N . TYR A 1 202 ? 21.570 -3.498 9.908 1.00 28.90 238 TYR A N 1
ATOM 1414 C CA . TYR A 1 202 ? 20.999 -3.072 11.210 1.00 27.36 238 TYR A CA 1
ATOM 1415 C C . TYR A 1 202 ? 19.717 -3.852 11.503 1.00 30.38 238 TYR A C 1
ATOM 1416 O O . TYR A 1 202 ? 18.899 -3.986 10.604 1.00 30.68 238 TYR A O 1
ATOM 1425 N N . ASN A 1 203 ? 19.569 -4.328 12.719 1.00 25.60 239 ASN A N 1
ATOM 1426 C CA . ASN A 1 203 ? 18.332 -5.043 13.116 1.00 25.74 239 ASN A CA 1
ATOM 1427 C C . ASN A 1 203 ? 18.053 -4.766 14.592 1.00 29.89 239 ASN A C 1
ATOM 1428 O O . ASN A 1 203 ? 18.971 -4.884 15.408 1.00 30.06 239 ASN A O 1
ATOM 1433 N N . SER A 1 204 ? 16.819 -4.423 14.895 1.00 28.41 240 SER A N 1
ATOM 1434 C CA . SER A 1 204 ? 16.372 -4.167 16.262 1.00 28.69 240 SER A CA 1
ATOM 1435 C C . SER A 1 204 ? 15.182 -5.046 16.597 1.00 33.31 240 SER A C 1
ATOM 1436 O O . SER A 1 204 ? 14.270 -5.235 15.790 1.00 33.13 240 SER A O 1
ATOM 1439 N N . GLU A 1 205 ? 15.227 -5.613 17.784 1.00 30.08 241 GLU A N 1
ATOM 1440 C CA . GLU A 1 205 ? 14.151 -6.499 18.279 1.00 29.95 241 GLU A CA 1
ATOM 1441 C C . GLU A 1 205 ? 13.765 -5.999 19.666 1.00 32.15 241 GLU A C 1
ATOM 1442 O O . GLU A 1 205 ? 14.664 -5.876 20.496 1.00 31.58 241 GLU A O 1
ATOM 1448 N N . LYS A 1 206 ? 12.508 -5.689 19.909 1.00 27.35 242 LYS A N 1
ATOM 1449 C CA . LYS A 1 206 ? 12.173 -5.195 21.265 1.00 27.34 242 LYS A CA 1
ATOM 1450 C C . LYS A 1 206 ? 10.887 -5.828 21.795 1.00 31.72 242 LYS A C 1
ATOM 1451 O O . LYS A 1 206 ? 9.948 -6.001 21.027 1.00 30.18 242 LYS A O 1
ATOM 1457 N N . THR A 1 207 ? 10.884 -6.078 23.085 1.00 29.17 243 THR A N 1
ATOM 1458 C CA . THR A 1 207 ? 9.733 -6.645 23.819 1.00 30.30 243 THR A CA 1
ATOM 1459 C C . THR A 1 207 ? 9.401 -5.670 24.946 1.00 33.93 243 THR A C 1
ATOM 1460 O O . THR A 1 207 ? 10.334 -5.226 25.630 1.00 30.71 243 THR A O 1
ATOM 1464 N N . PHE A 1 208 ? 8.141 -5.335 25.112 1.00 30.47 244 PHE A N 1
ATOM 1465 C CA . PHE A 1 208 ? 7.747 -4.423 26.174 1.00 29.62 244 PHE A CA 1
ATOM 1466 C C . PHE A 1 208 ? 6.506 -4.968 26.885 1.00 36.68 244 PHE A C 1
ATOM 1467 O O . PHE A 1 208 ? 5.691 -5.696 26.283 1.00 35.54 244 PHE A O 1
ATOM 1475 N N . PHE A 1 209 ? 6.420 -4.697 28.175 1.00 34.93 245 PHE A N 1
ATOM 1476 C CA . PHE A 1 209 ? 5.294 -5.217 28.982 1.00 35.28 245 PHE A CA 1
ATOM 1477 C C . PHE A 1 209 ? 5.171 -4.436 30.286 1.00 39.76 245 PHE A C 1
ATOM 1478 O O . PHE A 1 209 ? 6.179 -4.272 30.983 1.00 38.96 245 PHE A O 1
ATOM 1486 N N . SER A 1 210 ? 3.969 -3.952 30.571 1.00 35.61 246 SER A N 1
ATOM 1487 C CA . SER A 1 210 ? 3.666 -3.251 31.843 1.00 35.60 246 SER A CA 1
ATOM 1488 C C . SER A 1 210 ? 2.356 -3.803 32.418 1.00 39.35 246 SER A C 1
ATOM 1489 O O . SER A 1 210 ? 1.398 -3.976 31.658 1.00 36.79 246 SER A O 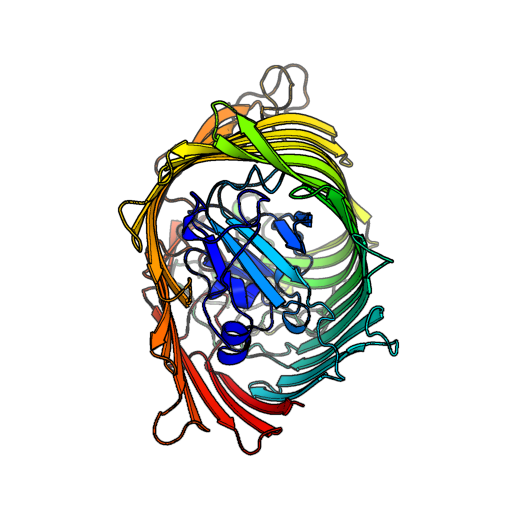1
ATOM 1492 N N . GLY A 1 211 ? 2.336 -4.041 33.710 1.00 37.04 247 GLY A N 1
ATOM 1493 C CA . GLY A 1 211 ? 1.145 -4.544 34.409 1.00 36.93 247 GLY A CA 1
ATOM 1494 C C . GLY A 1 211 ? 0.873 -3.680 35.618 1.00 39.47 247 GLY A C 1
ATOM 1495 O O . GLY A 1 211 ? 1.834 -3.380 36.337 1.00 38.15 247 GLY A O 1
ATOM 1496 N N . ILE A 1 212 ? -0.368 -3.288 35.857 1.00 35.63 248 ILE A N 1
ATOM 1497 C CA . ILE A 1 212 ? -0.644 -2.408 37.028 1.00 35.41 248 ILE A CA 1
ATOM 1498 C C . ILE A 1 212 ? -1.977 -2.802 37.671 1.00 39.28 248 ILE A C 1
ATOM 1499 O O . ILE A 1 212 ? -2.910 -3.147 36.930 1.00 38.28 248 ILE A O 1
ATOM 1504 N N . VAL A 1 213 ? -2.050 -2.750 38.993 1.00 36.43 249 VAL A N 1
ATOM 1505 C CA . VAL A 1 213 ? -3.314 -3.062 39.721 1.00 36.63 249 VAL A CA 1
ATOM 1506 C C . VAL A 1 213 ? -3.744 -1.797 40.470 1.00 40.45 249 VAL A C 1
ATOM 1507 O O . VAL A 1 213 ? -2.948 -1.293 41.278 1.00 38.58 249 VAL A O 1
ATOM 1511 N N . ASP A 1 214 ? -4.942 -1.305 40.187 1.00 38.47 250 ASP A N 1
ATOM 1512 C CA . ASP A 1 214 ? -5.494 -0.119 40.823 1.00 38.76 250 ASP A CA 1
ATOM 1513 C C . ASP A 1 214 ? -6.584 -0.553 41.789 1.00 44.27 250 ASP A C 1
ATOM 1514 O O . ASP A 1 214 ? -7.610 -1.067 41.371 1.00 44.93 250 ASP A O 1
ATOM 1519 N N . ALA A 1 215 ? -6.367 -0.356 43.079 1.00 41.91 251 ALA A N 1
ATOM 1520 C CA . ALA A 1 215 ? -7.382 -0.779 44.070 1.00 44.38 251 ALA A CA 1
ATOM 1521 C C . ALA A 1 215 ? -7.820 0.399 44.946 1.00 51.20 251 ALA A C 1
ATOM 1522 O O . ALA A 1 215 ? -6.944 1.072 45.513 1.00 50.65 251 ALA A O 1
ATOM 1524 N N . ASP A 1 216 ? -9.121 0.608 45.093 1.00 50.06 252 ASP A N 1
ATOM 1525 C CA . ASP A 1 216 ? -9.609 1.665 45.953 1.00 51.35 252 ASP A CA 1
ATOM 1526 C C . ASP A 1 216 ? -9.758 0.992 47.297 1.00 58.78 252 ASP A C 1
ATOM 1527 O O . ASP A 1 216 ? -10.636 0.161 47.480 1.00 59.69 252 ASP A O 1
ATOM 1532 N N . LEU A 1 217 ? -8.924 1.367 48.254 1.00 57.60 253 LEU A N 1
ATOM 1533 C CA . LEU A 1 217 ? -8.996 0.707 49.581 1.00 60.41 253 LEU A CA 1
ATOM 1534 C C . LEU A 1 217 ? -10.007 1.453 50.450 1.00 70.69 253 LEU A C 1
ATOM 1535 O O . LEU A 1 217 ? -9.736 2.608 50.816 1.00 72.03 253 LEU A O 1
ATOM 1540 N N . GLY A 1 218 ? -11.130 0.822 50.751 1.00 70.30 254 GLY A N 1
ATOM 1541 C CA . GLY A 1 218 ? -12.155 1.465 51.590 1.00 72.10 254 GLY A CA 1
ATOM 1542 C C . GLY A 1 218 ? -12.562 2.805 51.010 1.00 76.53 254 GLY A C 1
ATOM 1543 O O . GLY A 1 218 ? -12.861 2.868 49.804 1.00 75.06 254 GLY A O 1
ATOM 1544 N N . ASP A 1 219 ? -12.564 3.833 51.839 1.00 74.46 255 ASP A N 1
ATOM 1545 C CA . ASP A 1 219 ? -12.928 5.165 51.414 1.00 73.63 255 ASP A CA 1
ATOM 1546 C C . ASP A 1 219 ? -11.763 6.070 51.740 1.00 74.70 255 ASP A C 1
ATOM 1547 O O . ASP A 1 219 ? -11.087 5.855 52.751 1.00 75.51 255 ASP A O 1
ATOM 1552 N N . LEU A 1 220 ? -11.497 6.990 50.806 1.00 67.08 256 LEU A N 1
ATOM 1553 C CA . LEU A 1 220 ? -10.440 8.046 50.821 1.00 65.00 256 LEU A CA 1
ATOM 1554 C C . LEU A 1 220 ? -9.039 7.440 50.636 1.00 65.41 256 LEU A C 1
ATOM 1555 O O . LEU A 1 220 ? -8.069 8.166 50.877 1.00 64.92 256 LEU A O 1
ATOM 1560 N N . THR A 1 221 ? -8.908 6.189 50.215 1.00 59.61 257 THR A N 1
ATOM 1561 C CA . THR A 1 221 ? -7.559 5.597 50.014 1.00 56.94 257 THR A CA 1
ATOM 1562 C C . THR A 1 221 ? -7.482 4.931 48.638 1.00 55.84 257 THR A C 1
ATOM 1563 O O . THR A 1 221 ? -8.379 4.135 48.326 1.00 54.78 257 THR A O 1
ATOM 1567 N N . THR A 1 222 ? -6.454 5.223 47.858 1.00 50.19 258 THR A N 1
ATOM 1568 C CA . THR A 1 222 ? -6.294 4.575 46.530 1.00 48.84 258 THR A CA 1
ATOM 1569 C C . THR A 1 222 ? -4.879 3.989 46.443 1.00 52.49 258 THR A C 1
ATOM 1570 O O . THR A 1 222 ? -3.930 4.699 46.815 1.00 51.92 258 THR A O 1
ATOM 1574 N N . LEU A 1 223 ? -4.735 2.757 45.980 1.00 48.44 259 LEU A N 1
ATOM 1575 C CA . LEU A 1 223 ? -3.387 2.139 45.892 1.00 48.56 259 LEU A CA 1
ATOM 1576 C C . LEU A 1 223 ? -3.127 1.640 44.468 1.00 52.75 259 LEU A C 1
ATOM 1577 O O . LEU A 1 223 ? -4.020 1.005 43.891 1.00 53.58 259 LEU A O 1
ATOM 1582 N N . SER A 1 224 ? -1.951 1.929 43.936 1.00 47.64 260 SER A N 1
ATOM 1583 C CA . SER A 1 224 ? -1.544 1.464 42.586 1.00 46.68 260 SER A CA 1
ATOM 1584 C C . SER A 1 224 ? -0.257 0.655 42.744 1.00 49.78 260 SER A C 1
ATOM 1585 O O . SER A 1 224 ? 0.583 1.076 43.541 1.00 49.59 260 SER A O 1
ATOM 1588 N N . ALA A 1 225 ? -0.124 -0.466 42.057 1.00 45.96 261 ALA A N 1
ATOM 1589 C CA . ALA A 1 225 ? 1.105 -1.287 42.149 1.00 45.77 261 ALA A CA 1
ATOM 1590 C C . ALA A 1 225 ? 1.360 -1.925 40.784 1.00 46.46 261 ALA A C 1
ATOM 1591 O O . ALA A 1 225 ? 0.391 -2.392 40.166 1.00 46.55 261 ALA A O 1
ATOM 1593 N N . GLY A 1 226 ? 2.601 -1.954 40.330 1.00 39.78 262 GLY A N 1
ATOM 1594 C CA . GLY A 1 226 ? 2.886 -2.522 39.027 1.00 37.42 262 GLY A CA 1
ATOM 1595 C C . GLY A 1 226 ? 4.299 -2.956 38.743 1.00 37.60 262 GLY A C 1
ATOM 1596 O O . GLY A 1 226 ? 5.211 -2.760 39.544 1.00 35.67 262 GLY A O 1
ATOM 1597 N N . TYR A 1 227 ? 4.464 -3.537 37.564 1.00 33.91 263 TYR A N 1
ATOM 1598 C CA . TYR A 1 227 ? 5.716 -4.080 37.064 1.00 32.97 263 TYR A CA 1
ATOM 1599 C C . TYR A 1 227 ? 5.933 -3.681 35.596 1.00 34.13 263 TYR A C 1
ATOM 1600 O O . TYR A 1 227 ? 5.010 -3.749 34.781 1.00 34.21 263 TYR A O 1
ATOM 1609 N N . GLU A 1 228 ? 7.148 -3.277 35.267 1.00 28.63 264 GLU A N 1
ATOM 1610 C CA . GLU A 1 228 ? 7.461 -2.920 33.862 1.00 27.05 264 GLU A CA 1
ATOM 1611 C C . GLU A 1 228 ? 8.669 -3.730 33.387 1.00 30.32 264 GLU A C 1
ATOM 1612 O O . GLU A 1 228 ? 9.635 -3.847 34.134 1.00 29.09 264 GLU A O 1
ATOM 1618 N N . TYR A 1 229 ? 8.589 -4.267 32.194 1.00 27.92 265 TYR A N 1
ATOM 1619 C CA . TYR A 1 229 ? 9.721 -5.018 31.612 1.00 27.51 265 TYR A CA 1
ATOM 1620 C C . TYR A 1 229 ? 9.909 -4.566 30.167 1.00 28.84 265 TYR A C 1
ATOM 1621 O O . TYR A 1 229 ? 8.927 -4.507 29.420 1.00 27.26 265 TYR A O 1
ATOM 1630 N N . GLN A 1 230 ? 11.142 -4.287 29.791 1.00 23.92 266 GLN A N 1
ATOM 1631 C CA . GLN A 1 230 ? 11.460 -3.900 28.398 1.00 23.37 266 GLN A CA 1
ATOM 1632 C C . GLN A 1 230 ? 12.806 -4.528 28.028 1.00 28.07 266 GLN A C 1
ATOM 1633 O O . GLN A 1 230 ? 13.712 -4.501 28.863 1.00 27.37 266 GLN A O 1
ATOM 1639 N N . ARG A 1 231 ? 12.931 -4.995 26.829 1.00 26.15 267 ARG A N 1
ATOM 1640 C CA . ARG A 1 231 ? 14.188 -5.585 26.363 1.00 26.61 267 ARG A CA 1
ATOM 1641 C C . ARG A 1 231 ? 14.355 -5.194 24.905 1.00 31.25 267 ARG A C 1
ATOM 1642 O O . ARG A 1 231 ? 13.422 -5.363 24.160 1.00 31.92 267 ARG A O 1
ATOM 1650 N N . ILE A 1 232 ? 15.485 -4.578 24.593 1.00 26.28 268 ILE A N 1
ATOM 1651 C CA . ILE A 1 232 ? 15.829 -4.190 23.202 1.00 26.13 268 ILE A CA 1
ATOM 1652 C C . ILE A 1 232 ? 17.164 -4.839 22.827 1.00 31.96 268 ILE A C 1
ATOM 1653 O O . ILE A 1 232 ? 18.133 -4.603 23.513 1.00 32.32 268 ILE A O 1
ATOM 1658 N N . ASP A 1 233 ? 17.190 -5.573 21.744 1.00 27.85 269 ASP A N 1
ATOM 1659 C CA . ASP A 1 233 ? 18.379 -6.207 21.317 1.00 26.84 269 ASP A CA 1
ATOM 1660 C C . ASP A 1 233 ? 18.594 -5.701 19.954 1.00 28.91 269 ASP A C 1
ATOM 1661 O O . ASP A 1 233 ? 17.804 -5.894 19.103 1.00 27.83 269 ASP A O 1
ATOM 1666 N N . VAL A 1 234 ? 19.721 -5.018 19.788 1.00 23.90 270 VAL A N 1
ATOM 1667 C CA . VAL A 1 234 ? 20.128 -4.471 18.460 1.00 23.48 270 VAL A CA 1
ATOM 1668 C C . VAL A 1 234 ? 21.367 -5.208 17.932 1.00 27.23 270 VAL A C 1
ATOM 1669 O O . VAL A 1 234 ? 22.296 -5.395 18.646 1.00 26.01 270 VAL A O 1
ATOM 1673 N N . ASN A 1 235 ? 21.300 -5.563 16.692 1.00 24.86 271 ASN A N 1
ATOM 1674 C CA . ASN A 1 235 ? 22.398 -6.221 15.948 1.00 25.25 271 ASN A CA 1
ATOM 1675 C C . ASN A 1 235 ? 22.981 -5.203 14.970 1.00 27.11 271 ASN A C 1
ATOM 1676 O O . ASN A 1 235 ? 22.196 -4.552 14.265 1.00 25.85 271 ASN A O 1
ATOM 1681 N N . SER A 1 236 ? 24.299 -5.106 14.939 1.00 26.37 272 SER A N 1
ATOM 1682 C CA . SER A 1 236 ? 25.040 -4.164 14.063 1.00 25.75 272 SER A CA 1
ATOM 1683 C C . SER A 1 236 ? 24.599 -2.719 14.316 1.00 29.96 272 SER A C 1
ATOM 1684 O O . SER A 1 236 ? 24.288 -2.026 13.357 1.00 30.48 272 SER A O 1
ATOM 1687 N N . PRO A 1 237 ? 24.572 -2.278 15.562 1.00 26.44 273 PRO A N 1
ATOM 1688 C CA . PRO A 1 237 ? 24.250 -0.877 15.774 1.00 24.88 273 PRO A CA 1
ATOM 1689 C C . PRO A 1 237 ? 25.485 -0.030 15.438 1.00 28.39 273 PRO A C 1
ATOM 1690 O O . PRO A 1 237 ? 26.546 -0.540 15.634 1.00 27.97 273 PRO A O 1
ATOM 1694 N N . THR A 1 238 ? 25.355 1.180 14.926 1.00 26.39 274 THR A N 1
ATOM 1695 C CA . THR A 1 238 ? 26.568 1.997 14.635 1.00 26.47 274 THR A CA 1
ATOM 1696 C C . THR A 1 238 ? 27.134 2.651 15.894 1.00 28.41 274 THR A C 1
ATOM 1697 O O . THR A 1 238 ? 26.433 2.743 16.879 1.00 25.03 274 THR A O 1
ATOM 1701 N N . TRP A 1 239 ? 28.405 3.044 15.843 1.00 26.77 275 TRP A N 1
ATOM 1702 C CA . TRP A 1 239 ? 29.157 3.738 16.924 1.00 26.56 275 TRP A CA 1
ATOM 1703 C C . TRP A 1 239 ? 29.889 4.867 16.212 1.00 27.76 275 TRP A C 1
ATOM 1704 O O . TRP A 1 239 ? 30.595 4.579 15.267 1.00 26.49 275 TRP A O 1
ATOM 1715 N N . GLY A 1 240 ? 29.547 6.101 16.508 1.00 25.20 276 GLY A N 1
ATOM 1716 C CA . GLY A 1 240 ? 30.103 7.196 15.708 1.00 25.65 276 GLY A CA 1
ATOM 1717 C C . GLY A 1 240 ? 29.449 7.338 14.344 1.00 29.52 276 GLY A C 1
ATOM 1718 O O . GLY A 1 240 ? 28.433 6.699 14.057 1.00 26.83 276 GLY A O 1
ATOM 1719 N N . GLY A 1 241 ? 30.004 8.151 13.489 1.00 28.18 277 GLY A N 1
ATOM 1720 C CA . GLY A 1 241 ? 29.391 8.399 12.179 1.00 27.60 277 GLY A CA 1
ATOM 1721 C C . GLY A 1 241 ? 30.304 8.161 11.010 1.00 30.50 277 GLY A C 1
ATOM 1722 O O . GLY A 1 241 ? 31.294 7.526 11.188 1.00 28.56 277 GLY A O 1
ATOM 1723 N N . LEU A 1 242 ? 29.951 8.656 9.864 1.00 27.57 278 LEU A N 1
ATOM 1724 C CA . LEU A 1 242 ? 30.789 8.502 8.670 1.00 28.14 278 LEU A CA 1
ATOM 1725 C C . LEU A 1 242 ? 31.782 9.662 8.539 1.00 32.71 278 LEU A C 1
ATOM 1726 O O . LEU A 1 242 ? 31.388 10.793 8.847 1.00 31.78 278 LEU A O 1
ATOM 1731 N N . PRO A 1 243 ? 33.026 9.414 8.085 1.00 29.33 279 PRO A N 1
ATOM 1732 C CA . PRO A 1 243 ? 34.039 10.472 7.940 1.00 30.11 279 PRO A CA 1
ATOM 1733 C C . PRO A 1 243 ? 33.536 11.642 7.084 1.00 35.23 279 PRO A C 1
ATOM 1734 O O . PRO A 1 243 ? 33.390 11.491 5.900 1.00 36.93 279 PRO A O 1
ATOM 1738 N N . ARG A 1 244 ? 33.241 12.748 7.738 1.00 30.45 280 ARG A N 1
ATOM 1739 C CA . ARG A 1 244 ? 32.736 13.993 7.102 1.00 30.19 280 ARG A CA 1
ATOM 1740 C C . ARG A 1 244 ? 33.792 14.685 6.230 1.00 34.98 280 ARG A C 1
ATOM 1741 O O . ARG A 1 244 ? 33.428 15.145 5.143 1.00 34.08 280 ARG A O 1
ATOM 1749 N N . TRP A 1 245 ? 35.048 14.684 6.668 1.00 31.74 281 TRP A N 1
ATOM 1750 C CA . TRP A 1 245 ? 36.130 15.505 6.057 1.00 33.33 281 TRP A CA 1
ATOM 1751 C C . TRP A 1 245 ? 37.238 14.723 5.342 1.00 35.78 281 TRP A C 1
ATOM 1752 O O . TRP A 1 245 ? 37.647 13.659 5.821 1.00 33.55 281 TRP A O 1
ATOM 1763 N N . ASN A 1 246 ? 37.693 15.322 4.254 1.00 34.30 282 ASN A N 1
ATOM 1764 C CA . ASN A 1 246 ? 38.870 14.847 3.486 1.00 35.61 282 ASN A CA 1
ATOM 1765 C C . ASN A 1 246 ? 40.076 15.673 3.964 1.00 39.56 282 ASN A C 1
ATOM 1766 O O . ASN A 1 246 ? 39.861 16.770 4.522 1.00 38.83 282 ASN A O 1
ATOM 1771 N N . THR A 1 247 ? 41.304 15.226 3.739 1.00 36.95 283 THR A N 1
ATOM 1772 C CA . THR A 1 247 ? 42.480 15.991 4.239 1.00 38.02 283 THR A CA 1
ATOM 1773 C C . THR A 1 247 ? 42.522 17.391 3.611 1.00 46.11 283 THR A C 1
ATOM 1774 O O . THR A 1 247 ? 42.961 18.313 4.315 1.00 47.17 283 THR A O 1
ATOM 1778 N N . ASP A 1 248 ? 42.163 17.538 2.340 1.00 43.81 284 ASP A N 1
ATOM 1779 C CA . ASP A 1 248 ? 42.161 18.834 1.673 1.00 45.13 284 ASP A CA 1
ATOM 1780 C C . ASP A 1 248 ? 41.020 19.788 2.067 1.00 47.52 284 ASP A C 1
ATOM 1781 O O . ASP A 1 248 ? 40.911 20.868 1.495 1.00 48.51 284 ASP A O 1
ATOM 1786 N N . GLY A 1 249 ? 40.169 19.401 3.017 1.00 40.96 285 GLY A N 1
ATOM 1787 C CA . GLY A 1 249 ? 39.075 20.283 3.466 1.00 39.33 285 GLY A CA 1
ATOM 1788 C C . GLY A 1 249 ? 37.751 20.009 2.777 1.00 42.49 285 GLY A C 1
ATOM 1789 O O . GLY A 1 249 ? 36.733 20.468 3.299 1.00 41.45 285 GLY A O 1
ATOM 1790 N N . SER A 1 250 ? 37.741 19.331 1.646 1.00 39.05 286 SER A N 1
ATOM 1791 C CA . SER A 1 250 ? 36.460 19.039 0.957 1.00 39.03 286 SER A CA 1
ATOM 1792 C C . SER A 1 250 ? 35.609 18.095 1.823 1.00 42.80 286 SER A C 1
ATOM 1793 O O . SER A 1 250 ? 36.183 17.215 2.463 1.00 43.14 286 SER A O 1
ATOM 1796 N N . SER A 1 251 ? 34.296 18.284 1.859 1.00 38.69 287 SER A N 1
ATOM 1797 C CA . SER A 1 251 ? 33.375 17.431 2.659 1.00 37.07 287 SER A CA 1
ATOM 1798 C C . SER A 1 251 ? 32.998 16.154 1.897 1.00 41.77 287 SER A C 1
ATOM 1799 O O . SER A 1 251 ? 33.224 16.114 0.683 1.00 43.67 287 SER A O 1
ATOM 1802 N N . ASN A 1 252 ? 32.469 15.147 2.572 1.00 36.02 288 ASN A N 1
ATOM 1803 C CA . ASN A 1 252 ? 32.074 13.872 1.913 1.00 34.34 288 ASN A CA 1
ATOM 1804 C C . ASN A 1 252 ? 30.547 13.618 2.021 1.00 36.33 288 ASN A C 1
ATOM 1805 O O . ASN A 1 252 ? 29.940 14.112 2.930 1.00 34.30 288 ASN A O 1
ATOM 1810 N N . SER A 1 253 ? 30.024 12.830 1.112 1.00 33.57 289 SER A N 1
ATOM 1811 C CA . SER A 1 253 ? 28.605 12.405 1.017 1.00 33.22 289 SER A CA 1
ATOM 1812 C C . SER A 1 253 ? 28.576 10.899 0.784 1.00 36.53 289 SER A C 1
ATOM 1813 O O . SER A 1 253 ? 29.354 10.438 -0.040 1.00 36.30 289 SER A O 1
ATOM 1816 N N . TYR A 1 254 ? 27.701 10.187 1.457 1.00 31.60 290 TYR A N 1
ATOM 1817 C CA . TYR A 1 254 ? 27.575 8.726 1.299 1.00 31.39 290 TYR A CA 1
ATOM 1818 C C . TYR A 1 254 ? 26.098 8.357 1.101 1.00 36.43 290 TYR A C 1
ATOM 1819 O O . TYR A 1 254 ? 25.247 9.119 1.470 1.00 36.08 290 TYR A O 1
ATOM 1828 N N . ASP A 1 255 ? 25.845 7.172 0.586 1.00 34.28 291 ASP A N 1
ATOM 1829 C CA . ASP A 1 255 ? 24.516 6.578 0.454 1.00 33.43 291 ASP A CA 1
ATOM 1830 C C . ASP A 1 255 ? 24.055 6.381 1.913 1.00 35.08 291 ASP A C 1
ATOM 1831 O O . ASP A 1 255 ? 24.854 5.952 2.753 1.00 33.39 291 ASP A O 1
ATOM 1836 N N . ARG A 1 256 ? 22.789 6.721 2.223 1.00 31.54 292 ARG A N 1
ATOM 1837 C CA . ARG A 1 256 ? 22.244 6.627 3.583 1.00 29.69 292 ARG A CA 1
ATOM 1838 C C . ARG A 1 256 ? 22.250 5.193 4.162 1.00 33.23 292 ARG A C 1
ATOM 1839 O O . ARG A 1 256 ? 22.094 5.012 5.377 1.00 31.72 292 ARG A O 1
ATOM 1847 N N . ALA A 1 257 ? 22.478 4.193 3.297 1.00 30.67 293 ALA A N 1
ATOM 1848 C CA . ALA A 1 257 ? 22.573 2.788 3.678 1.00 30.81 293 ALA A CA 1
ATOM 1849 C C . ALA A 1 257 ? 23.960 2.463 4.229 1.00 34.35 293 ALA A C 1
ATOM 1850 O O . ALA A 1 257 ? 24.115 1.432 4.874 1.00 34.91 293 ALA A O 1
ATOM 1852 N N . ARG A 1 258 ? 24.962 3.335 3.992 1.00 29.89 294 ARG A N 1
ATOM 1853 C CA . ARG A 1 258 ? 26.335 3.096 4.435 1.00 30.04 294 ARG A CA 1
ATOM 1854 C C . ARG A 1 258 ? 26.485 3.006 5.956 1.00 33.96 294 ARG A C 1
ATOM 1855 O O . ARG A 1 258 ? 26.124 3.931 6.696 1.00 32.18 294 ARG A O 1
ATOM 1863 N N . SER A 1 259 ? 27.074 1.901 6.397 1.00 31.22 295 SER A N 1
ATOM 1864 C CA . SER A 1 259 ? 27.299 1.636 7.841 1.00 29.61 295 SER A CA 1
ATOM 1865 C C . SER A 1 259 ? 28.732 1.153 8.106 1.00 33.45 295 SER A C 1
ATOM 1866 O O . SER A 1 259 ? 29.249 0.379 7.301 1.00 32.52 295 SER A O 1
ATOM 1869 N N . THR A 1 260 ? 29.304 1.581 9.220 1.00 29.41 296 THR A N 1
ATOM 1870 C CA . THR A 1 260 ? 30.659 1.169 9.666 1.00 30.46 296 THR A CA 1
ATOM 1871 C C . THR A 1 260 ? 30.520 0.055 10.711 1.00 33.04 296 THR A C 1
ATOM 1872 O O . THR A 1 260 ? 31.553 -0.420 11.203 1.00 32.18 296 THR A O 1
ATOM 1876 N N . ALA A 1 261 ? 29.288 -0.345 11.015 1.00 29.12 297 ALA A N 1
ATOM 1877 C CA . ALA A 1 261 ? 28.978 -1.368 12.041 1.00 28.62 297 ALA A CA 1
ATOM 1878 C C . ALA A 1 261 ? 29.311 -2.781 11.547 1.00 34.70 297 ALA A C 1
ATOM 1879 O O . ALA A 1 261 ? 28.777 -3.177 10.501 1.00 35.37 297 ALA A O 1
ATOM 1881 N N . PRO A 1 262 ? 30.184 -3.509 12.265 1.00 30.84 298 PRO A N 1
ATOM 1882 C CA . PRO A 1 262 ? 30.469 -4.908 11.882 1.00 31.70 298 PRO A CA 1
ATOM 1883 C C . PRO A 1 262 ? 29.341 -5.878 12.217 1.00 36.32 298 PRO A C 1
ATOM 1884 O O . PRO A 1 262 ? 28.485 -5.576 13.055 1.00 34.82 298 PRO A O 1
ATOM 1888 N N . ASP A 1 263 ? 29.362 -7.048 11.584 1.00 34.93 299 ASP A N 1
ATOM 1889 C CA . ASP A 1 263 ? 28.365 -8.090 11.792 1.00 35.50 299 ASP A CA 1
AT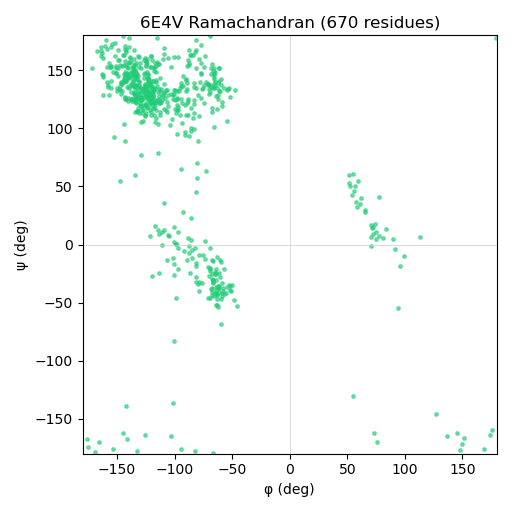OM 1890 C C . ASP A 1 263 ? 28.374 -8.629 13.195 1.00 37.76 299 ASP A C 1
ATOM 1891 O O . ASP A 1 263 ? 27.372 -9.122 13.670 1.00 37.24 299 ASP A O 1
ATOM 1896 N N . TRP A 1 264 ? 29.507 -8.529 13.870 1.00 34.35 300 TRP A N 1
ATOM 1897 C CA . TRP A 1 264 ? 29.604 -9.055 15.256 1.00 33.27 300 TRP A CA 1
ATOM 1898 C C . TRP A 1 264 ? 29.155 -7.990 16.259 1.00 33.74 300 TRP A C 1
ATOM 1899 O O . TRP A 1 264 ? 29.048 -8.320 17.442 1.00 33.46 300 TRP A O 1
ATOM 1910 N N . ALA A 1 265 ? 28.915 -6.772 15.802 1.00 28.06 301 ALA A N 1
ATOM 1911 C CA . ALA A 1 265 ? 28.506 -5.666 16.695 1.00 26.45 301 ALA A CA 1
ATOM 1912 C C . ALA A 1 265 ? 27.089 -5.890 17.236 1.00 30.15 301 ALA A C 1
ATOM 1913 O O . ALA A 1 265 ? 26.228 -6.298 16.462 1.00 29.08 301 ALA A O 1
ATOM 1915 N N . TYR A 1 266 ? 26.858 -5.638 18.497 1.00 26.40 302 TYR A N 1
ATOM 1916 C CA . TYR A 1 266 ? 25.520 -5.758 19.106 1.00 25.66 302 TYR A CA 1
ATOM 1917 C C . TYR A 1 266 ? 25.414 -4.880 20.356 1.00 27.68 302 TYR A C 1
ATOM 1918 O O . TYR A 1 266 ? 26.396 -4.539 20.968 1.00 25.28 302 TYR A O 1
ATOM 1927 N N . ASN A 1 267 ? 24.194 -4.473 20.644 1.00 24.88 303 ASN A N 1
ATOM 1928 C CA . ASN A 1 267 ? 23.853 -3.763 21.897 1.00 24.03 303 ASN A CA 1
ATOM 1929 C C . ASN A 1 267 ? 22.528 -4.345 22.431 1.00 25.30 303 ASN A C 1
ATOM 1930 O O . ASN A 1 267 ? 21.538 -4.267 21.743 1.00 23.71 303 ASN A O 1
ATOM 1935 N N . ASP A 1 268 ? 22.514 -4.823 23.639 1.00 23.66 304 ASP A N 1
ATOM 1936 C CA . ASP A 1 268 ? 21.366 -5.421 24.211 1.00 24.61 304 ASP A CA 1
ATOM 1937 C C . ASP A 1 268 ? 21.185 -4.807 25.523 1.00 27.84 304 ASP A C 1
ATOM 1938 O O . ASP A 1 268 ? 22.104 -4.651 26.228 1.00 27.55 304 ASP A O 1
ATOM 1943 N N . LYS A 1 269 ? 19.950 -4.487 25.835 1.00 23.89 305 LYS A N 1
ATOM 1944 C CA . LYS A 1 269 ? 19.585 -3.843 27.120 1.00 24.83 305 LYS A CA 1
ATOM 1945 C C . LYS A 1 269 ? 18.339 -4.507 27.706 1.00 31.02 305 LYS A C 1
ATOM 1946 O O . LYS A 1 269 ? 17.493 -4.855 26.957 1.00 31.52 305 LYS A O 1
ATOM 1952 N N . GLU A 1 270 ? 18.247 -4.605 29.002 1.00 27.87 306 GLU A N 1
ATOM 1953 C CA . GLU A 1 270 ? 17.050 -5.189 29.656 1.00 27.09 306 GLU A CA 1
ATOM 1954 C C . GLU A 1 270 ? 16.620 -4.284 30.809 1.00 31.53 306 GLU A C 1
ATOM 1955 O O . GLU A 1 270 ? 17.456 -4.018 31.680 1.00 31.52 306 GLU A O 1
ATOM 1961 N N . ILE A 1 271 ? 15.355 -3.895 30.839 1.00 29.22 307 ILE A N 1
ATOM 1962 C CA . ILE A 1 271 ? 14.815 -2.991 31.894 1.00 28.62 307 ILE A CA 1
ATOM 1963 C C . ILE A 1 271 ? 13.790 -3.749 32.741 1.00 31.22 307 ILE A C 1
ATOM 1964 O O . ILE A 1 271 ? 12.902 -4.369 32.157 1.00 30.18 307 ILE A O 1
ATOM 1969 N N . ASN A 1 272 ? 13.905 -3.667 34.054 1.00 28.81 308 ASN A N 1
ATOM 1970 C CA . ASN A 1 272 ? 12.949 -4.304 34.997 1.00 29.30 308 ASN A CA 1
ATOM 1971 C C . ASN A 1 272 ? 12.595 -3.270 36.067 1.00 32.06 308 ASN A C 1
ATOM 1972 O O . ASN A 1 272 ? 13.522 -2.772 36.716 1.00 32.33 308 ASN A O 1
ATOM 1977 N N . LYS A 1 273 ? 11.327 -2.936 36.230 1.00 25.88 309 LYS A N 1
ATOM 1978 C CA . LYS A 1 273 ? 10.942 -1.933 37.252 1.00 25.31 309 LYS A CA 1
ATOM 1979 C C . LYS A 1 273 ? 9.726 -2.403 38.057 1.00 32.16 309 LYS A C 1
ATOM 1980 O O . LYS A 1 273 ? 8.826 -3.018 37.480 1.00 31.71 309 LYS A O 1
ATOM 1986 N N . VAL A 1 274 ? 9.720 -2.069 39.332 1.00 30.79 310 VAL A N 1
ATOM 1987 C CA . VAL A 1 274 ? 8.563 -2.298 40.241 1.00 31.71 310 VAL A CA 1
ATOM 1988 C C . VAL A 1 274 ? 8.194 -0.904 40.754 1.00 33.95 310 VAL A C 1
ATOM 1989 O O . VAL A 1 274 ? 9.107 -0.136 41.051 1.00 32.27 310 VAL A O 1
ATOM 1993 N N . PHE A 1 275 ? 6.916 -0.571 40.823 1.00 30.10 311 PHE A N 1
ATOM 1994 C CA . PHE A 1 275 ? 6.532 0.795 41.259 1.00 29.12 311 PHE A CA 1
ATOM 1995 C C . PHE A 1 275 ? 5.183 0.759 41.977 1.00 36.49 311 PHE A C 1
ATOM 1996 O O . PHE A 1 275 ? 4.293 0.002 41.560 1.00 36.55 311 PHE A O 1
ATOM 2004 N N . MET A 1 276 ? 5.018 1.606 42.980 1.00 35.44 312 MET A N 1
ATOM 2005 C CA . MET A 1 276 ? 3.735 1.655 43.722 1.00 37.98 312 MET A CA 1
ATOM 2006 C C . MET A 1 276 ? 3.355 3.107 44.027 1.00 42.13 312 MET A C 1
ATOM 2007 O O . MET A 1 276 ? 4.266 3.925 44.217 1.00 40.74 312 MET A O 1
ATOM 2012 N N . THR A 1 277 ? 2.067 3.424 43.973 1.00 39.19 313 THR A N 1
ATOM 2013 C CA . THR A 1 277 ? 1.565 4.786 44.293 1.00 38.53 313 THR A CA 1
ATOM 2014 C C . THR A 1 277 ? 0.424 4.670 45.307 1.00 42.11 313 THR A C 1
ATOM 2015 O O . THR A 1 277 ? -0.546 3.956 45.009 1.00 40.55 313 THR A O 1
ATOM 2019 N N . LEU A 1 278 ? 0.511 5.367 46.428 1.00 40.38 314 LEU A N 1
ATOM 2020 C CA . LEU A 1 278 ? -0.563 5.335 47.453 1.00 41.46 314 LEU A CA 1
ATOM 2021 C C . LEU A 1 278 ? -1.130 6.749 47.622 1.00 45.67 314 LEU A C 1
ATOM 2022 O O . LEU A 1 278 ? -0.331 7.673 47.844 1.00 44.38 314 LEU A O 1
ATOM 2027 N N . LYS A 1 279 ? -2.441 6.921 47.521 1.00 42.75 315 LYS A N 1
ATOM 2028 C CA . LYS A 1 279 ? -3.064 8.259 47.705 1.00 43.03 315 LYS A CA 1
ATOM 2029 C C . LYS A 1 279 ? -4.094 8.172 48.839 1.00 50.44 315 LYS A C 1
ATOM 2030 O O . LYS A 1 279 ? -4.959 7.282 48.781 1.00 50.64 315 LYS A O 1
ATOM 2036 N N . GLN A 1 280 ? -4.022 9.076 49.805 1.00 49.34 316 GLN A N 1
ATOM 2037 C CA . GLN A 1 280 ? -4.929 9.053 50.981 1.00 52.28 316 GLN A CA 1
ATOM 2038 C C . GLN A 1 280 ? -5.618 10.411 51.138 1.00 59.51 316 GLN A C 1
ATOM 2039 O O . GLN A 1 280 ? -4.902 11.424 51.182 1.00 58.07 316 GLN A O 1
ATOM 2045 N N . GLN A 1 281 ? -6.941 10.442 51.220 1.00 60.27 317 GLN A N 1
ATOM 2046 C CA . GLN A 1 281 ? -7.646 11.733 51.438 1.00 62.23 317 GLN A CA 1
ATOM 2047 C C . GLN A 1 281 ? -7.794 11.903 52.955 1.00 71.75 317 GLN A C 1
ATOM 2048 O O . GLN A 1 281 ? -8.704 11.275 53.519 1.00 71.89 317 GLN A O 1
ATOM 2054 N N . PHE A 1 282 ? -6.902 12.649 53.598 1.00 71.98 318 PHE A N 1
ATOM 2055 C CA . PHE A 1 282 ? -6.947 12.826 55.075 1.00 75.40 318 PHE A CA 1
ATOM 2056 C C . PHE A 1 282 ? -8.173 13.629 55.524 1.00 83.55 318 PHE A C 1
ATOM 2057 O O . PHE A 1 282 ? -8.847 13.208 56.486 1.00 82.59 318 PHE A O 1
ATOM 2065 N N . ALA A 1 283 ? -8.483 14.710 54.826 1.00 83.63 319 ALA A N 1
ATOM 2066 C CA . ALA A 1 283 ? -9.608 15.593 55.213 1.00 84.78 319 ALA A CA 1
ATOM 2067 C C . ALA A 1 283 ? -10.129 16.330 53.978 1.00 86.85 319 ALA A C 1
ATOM 2068 O O . ALA A 1 283 ?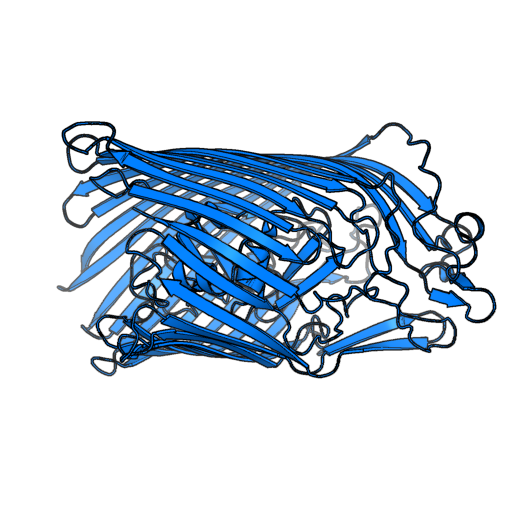 -9.504 16.200 52.908 1.00 86.22 319 ALA A O 1
ATOM 2070 N N . ASP A 1 284 ? -11.235 17.053 54.095 1.00 81.39 320 ASP A N 1
ATOM 2071 C CA . ASP A 1 284 ? -11.739 17.763 52.940 1.00 78.87 320 ASP A CA 1
ATOM 2072 C C . ASP A 1 284 ? -10.671 18.755 52.489 1.00 78.93 320 ASP A C 1
ATOM 2073 O O . ASP A 1 284 ? -10.085 19.472 53.313 1.00 79.23 320 ASP A O 1
ATOM 2078 N N . THR A 1 285 ? -10.407 18.729 51.178 1.00 71.21 321 THR A N 1
ATOM 2079 C CA . THR A 1 285 ? -9.448 19.586 50.414 1.00 68.04 321 THR A CA 1
ATOM 2080 C C . THR A 1 285 ? -7.987 19.168 50.646 1.00 66.82 321 THR A C 1
ATOM 2081 O O . THR A 1 285 ? -7.116 19.850 50.083 1.00 66.43 321 THR A O 1
ATOM 2085 N N . TRP A 1 286 ? -7.699 18.091 51.367 1.00 59.27 322 TRP A N 1
ATOM 2086 C CA . TRP A 1 286 ? -6.285 17.686 51.601 1.00 56.52 322 TRP A CA 1
ATOM 2087 C C . TRP A 1 286 ? -6.053 16.247 51.131 1.00 56.53 322 TRP A C 1
ATOM 2088 O O . TRP A 1 286 ? -6.858 15.376 51.499 1.00 57.29 322 TRP A O 1
ATOM 2099 N N . GLN A 1 287 ? -4.995 16.006 50.364 1.00 48.77 323 GLN A N 1
ATOM 2100 C CA . GLN A 1 287 ? -4.659 14.633 49.904 1.00 46.23 323 GLN A CA 1
ATOM 2101 C C . GLN A 1 287 ? -3.152 14.407 50.077 1.00 46.96 323 GLN A C 1
ATOM 2102 O O . GLN A 1 287 ? -2.392 15.362 49.857 1.00 44.20 323 GLN A O 1
ATOM 2108 N N . ALA A 1 288 ? -2.741 13.189 50.408 1.00 43.86 324 ALA A N 1
ATOM 2109 C CA . ALA A 1 288 ? -1.312 12.843 50.596 1.00 42.22 324 ALA A CA 1
ATOM 2110 C C . ALA A 1 288 ? -0.917 11.791 49.555 1.00 43.92 324 ALA A C 1
ATOM 2111 O O . ALA A 1 288 ? -1.694 10.840 49.374 1.00 42.67 324 ALA A O 1
ATOM 2113 N N . THR A 1 289 ? 0.227 11.946 48.899 1.00 39.57 325 THR A N 1
ATOM 2114 C CA . THR A 1 289 ? 0.662 10.977 47.859 1.00 37.78 325 THR A CA 1
ATOM 2115 C C . THR A 1 289 ? 2.065 10.437 48.163 1.00 38.53 325 THR A C 1
ATOM 2116 O O . THR A 1 289 ? 2.948 11.231 48.525 1.00 37.22 325 THR A O 1
ATOM 2120 N N . LEU A 1 290 ? 2.241 9.134 47.992 1.00 34.91 326 LEU A N 1
ATOM 2121 C CA . LEU A 1 290 ? 3.499 8.425 48.173 1.00 34.56 326 LEU A CA 1
ATOM 2122 C C . LEU A 1 290 ? 3.786 7.603 46.903 1.00 38.53 326 LEU A C 1
ATOM 2123 O O . LEU A 1 290 ? 3.132 6.585 46.663 1.00 39.31 326 LEU A O 1
ATOM 2128 N N . ASN A 1 291 ? 4.745 8.073 46.120 1.00 33.24 327 ASN A N 1
ATOM 2129 C CA . ASN A 1 291 ? 5.192 7.415 44.866 1.00 31.11 327 ASN A CA 1
ATOM 2130 C C . ASN A 1 291 ? 6.545 6.760 45.129 1.00 32.81 327 ASN A C 1
ATOM 2131 O O . ASN A 1 291 ? 7.419 7.468 45.606 1.00 30.85 327 ASN A O 1
ATOM 2136 N N . ALA A 1 292 ? 6.711 5.488 44.809 1.00 29.76 328 ALA A N 1
ATOM 2137 C CA . ALA A 1 292 ? 7.972 4.779 45.022 1.00 30.22 328 ALA A CA 1
ATOM 2138 C C . ALA A 1 292 ? 8.334 3.936 43.803 1.00 36.82 328 ALA A C 1
ATOM 2139 O O . ALA A 1 292 ? 7.446 3.428 43.123 1.00 37.65 328 ALA A O 1
ATOM 2141 N N . THR A 1 293 ? 9.613 3.755 43.558 1.00 34.14 329 THR A N 1
ATOM 2142 C CA . THR A 1 293 ? 10.006 2.926 42.396 1.00 33.61 329 THR A CA 1
ATOM 2143 C C . THR A 1 293 ? 11.353 2.258 42.658 1.00 38.58 329 THR A C 1
ATOM 2144 O O . THR A 1 293 ? 12.130 2.790 43.449 1.00 38.54 329 THR A O 1
ATOM 2148 N N . HIS A 1 294 ? 11.529 1.071 42.122 1.00 36.90 330 HIS A N 1
ATOM 2149 C CA . HIS A 1 294 ? 12.843 0.389 42.143 1.00 38.65 330 HIS A CA 1
ATOM 2150 C C . HIS A 1 294 ? 13.128 0.051 40.683 1.00 42.28 330 HIS A C 1
ATOM 2151 O O . HIS A 1 294 ? 12.459 -0.843 40.155 1.00 42.56 330 HIS A O 1
ATOM 2158 N N . SER A 1 295 ? 14.094 0.703 40.076 1.00 38.08 331 SER A N 1
ATOM 2159 C CA . SER A 1 295 ? 14.328 0.485 38.631 1.00 37.35 331 SER A CA 1
ATOM 2160 C C . SER A 1 295 ? 15.704 -0.122 38.393 1.00 43.11 331 SER A C 1
ATOM 2161 O O . SER A 1 295 ? 16.610 0.113 39.194 1.00 45.34 331 SER A O 1
ATOM 2164 N N . GLU A 1 296 ? 15.809 -0.923 37.361 1.00 37.55 332 GLU A N 1
ATOM 2165 C CA . GLU A 1 296 ? 17.097 -1.562 37.030 1.00 36.46 332 GLU A CA 1
ATOM 2166 C C . GLU A 1 296 ? 17.204 -1.653 35.517 1.00 38.00 332 GLU A C 1
ATOM 2167 O O . GLU A 1 296 ? 16.191 -1.935 34.868 1.00 36.29 332 GLU A O 1
ATOM 2173 N N . VAL A 1 297 ? 18.384 -1.403 35.002 1.00 34.36 333 VAL A N 1
ATOM 2174 C CA . VAL A 1 297 ? 18.639 -1.572 33.548 1.00 32.83 333 VAL A CA 1
ATOM 2175 C C . VAL A 1 297 ? 20.011 -2.233 33.427 1.00 36.37 333 VAL A C 1
ATOM 2176 O O . VAL A 1 297 ? 20.939 -1.771 34.091 1.00 37.90 333 VAL A O 1
ATOM 2180 N N . GLU A 1 298 ? 20.130 -3.275 32.641 1.00 30.76 334 GLU A N 1
ATOM 2181 C CA . GLU A 1 298 ? 21.419 -3.977 32.442 1.00 30.71 334 GLU A CA 1
ATOM 2182 C C . GLU A 1 298 ? 21.713 -3.968 30.942 1.00 32.94 334 GLU A C 1
ATOM 2183 O O . GLU A 1 298 ? 20.765 -3.949 30.170 1.00 31.90 334 GLU A O 1
ATOM 2189 N N . PHE A 1 299 ? 22.943 -3.827 30.543 1.00 26.89 335 PHE A N 1
ATOM 2190 C CA . PHE A 1 299 ? 23.262 -3.822 29.097 1.00 25.22 335 PHE A CA 1
ATOM 2191 C C . PHE A 1 299 ? 24.590 -4.536 28.836 1.00 29.65 335 PHE A C 1
ATOM 2192 O O . PHE A 1 299 ? 25.383 -4.650 29.708 1.00 30.95 335 PHE A O 1
ATOM 2200 N N . ASP A 1 300 ? 24.764 -4.994 27.639 1.00 25.35 336 ASP A N 1
ATOM 2201 C CA . ASP A 1 300 ? 25.972 -5.595 27.222 1.00 24.99 336 ASP A CA 1
ATOM 2202 C C . ASP A 1 300 ? 26.059 -5.232 25.792 1.00 27.72 336 ASP A C 1
ATOM 2203 O O . ASP A 1 300 ? 25.108 -5.270 25.059 1.00 25.91 336 ASP A O 1
ATOM 2208 N N . SER A 1 301 ? 27.242 -4.844 25.401 1.00 26.26 337 SER A N 1
ATOM 2209 C CA . SER A 1 301 ? 27.455 -4.435 23.998 1.00 26.06 337 SER A CA 1
ATOM 2210 C C . SER A 1 301 ? 28.906 -4.631 23.548 1.00 30.08 337 SER A C 1
ATOM 2211 O O . SER A 1 301 ? 29.803 -4.551 24.337 1.00 29.38 337 SER A O 1
ATOM 2214 N N . LYS A 1 302 ? 29.033 -4.915 22.300 1.00 27.22 338 LYS A N 1
ATOM 2215 C CA . LYS A 1 302 ? 30.352 -5.006 21.645 1.00 27.55 338 LYS A CA 1
ATOM 2216 C C . LYS A 1 302 ? 30.185 -4.172 20.383 1.00 29.19 338 LYS A C 1
ATOM 2217 O O . LYS A 1 302 ? 29.316 -4.522 19.587 1.00 28.14 338 LYS A O 1
ATOM 2223 N N . MET A 1 303 ? 30.926 -3.104 20.224 1.00 26.89 339 MET A N 1
ATOM 2224 C CA . MET A 1 303 ? 30.724 -2.245 19.034 1.00 26.98 339 MET A CA 1
ATOM 2225 C C . MET A 1 303 ? 32.074 -1.713 18.539 1.00 33.36 339 MET A C 1
ATOM 2226 O O . MET A 1 303 ? 33.042 -1.864 19.255 1.00 33.13 339 MET A O 1
ATOM 2231 N N . MET A 1 304 ? 32.072 -1.138 17.354 1.00 32.80 340 MET A N 1
ATOM 2232 C CA . MET A 1 304 ? 33.239 -0.538 16.689 1.00 34.53 340 MET A CA 1
ATOM 2233 C C . MET A 1 304 ? 32.826 0.815 16.084 1.00 35.17 340 MET A C 1
ATOM 2234 O O . MET A 1 304 ? 31.748 0.849 15.453 1.00 33.54 340 MET A O 1
ATOM 2239 N N . TYR A 1 305 ? 33.675 1.838 16.248 1.00 29.71 341 TYR A N 1
ATOM 2240 C CA . TYR A 1 305 ? 33.509 3.198 15.667 1.00 28.80 341 TYR A CA 1
ATOM 2241 C C . TYR A 1 305 ? 34.725 3.634 14.842 1.00 32.02 341 TYR A C 1
ATOM 2242 O O . TYR A 1 305 ? 35.821 3.150 15.088 1.00 30.69 341 TYR A O 1
ATOM 2251 N N . VAL A 1 306 ? 34.474 4.529 13.909 1.00 29.61 342 VAL A N 1
ATOM 2252 C CA . VAL A 1 306 ? 35.467 5.162 12.993 1.00 29.74 342 VAL A CA 1
ATOM 2253 C C . VAL A 1 306 ? 35.416 6.666 13.265 1.00 33.58 342 VAL A C 1
ATOM 2254 O O . VAL A 1 306 ? 34.320 7.196 13.237 1.00 32.93 342 VAL A O 1
ATOM 2258 N N . ASP A 1 307 ? 36.544 7.305 13.518 1.00 32.20 343 ASP A N 1
ATOM 2259 C CA . ASP A 1 307 ? 36.639 8.725 13.802 1.00 32.39 343 ASP A CA 1
ATOM 2260 C C . ASP A 1 307 ? 37.935 9.224 13.139 1.00 36.93 343 ASP A C 1
ATOM 2261 O O . ASP A 1 307 ? 38.985 9.163 13.760 1.00 36.75 343 ASP A O 1
ATOM 2266 N N . ALA A 1 308 ? 37.863 9.641 11.870 1.00 33.68 344 ALA A N 1
ATOM 2267 C CA . ALA A 1 308 ? 39.080 10.060 11.130 1.00 35.50 344 ALA A CA 1
ATOM 2268 C C . ALA A 1 308 ? 38.753 10.878 9.878 1.00 39.11 344 ALA A C 1
ATOM 2269 O O . ALA A 1 308 ? 37.589 10.897 9.450 1.00 37.86 344 ALA A O 1
ATOM 2271 N N . TYR A 1 309 ? 39.770 11.549 9.349 1.00 36.56 345 TYR A N 1
ATOM 2272 C CA . TYR A 1 309 ? 39.698 12.293 8.064 1.00 37.59 345 TYR A CA 1
ATOM 2273 C C . TYR A 1 309 ? 40.029 11.315 6.928 1.00 40.68 345 TYR A C 1
ATOM 2274 O O . TYR A 1 309 ? 40.512 10.211 7.216 1.00 41.19 345 TYR A O 1
ATOM 2283 N N . VAL A 1 310 ? 39.783 11.663 5.680 1.00 36.41 346 VAL A N 1
ATOM 2284 C CA . VAL A 1 310 ? 40.077 10.684 4.593 1.00 36.35 346 VAL A CA 1
ATOM 2285 C C . VAL A 1 310 ? 41.108 11.258 3.613 1.00 41.67 346 VAL A C 1
ATOM 2286 O O . VAL A 1 310 ? 40.943 12.409 3.191 1.00 40.78 346 VAL A O 1
ATOM 2290 N N . ASN A 1 311 ? 42.135 10.495 3.264 1.00 39.56 347 ASN A N 1
ATOM 2291 C CA . ASN A 1 311 ? 43.088 10.973 2.250 1.00 41.32 347 ASN A CA 1
ATOM 2292 C C . ASN A 1 311 ? 42.429 10.622 0.925 1.00 48.12 347 ASN A C 1
ATOM 2293 O O . ASN A 1 311 ? 42.430 9.476 0.589 1.00 46.40 347 ASN A O 1
ATOM 2298 N N . LYS A 1 312 ? 42.030 11.597 0.165 1.00 49.95 348 LYS A N 1
ATOM 2299 C CA . LYS A 1 312 ? 41.216 11.357 -1.040 1.00 53.04 348 LYS A CA 1
ATOM 2300 C C . LYS A 1 312 ? 41.920 10.429 -2.021 1.00 62.13 348 LYS A C 1
ATOM 2301 O O . LYS A 1 312 ? 41.230 9.579 -2.570 1.00 63.43 348 LYS A O 1
ATOM 2307 N N . ALA A 1 313 ? 43.213 10.539 -2.223 1.00 61.20 349 ALA A N 1
ATOM 2308 C CA . ALA A 1 313 ? 43.846 9.674 -3.240 1.00 63.17 349 ALA A CA 1
ATOM 2309 C C . ALA A 1 313 ? 43.743 8.189 -2.898 1.00 67.25 349 ALA A C 1
ATOM 2310 O O . ALA A 1 313 ? 43.160 7.480 -3.687 1.00 66.49 349 ALA A O 1
ATOM 2312 N N . ASP A 1 314 ? 44.139 7.766 -1.723 1.00 63.01 350 ASP A N 1
ATOM 2313 C CA . ASP A 1 314 ? 44.115 6.349 -1.465 1.00 61.87 350 ASP A CA 1
ATOM 2314 C C . ASP A 1 314 ? 42.944 5.835 -0.655 1.00 62.59 350 ASP A C 1
ATOM 2315 O O . ASP A 1 314 ? 42.648 4.666 -0.669 1.00 63.32 350 ASP A O 1
ATOM 2320 N N . GLY A 1 315 ? 42.255 6.722 0.018 1.00 54.55 351 GLY A N 1
ATOM 2321 C CA . GLY A 1 315 ? 41.123 6.317 0.857 1.00 51.05 351 GLY A CA 1
ATOM 2322 C C . GLY A 1 315 ? 41.580 6.054 2.270 1.00 50.79 351 GLY A C 1
ATOM 2323 O O . GLY A 1 315 ? 40.736 5.832 3.123 1.00 49.15 351 GLY A O 1
ATOM 2324 N N . MET A 1 316 ? 42.862 6.143 2.529 1.00 46.73 352 MET A N 1
ATOM 2325 C CA . MET A 1 316 ? 43.382 5.858 3.865 1.00 45.39 352 MET A CA 1
ATOM 2326 C C . MET A 1 316 ? 42.908 6.866 4.883 1.00 43.56 352 MET A C 1
ATOM 2327 O O . MET A 1 316 ? 42.683 8.032 4.552 1.00 44.07 352 MET A O 1
ATOM 2332 N N . LEU A 1 317 ? 42.716 6.417 6.115 1.00 36.90 353 LEU A N 1
ATOM 2333 C CA . LEU A 1 317 ? 42.175 7.283 7.196 1.00 35.53 353 LEU A CA 1
ATOM 2334 C C . LEU A 1 317 ? 43.306 7.943 7.991 1.00 39.68 353 LEU A C 1
ATOM 2335 O O . LEU A 1 317 ? 44.328 7.280 8.222 1.00 37.35 353 LEU A O 1
ATOM 2340 N N . VAL A 1 318 ? 43.090 9.177 8.431 1.00 37.13 354 VAL A N 1
ATOM 2341 C CA . VAL A 1 318 ? 44.082 9.927 9.257 1.00 36.95 354 VAL A CA 1
ATOM 2342 C C . VAL A 1 318 ? 43.426 10.259 10.601 1.00 38.90 354 VAL A C 1
ATOM 2343 O O . VAL A 1 318 ? 42.348 10.872 10.583 1.00 35.30 354 VAL A O 1
ATOM 2347 N N . GLY A 1 319 ? 44.061 9.911 11.711 1.00 37.12 355 GLY A N 1
ATOM 2348 C CA . GLY A 1 319 ? 43.510 10.157 13.058 1.00 36.66 355 GLY A CA 1
ATOM 2349 C C . GLY A 1 319 ? 43.412 11.634 13.389 1.00 41.16 355 GLY A C 1
ATOM 2350 O O . GLY A 1 319 ? 44.324 12.379 12.998 1.00 42.06 355 GLY A O 1
ATOM 2351 N N . PRO A 1 320 ? 42.371 12.047 14.127 1.00 38.01 356 PRO A N 1
ATOM 2352 C CA . PRO A 1 320 ? 42.195 13.437 14.500 1.00 37.84 356 PRO A CA 1
ATOM 2353 C C . PRO A 1 320 ? 43.153 13.853 15.615 1.00 42.58 356 PRO A C 1
ATOM 2354 O O . PRO A 1 320 ? 43.222 14.994 15.860 1.00 42.90 356 PRO A O 1
ATOM 2358 N N . TYR A 1 321 ? 43.851 12.922 16.210 1.00 39.50 357 TYR A N 1
ATOM 2359 C CA . TYR A 1 321 ? 44.784 13.250 17.311 1.00 40.77 357 TYR A CA 1
ATOM 2360 C C . TYR A 1 321 ? 46.236 12.901 16.936 1.00 46.78 357 TYR A C 1
ATOM 2361 O O . TYR A 1 321 ? 47.063 12.912 17.802 1.00 46.60 357 TYR A O 1
ATOM 2370 N N . SER A 1 322 ? 46.525 12.689 15.682 1.00 46.34 358 SER A N 1
ATOM 2371 C CA . SER A 1 322 ? 47.866 12.239 15.261 1.00 49.44 358 SER A CA 1
ATOM 2372 C C . SER A 1 322 ? 48.915 13.324 15.514 1.00 58.36 358 SER A C 1
ATOM 2373 O O . SER A 1 322 ? 50.089 12.999 15.495 1.00 60.11 358 SER A O 1
ATOM 2376 N N . ASN A 1 323 ? 48.492 14.536 15.773 1.00 56.79 359 ASN A N 1
ATOM 2377 C CA . ASN A 1 323 ? 49.422 15.635 16.061 1.00 58.73 359 ASN A CA 1
ATOM 2378 C C . ASN A 1 323 ? 50.170 15.442 17.373 1.00 64.77 359 ASN A C 1
ATOM 2379 O O . ASN A 1 323 ? 51.320 15.881 17.478 1.00 68.20 359 ASN A O 1
ATOM 2384 N N . TYR A 1 324 ? 49.539 14.767 18.359 1.00 59.62 360 TYR A N 1
ATOM 2385 C CA . TYR A 1 324 ? 50.122 14.480 19.672 1.00 60.09 360 TYR A CA 1
ATOM 2386 C C . TYR A 1 324 ? 51.339 13.539 19.604 1.00 65.59 360 TYR A C 1
ATOM 2387 O O . TYR A 1 324 ? 52.208 13.615 20.475 1.00 67.54 360 TYR A O 1
ATOM 2396 N N . GLY A 1 325 ? 51.411 12.704 18.564 1.00 60.85 361 GLY A N 1
ATOM 2397 C CA . GLY A 1 325 ? 52.523 11.786 18.350 1.00 60.59 361 GLY A CA 1
ATOM 2398 C C . GLY A 1 325 ? 52.183 10.488 17.635 1.00 63.39 361 GLY A C 1
ATOM 2399 O O . GLY A 1 325 ? 51.052 10.317 17.155 1.00 61.41 361 GLY A O 1
ATOM 2400 N N . PRO A 1 326 ? 53.158 9.531 17.575 1.00 59.86 362 PRO A N 1
ATOM 2401 C CA . PRO A 1 326 ? 52.903 8.254 16.876 1.00 59.00 362 PRO A CA 1
ATOM 2402 C C . PRO A 1 326 ? 51.909 7.305 17.551 1.00 60.44 362 PRO A C 1
ATOM 2403 O O . PRO A 1 326 ? 51.261 6.532 16.853 1.00 61.18 362 PRO A O 1
ATOM 2407 N N . GLY A 1 327 ? 51.760 7.363 18.864 1.00 54.50 363 GLY A N 1
ATOM 2408 C CA . GLY A 1 327 ? 50.801 6.474 19.547 1.00 52.85 363 GLY A CA 1
ATOM 2409 C C . GLY A 1 327 ? 49.396 7.058 19.557 1.00 55.47 363 GLY A C 1
ATOM 2410 O O . GLY A 1 327 ? 48.502 6.443 20.154 1.00 54.76 363 GLY A O 1
ATOM 2411 N N . PHE A 1 328 ? 49.203 8.197 18.914 1.00 50.91 364 PHE A N 1
ATOM 2412 C CA . PHE A 1 328 ? 47.912 8.865 18.870 1.00 49.70 364 PHE A CA 1
ATOM 2413 C C . PHE A 1 328 ? 47.283 8.941 17.470 1.00 46.76 364 PHE A C 1
ATOM 2414 O O . PHE A 1 328 ? 46.351 9.710 17.285 1.00 43.01 364 PHE A O 1
ATOM 2422 N N . ASP A 1 329 ? 47.798 8.201 16.501 1.00 42.37 365 ASP A N 1
ATOM 2423 C CA . ASP A 1 329 ? 47.227 8.281 15.169 1.00 41.36 365 ASP A CA 1
ATOM 2424 C C . ASP A 1 329 ? 46.145 7.244 14.861 1.00 41.21 365 ASP A C 1
ATOM 2425 O O . ASP A 1 329 ? 45.957 6.874 13.718 1.00 40.30 365 ASP A O 1
ATOM 2430 N N . TYR A 1 330 ? 45.438 6.801 15.887 1.00 35.85 366 TYR A N 1
ATOM 2431 C CA . TYR A 1 330 ? 44.346 5.807 15.712 1.00 34.63 366 TYR A CA 1
ATOM 2432 C C . TYR A 1 330 ? 43.164 6.426 14.948 1.00 36.65 366 TYR A C 1
ATOM 2433 O O . TYR A 1 330 ? 42.938 7.630 15.112 1.00 35.47 366 TYR A O 1
ATOM 2442 N N . VAL A 1 331 ? 42.459 5.643 14.134 1.00 33.55 367 VAL A N 1
ATOM 2443 C CA . VAL A 1 331 ? 41.339 6.158 13.288 1.00 32.62 367 VAL A CA 1
ATOM 2444 C C . VAL A 1 331 ? 39.982 5.577 13.724 1.00 35.25 367 VAL A C 1
ATOM 2445 O O . VAL A 1 331 ? 39.014 5.794 13.000 1.00 34.50 367 VAL A O 1
ATOM 2449 N N . GLY A 1 332 ? 39.921 4.888 14.847 1.00 31.83 368 GLY A N 1
ATOM 2450 C CA . GLY A 1 332 ? 38.713 4.317 15.407 1.00 30.33 368 GLY A CA 1
ATOM 2451 C C . GLY A 1 332 ? 38.985 3.468 16.622 1.00 32.28 368 GLY A C 1
ATOM 2452 O O . GLY A 1 332 ? 40.077 3.498 17.181 1.00 32.78 368 GLY A O 1
ATOM 2453 N N . GLY A 1 333 ? 38.010 2.663 16.978 1.00 29.68 369 GLY A N 1
ATOM 2454 C CA . GLY A 1 333 ? 38.086 1.847 18.191 1.00 29.70 369 GLY A CA 1
ATOM 2455 C C . GLY A 1 333 ? 37.072 0.722 18.254 1.00 32.63 369 GLY A C 1
ATOM 2456 O O . GLY A 1 333 ? 36.125 0.715 17.500 1.00 29.21 369 GLY A O 1
ATOM 2457 N N . THR A 1 334 ? 37.349 -0.207 19.114 1.00 32.19 370 THR A N 1
ATOM 2458 C CA . THR A 1 334 ? 36.427 -1.313 19.418 1.00 32.15 370 THR A CA 1
ATOM 2459 C C . THR A 1 334 ? 36.196 -1.285 20.922 1.00 35.43 370 THR A C 1
ATOM 2460 O O . THR A 1 334 ? 37.033 -0.732 21.645 1.00 35.39 370 THR A O 1
ATOM 2464 N N . GLY A 1 335 ? 35.057 -1.781 21.353 1.00 29.95 371 GLY A N 1
ATOM 2465 C CA . GLY A 1 335 ? 34.746 -1.780 22.784 1.00 28.93 371 GLY A CA 1
ATOM 2466 C C . GLY A 1 335 ? 33.719 -2.817 23.174 1.00 31.57 371 GLY A C 1
ATOM 2467 O O . GLY A 1 335 ? 32.770 -3.025 22.450 1.00 30.37 371 GLY A O 1
ATOM 2468 N N . TRP A 1 336 ? 33.995 -3.465 24.270 1.00 28.10 372 TRP A N 1
ATOM 2469 C CA . TRP A 1 336 ? 33.073 -4.419 24.902 1.00 27.91 372 TRP A CA 1
ATOM 2470 C C . TRP A 1 336 ? 32.700 -3.792 26.238 1.00 29.62 372 TRP A C 1
ATOM 2471 O O . TRP A 1 336 ? 33.481 -3.815 27.146 1.00 28.67 372 TRP A O 1
ATOM 2482 N N . ASN A 1 337 ? 31.506 -3.242 26.285 1.00 26.23 373 ASN A N 1
ATOM 2483 C CA . ASN A 1 337 ? 31.017 -2.452 27.438 1.00 26.02 373 ASN A CA 1
ATOM 2484 C C . ASN A 1 337 ? 29.762 -3.088 28.043 1.00 30.13 373 ASN A C 1
ATOM 2485 O O . ASN A 1 337 ? 28.869 -3.356 27.325 1.00 29.38 373 ASN A O 1
ATOM 2490 N N . SER A 1 338 ? 29.727 -3.235 29.330 1.00 27.34 374 SER A N 1
ATOM 2491 C CA . SER A 1 338 ? 28.578 -3.807 30.060 1.00 27.57 374 SER A CA 1
ATOM 2492 C C . SER A 1 338 ? 28.355 -2.991 31.318 1.00 31.28 374 SER A C 1
ATOM 2493 O O . SER A 1 338 ? 29.283 -2.347 31.754 1.00 30.40 374 SER A O 1
ATOM 2496 N N . GLY A 1 339 ? 27.188 -3.098 31.891 1.00 28.62 375 GLY A N 1
ATOM 2497 C CA . GLY A 1 339 ? 26.869 -2.350 33.097 1.00 28.55 375 GLY A CA 1
ATOM 2498 C C . GLY A 1 339 ? 25.481 -2.539 33.671 1.00 33.90 375 GLY A C 1
ATOM 2499 O O . GLY A 1 339 ? 24.643 -3.259 33.111 1.00 33.61 375 GLY A O 1
ATOM 2500 N N . LYS A 1 340 ? 25.238 -1.872 34.812 1.00 30.16 376 LYS A N 1
ATOM 2501 C CA . LYS A 1 340 ? 23.986 -1.954 35.535 1.00 30.45 376 LYS A CA 1
ATOM 2502 C C . LYS A 1 340 ? 23.698 -0.658 36.285 1.00 33.09 376 LYS A C 1
ATOM 2503 O O . LYS A 1 340 ? 24.589 -0.101 36.928 1.00 32.05 376 LYS A O 1
ATOM 2509 N N . ARG A 1 341 ? 22.453 -0.179 36.182 1.00 28.52 377 ARG A N 1
ATOM 2510 C CA . ARG A 1 341 ? 21.965 1.003 36.893 1.00 28.34 377 ARG A CA 1
ATOM 2511 C C . ARG A 1 341 ? 20.828 0.582 37.810 1.00 33.53 377 ARG A C 1
ATOM 2512 O O . ARG A 1 341 ? 19.947 -0.160 37.389 1.00 30.68 377 ARG A O 1
ATOM 2520 N N . LYS A 1 342 ? 20.866 1.049 39.062 1.00 32.83 378 LYS A N 1
ATOM 2521 C CA . LYS A 1 342 ? 19.852 0.762 40.068 1.00 34.01 378 LYS A CA 1
ATOM 2522 C C . LYS A 1 342 ? 19.331 2.086 40.591 1.00 40.75 378 LYS A C 1
ATOM 2523 O O . LYS A 1 342 ? 20.129 2.974 40.921 1.00 41.97 378 LYS A O 1
ATOM 2529 N N . VAL A 1 343 ? 18.013 2.215 40.640 1.00 35.72 379 VAL A N 1
ATOM 2530 C CA . VAL A 1 343 ? 17.350 3.455 41.133 1.00 34.88 379 VAL A CA 1
ATOM 2531 C C . VAL A 1 343 ? 16.307 3.085 42.189 1.00 39.21 379 VAL A C 1
ATOM 2532 O O . VAL A 1 343 ? 15.375 2.356 41.851 1.00 38.63 379 VAL A O 1
ATOM 2536 N N . ASP A 1 344 ? 16.467 3.569 43.404 1.00 36.09 380 ASP A N 1
ATOM 2537 C CA . ASP A 1 344 ? 15.511 3.359 44.462 1.00 36.01 380 ASP A CA 1
ATOM 2538 C C . ASP A 1 344 ? 15.110 4.773 44.828 1.00 38.69 380 ASP A C 1
ATOM 2539 O O . ASP A 1 344 ? 15.899 5.526 45.371 1.00 38.52 380 ASP A O 1
ATOM 2544 N N . ALA A 1 345 ? 13.874 5.136 44.541 1.00 32.97 381 ALA A N 1
ATOM 2545 C CA . ALA A 1 345 ? 13.458 6.535 44.781 1.00 31.29 381 ALA A CA 1
ATOM 2546 C C . ALA A 1 345 ? 12.022 6.601 45.298 1.00 34.29 381 ALA A C 1
ATOM 2547 O O . ALA A 1 345 ? 11.189 5.833 44.805 1.00 31.49 381 ALA A O 1
ATOM 2549 N N . LEU A 1 346 ? 11.764 7.498 46.239 1.00 32.73 382 LEU A N 1
ATOM 2550 C CA . LEU A 1 346 ? 10.393 7.700 46.766 1.00 33.88 382 LEU A CA 1
ATOM 2551 C C . LEU A 1 346 ? 10.080 9.200 46.891 1.00 38.89 382 LEU A C 1
ATOM 2552 O O . LEU A 1 346 ? 10.971 9.950 47.306 1.00 39.78 382 LEU A O 1
ATOM 2557 N N . ASP A 1 347 ? 8.858 9.601 46.555 1.00 35.21 383 ASP A N 1
ATOM 2558 C CA . ASP A 1 347 ? 8.376 10.977 46.639 1.00 34.84 383 ASP A CA 1
ATOM 2559 C C . ASP A 1 347 ? 7.125 10.957 47.508 1.00 37.50 383 ASP A C 1
ATOM 2560 O O . ASP A 1 347 ? 6.222 10.189 47.257 1.00 38.22 383 ASP A O 1
ATOM 2565 N N . LEU A 1 348 ? 7.093 11.791 48.534 1.00 32.84 384 LEU A N 1
ATOM 2566 C CA . LEU A 1 348 ? 5.976 11.894 49.477 1.00 33.05 384 LEU A CA 1
ATOM 2567 C C . LEU A 1 348 ? 5.599 13.368 49.612 1.00 37.12 384 LEU A C 1
ATOM 2568 O O . LEU A 1 348 ? 6.444 14.192 49.971 1.00 34.46 384 LEU A O 1
ATOM 2573 N N . PHE A 1 349 ? 4.344 13.702 49.266 1.00 35.81 385 PHE A N 1
ATOM 2574 C CA . PHE A 1 349 ? 3.837 15.077 49.325 1.00 36.82 385 PHE A CA 1
ATOM 2575 C C . PHE A 1 349 ? 2.372 15.139 49.661 1.00 43.18 385 PHE A C 1
ATOM 2576 O O . PHE A 1 349 ? 1.628 14.195 49.381 1.00 42.91 385 PHE A O 1
ATOM 2584 N N . ALA A 1 350 ? 1.959 16.274 50.238 1.00 41.70 386 ALA A N 1
ATOM 2585 C CA . ALA A 1 350 ? 0.585 16.561 50.615 1.00 42.89 386 ALA A CA 1
ATOM 2586 C C . ALA A 1 350 ? 0.140 17.856 49.940 1.00 47.16 386 ALA A C 1
ATOM 2587 O O . ALA A 1 350 ? 0.950 18.776 49.788 1.00 44.72 386 ALA A O 1
ATOM 2589 N N . ASP A 1 351 ? -1.136 17.914 49.511 1.00 45.42 387 ASP A N 1
ATOM 2590 C CA . ASP A 1 351 ? -1.716 19.103 48.881 1.00 45.59 387 ASP A CA 1
ATOM 2591 C C . ASP A 1 351 ? -3.103 19.401 49.441 1.00 50.20 387 ASP A C 1
ATOM 2592 O O . ASP A 1 351 ? -3.962 18.517 49.480 1.00 49.66 387 ASP A O 1
ATOM 2597 N N . GLY A 1 352 ? -3.307 20.646 49.854 1.00 47.08 388 GLY A N 1
ATOM 2598 C CA . GLY A 1 352 ? -4.579 21.081 50.408 1.00 48.03 388 GLY A CA 1
ATOM 2599 C C . GLY A 1 352 ? -4.739 22.579 50.500 1.00 51.69 388 GLY A C 1
ATOM 2600 O O . GLY A 1 352 ? -3.926 23.333 49.959 1.00 49.52 388 GLY A O 1
ATOM 2601 N N . SER A 1 353 ? -5.803 23.010 51.193 1.00 49.65 389 SER A N 1
ATOM 2602 C CA . SER A 1 353 ? -6.147 24.418 51.370 1.00 49.95 389 SER A CA 1
ATOM 2603 C C . SER A 1 353 ? -5.942 24.918 52.797 1.00 54.95 389 SER A C 1
ATOM 2604 O O . SER A 1 353 ? -5.869 24.137 53.746 1.00 55.04 389 SER A O 1
ATOM 2607 N N . TYR A 1 354 ? -5.825 26.240 52.919 1.00 52.77 390 TYR A N 1
ATOM 2608 C CA . TYR A 1 354 ? -5.718 27.009 54.152 1.00 54.71 390 TYR A CA 1
ATOM 2609 C C . TYR A 1 354 ? -6.317 28.385 53.855 1.00 60.19 390 TYR A C 1
ATOM 2610 O O . TYR A 1 354 ? -6.319 28.803 52.693 1.00 58.59 390 TYR A O 1
ATOM 2619 N N . GLU A 1 355 ? -6.867 29.065 54.869 1.00 59.35 391 GLU A N 1
ATOM 2620 C CA . GLU A 1 355 ? -7.461 30.384 54.641 1.00 60.26 391 GLU A CA 1
ATOM 2621 C C . GLU A 1 355 ? -6.754 31.474 55.425 1.00 66.41 391 GLU A C 1
ATOM 2622 O O . GLU A 1 355 ? -6.720 31.429 56.654 1.00 68.74 391 GLU A O 1
ATOM 2628 N N . LEU A 1 356 ? -6.159 32.437 54.698 1.00 61.95 392 LEU A N 1
ATOM 2629 C CA . LEU A 1 356 ? -5.425 33.583 55.243 1.00 62.39 392 LEU A CA 1
ATOM 2630 C C . LEU A 1 356 ? -5.985 34.878 54.631 1.00 65.97 392 LEU A C 1
ATOM 2631 O O . LEU A 1 356 ? -6.168 34.944 53.412 1.00 63.95 392 LEU A O 1
ATOM 2636 N N . PHE A 1 357 ? -6.274 35.895 55.482 1.00 64.16 393 PHE A N 1
ATOM 2637 C CA . PHE A 1 357 ? -6.854 37.194 55.100 1.00 64.52 393 PHE A CA 1
ATOM 2638 C C . PHE A 1 357 ? -8.260 37.057 54.452 1.00 68.63 393 PHE A C 1
ATOM 2639 O O . PHE A 1 357 ? -8.614 37.816 53.546 1.00 67.35 393 PHE A O 1
ATOM 2647 N N . GLY A 1 358 ? -9.038 36.087 54.933 1.00 66.59 394 GLY A N 1
ATOM 2648 C CA . GLY A 1 358 ? -10.394 35.813 54.462 1.00 66.30 394 GLY A CA 1
ATOM 2649 C C . GLY A 1 358 ? -10.513 35.179 53.087 1.00 68.14 394 GLY A C 1
ATOM 2650 O O . GLY A 1 358 ? -11.605 35.169 52.510 1.00 67.90 394 GLY A O 1
ATOM 2651 N N . ARG A 1 359 ? -9.404 34.640 52.549 1.00 63.06 395 ARG A N 1
ATOM 2652 C CA . ARG A 1 359 ? -9.384 33.996 51.229 1.00 60.77 395 ARG A CA 1
ATOM 2653 C C . ARG A 1 359 ? -8.678 32.643 51.256 1.00 60.19 395 ARG A C 1
ATOM 2654 O O . ARG A 1 359 ? -7.732 32.456 52.021 1.00 57.98 395 ARG A O 1
ATOM 2662 N N . GLN A 1 360 ? -9.152 31.702 50.423 1.00 56.28 396 GLN A N 1
ATOM 2663 C CA . GLN A 1 360 ? -8.603 30.341 50.317 1.00 54.65 396 GLN A CA 1
ATOM 2664 C C . GLN A 1 360 ? -7.362 30.327 49.428 1.00 55.83 396 GLN A C 1
ATOM 2665 O O . GLN A 1 360 ? -7.367 30.947 48.361 1.00 53.73 396 GLN A O 1
ATOM 2671 N N . HIS A 1 361 ? -6.296 29.631 49.884 1.00 51.93 397 HIS A N 1
ATOM 2672 C CA . HIS A 1 361 ? -5.015 29.470 49.178 1.00 49.44 397 HIS A CA 1
ATOM 2673 C C . HIS A 1 361 ? -4.603 28.002 49.227 1.00 52.90 397 HIS A C 1
ATOM 2674 O O . HIS A 1 361 ? -4.880 27.315 50.211 1.00 53.75 397 HIS A O 1
ATOM 2681 N N . ASN A 1 362 ? -3.906 27.533 48.188 1.00 47.38 398 ASN A N 1
ATOM 2682 C CA . ASN A 1 362 ? -3.446 26.153 48.116 1.00 45.98 398 ASN A CA 1
ATOM 2683 C C . ASN A 1 362 ? -2.006 26.015 48.628 1.00 47.46 398 ASN A C 1
ATOM 2684 O O . ASN A 1 362 ? -1.172 26.865 48.336 1.00 46.40 398 ASN A O 1
ATOM 2689 N N . LEU A 1 363 ? -1.731 24.945 49.400 1.00 43.66 399 LEU A N 1
ATOM 2690 C CA . LEU A 1 363 ? -0.423 24.627 49.975 1.00 42.87 399 LEU A CA 1
ATOM 2691 C C . LEU A 1 363 ? 0.002 23.209 49.618 1.00 45.16 399 LEU A C 1
ATOM 2692 O O . LEU A 1 363 ? -0.763 22.254 49.789 1.00 44.69 399 LEU A O 1
ATOM 2697 N N . MET A 1 364 ? 1.246 23.082 49.152 1.00 40.36 400 MET A N 1
ATOM 2698 C CA . MET A 1 364 ? 1.871 21.818 48.801 1.00 38.61 400 MET A CA 1
ATOM 2699 C C . MET A 1 364 ? 3.192 21.752 49.564 1.00 42.64 400 MET A C 1
ATOM 2700 O O . MET A 1 364 ? 3.921 22.740 49.608 1.00 43.91 400 MET A O 1
ATOM 2705 N N . PHE A 1 365 ? 3.490 20.606 50.184 1.00 37.73 401 PHE A N 1
ATOM 2706 C CA . PHE A 1 365 ? 4.758 20.390 50.896 1.00 36.89 401 PHE A CA 1
ATOM 2707 C C . PHE A 1 365 ? 5.103 18.912 50.849 1.00 39.02 401 PHE A C 1
ATOM 2708 O O . PHE A 1 365 ? 4.213 18.059 50.826 1.00 35.86 401 PHE A O 1
ATOM 2716 N N . GLY A 1 366 ? 6.379 18.584 50.817 1.00 38.19 402 GLY A N 1
ATOM 2717 C CA . GLY A 1 366 ? 6.726 17.155 50.751 1.00 37.80 402 GLY A CA 1
ATOM 2718 C C . GLY A 1 366 ? 8.215 16.908 50.820 1.00 41.85 402 GLY A C 1
ATOM 2719 O O . GLY A 1 366 ? 8.953 17.837 51.159 1.00 41.64 402 GLY A O 1
ATOM 2720 N N . GLY A 1 367 ? 8.617 15.692 50.506 1.00 39.94 403 GLY A N 1
ATOM 2721 C CA . GLY A 1 367 ? 10.033 15.294 50.518 1.00 40.10 403 GLY A CA 1
ATOM 2722 C C . GLY A 1 367 ? 10.329 14.304 49.410 1.00 43.98 403 GLY A C 1
ATOM 2723 O O . GLY A 1 367 ? 9.377 13.747 48.847 1.00 42.49 403 GLY A O 1
ATOM 2724 N N . SER A 1 368 ? 11.600 14.128 49.098 1.00 41.71 404 SER A N 1
ATOM 2725 C CA . SER A 1 368 ? 12.067 13.216 48.053 1.00 40.22 404 SER A CA 1
ATOM 2726 C C . SER A 1 368 ? 13.316 12.505 48.512 1.00 43.66 404 SER A C 1
ATOM 2727 O O . SER A 1 368 ? 14.159 13.098 49.188 1.00 44.90 404 SER A O 1
ATOM 2730 N N . TYR A 1 369 ? 13.447 11.241 48.128 1.00 38.15 405 TYR A N 1
ATOM 2731 C CA . TYR A 1 369 ? 14.644 10.448 48.392 1.00 37.95 405 TYR A CA 1
ATOM 2732 C C . TYR A 1 369 ? 14.986 9.678 47.126 1.00 38.86 405 TYR A C 1
ATOM 2733 O O . TYR A 1 369 ? 14.092 9.121 46.491 1.00 36.66 405 TYR A O 1
ATOM 2742 N N . SER A 1 370 ? 16.273 9.629 46.766 1.00 35.33 406 SER A N 1
ATOM 2743 C CA . SER A 1 370 ? 16.721 8.884 45.590 1.00 33.95 406 SER A CA 1
ATOM 2744 C C . SER A 1 370 ? 18.132 8.359 45.775 1.00 37.89 406 SER A C 1
ATOM 2745 O O . SER A 1 370 ? 19.013 9.105 46.200 1.00 38.03 406 SER A O 1
ATOM 2748 N N . LYS A 1 371 ? 18.336 7.068 45.467 1.00 34.24 407 LYS A N 1
ATOM 2749 C CA . LYS A 1 371 ? 19.635 6.411 45.479 1.00 34.42 407 LYS A CA 1
ATOM 2750 C C . LYS A 1 371 ? 19.815 5.802 44.096 1.00 37.36 407 LYS A C 1
ATOM 2751 O O . LYS A 1 371 ? 19.050 4.923 43.691 1.00 36.66 407 LYS A O 1
ATOM 2757 N N . GLN A 1 372 ? 20.785 6.330 43.348 1.00 33.21 408 GLN A N 1
ATOM 2758 C CA . GLN A 1 372 ? 21.097 5.862 42.005 1.00 30.98 408 GLN A CA 1
ATOM 2759 C C . GLN A 1 372 ? 22.538 5.359 41.937 1.00 34.99 408 GLN A C 1
ATOM 2760 O O . GLN A 1 372 ? 23.460 6.096 42.280 1.00 35.77 408 GLN A O 1
ATOM 2766 N N . ASN A 1 373 ? 22.715 4.107 41.501 1.00 31.29 409 ASN A N 1
ATOM 2767 C CA . ASN A 1 373 ? 24.022 3.472 41.326 1.00 32.00 409 ASN A CA 1
ATOM 2768 C C . ASN A 1 373 ? 24.215 3.069 39.855 1.00 35.63 409 ASN A C 1
ATOM 2769 O O . ASN A 1 373 ? 23.285 2.573 39.229 1.00 34.38 409 ASN A O 1
ATOM 2774 N N . ASN A 1 374 ? 25.413 3.321 39.307 1.00 32.19 410 ASN A N 1
ATOM 2775 C CA . ASN A 1 374 ? 25.786 3.013 37.923 1.00 30.54 410 ASN A CA 1
ATOM 2776 C C . ASN A 1 374 ? 27.134 2.338 37.973 1.00 34.00 410 ASN A C 1
ATOM 2777 O O . ASN A 1 374 ? 28.118 2.962 38.388 1.00 33.14 410 ASN A O 1
ATOM 2782 N N . ARG A 1 375 ? 27.183 1.060 37.576 1.00 31.63 411 ARG A N 1
ATOM 2783 C CA . ARG A 1 375 ? 28.406 0.249 37.569 1.00 31.58 411 ARG A CA 1
ATOM 2784 C C . ARG A 1 375 ? 28.674 -0.237 36.158 1.00 34.15 411 ARG A C 1
ATOM 2785 O O . ARG A 1 375 ? 27.786 -0.827 35.550 1.00 34.01 411 ARG A O 1
ATOM 2793 N N . TYR A 1 376 ? 29.860 0.073 35.614 1.00 29.50 412 TYR A N 1
ATOM 2794 C CA . TYR A 1 376 ? 30.240 -0.282 34.244 1.00 28.70 412 TYR A CA 1
ATOM 2795 C C . TYR A 1 376 ? 31.560 -1.069 34.157 1.00 35.18 412 TYR A C 1
ATOM 2796 O O . TYR A 1 376 ? 32.502 -0.817 34.915 1.00 35.17 412 TYR A O 1
ATOM 2805 N N . PHE A 1 377 ? 31.601 -1.933 33.161 1.00 32.19 413 PHE A N 1
ATOM 2806 C CA . PHE A 1 377 ? 32.748 -2.792 32.807 1.00 32.84 413 PHE A CA 1
ATOM 2807 C C . PHE A 1 377 ? 33.133 -2.530 31.361 1.00 33.81 413 PHE A C 1
ATOM 2808 O O . PHE A 1 377 ? 32.270 -2.465 30.502 1.00 31.51 413 PHE A O 1
ATOM 2816 N N . SER A 1 378 ? 34.431 -2.382 31.133 1.00 29.22 414 SER A N 1
ATOM 2817 C CA . SER A 1 378 ? 34.902 -2.132 29.753 1.00 28.32 414 SER A CA 1
ATOM 2818 C C . SER A 1 378 ? 36.140 -2.954 29.382 1.00 32.34 414 SER A C 1
ATOM 2819 O O . SER A 1 378 ? 36.951 -3.243 30.219 1.00 33.03 414 SER A O 1
ATOM 2822 N N . SER A 1 379 ? 36.202 -3.267 28.127 1.00 29.45 415 SER A N 1
ATOM 2823 C CA . SER A 1 379 ? 37.381 -3.875 27.468 1.00 30.54 415 SER A CA 1
ATOM 2824 C C . SER A 1 379 ? 37.447 -3.179 26.109 1.00 34.21 415 SER A C 1
ATOM 2825 O O . SER A 1 379 ? 36.431 -3.249 25.397 1.00 32.77 415 SER A O 1
ATOM 2828 N N . TRP A 1 380 ? 38.545 -2.541 25.738 1.00 32.75 416 TRP A N 1
ATOM 2829 C CA . TRP A 1 380 ? 38.528 -1.796 24.452 1.00 34.37 416 TRP A CA 1
ATOM 2830 C C . TRP A 1 380 ? 39.918 -1.714 23.817 1.00 37.95 416 TRP A C 1
ATOM 2831 O O . TRP A 1 380 ? 40.911 -1.948 24.523 1.00 36.69 416 TRP A O 1
ATOM 2842 N N . ALA A 1 381 ? 39.956 -1.407 22.529 1.00 33.66 417 ALA A N 1
ATOM 2843 C CA . ALA A 1 381 ? 41.221 -1.270 21.777 1.00 33.12 417 ALA A CA 1
ATOM 2844 C C . ALA A 1 381 ? 41.074 -0.179 20.713 1.00 36.52 417 ALA A C 1
ATOM 2845 O O . ALA A 1 381 ? 39.939 0.085 20.301 1.00 35.67 417 ALA A O 1
ATOM 2847 N N . ASN A 1 382 ? 42.193 0.439 20.349 1.00 33.75 418 ASN A N 1
ATOM 2848 C CA . ASN A 1 382 ? 42.232 1.492 19.307 1.00 32.96 418 ASN A CA 1
ATOM 2849 C C . ASN A 1 382 ? 42.423 0.822 17.950 1.00 36.28 418 ASN A C 1
ATOM 2850 O O . ASN A 1 382 ? 42.900 -0.316 17.922 1.00 36.41 418 ASN A O 1
ATOM 2855 N N . ILE A 1 383 ? 42.071 1.496 16.882 1.00 32.89 419 ILE A N 1
ATOM 2856 C CA . ILE A 1 383 ? 42.211 0.936 15.512 1.00 33.25 419 ILE A CA 1
ATOM 2857 C C . ILE A 1 383 ? 43.159 1.851 14.743 1.00 35.62 419 ILE A C 1
ATOM 2858 O O . ILE A 1 383 ? 42.942 3.066 14.786 1.00 34.11 419 ILE A O 1
ATOM 2863 N N . PHE A 1 384 ? 44.150 1.290 14.069 1.00 34.95 420 PHE A N 1
ATOM 2864 C CA . PHE A 1 384 ? 45.130 2.113 13.318 1.00 35.88 420 PHE A CA 1
ATOM 2865 C C . PHE A 1 384 ? 44.854 1.997 11.819 1.00 41.43 420 PHE A C 1
ATOM 2866 O O . PHE A 1 384 ? 44.175 1.060 11.412 1.00 41.75 420 PHE A O 1
ATOM 2874 N N . PRO A 1 385 ? 45.353 2.938 11.025 1.00 41.32 421 PRO A N 1
ATOM 2875 C CA . PRO A 1 385 ? 45.151 2.995 9.574 1.00 42.05 421 PRO A CA 1
ATOM 2876 C C . PRO A 1 385 ? 45.468 1.682 8.843 1.00 46.22 421 PRO A C 1
ATOM 2877 O O . PRO A 1 385 ? 44.762 1.361 7.916 1.00 46.22 421 PRO A O 1
ATOM 2881 N N . ASP A 1 386 ? 46.519 0.975 9.230 1.00 42.15 422 ASP A N 1
ATOM 2882 C CA . ASP A 1 386 ? 46.844 -0.277 8.581 1.00 42.74 422 ASP A CA 1
ATOM 2883 C C . ASP A 1 386 ? 45.764 -1.343 8.777 1.00 47.03 422 ASP A C 1
ATOM 2884 O O . ASP A 1 386 ? 45.450 -2.070 7.859 1.00 46.99 422 ASP A O 1
ATOM 2889 N N . GLU A 1 387 ? 45.193 -1.396 9.972 1.00 43.75 423 GLU A N 1
ATOM 2890 C CA . GLU A 1 387 ? 44.182 -2.415 10.364 1.00 43.70 423 GLU A CA 1
ATOM 2891 C C . GLU A 1 387 ? 42.922 -2.313 9.504 1.00 49.37 423 GLU A C 1
ATOM 2892 O O . GLU A 1 387 ? 42.303 -3.355 9.276 1.00 49.93 423 GLU A O 1
ATOM 2898 N N . ILE A 1 388 ? 42.504 -1.114 9.109 1.00 47.57 424 ILE A N 1
ATOM 2899 C CA . ILE A 1 388 ? 41.215 -0.959 8.365 1.00 46.70 424 ILE A CA 1
ATOM 2900 C C . ILE A 1 388 ? 41.427 -0.810 6.852 1.00 51.63 424 ILE A C 1
ATOM 2901 O O . ILE A 1 388 ? 40.488 -1.139 6.110 1.00 51.60 424 ILE A O 1
ATOM 2906 N N . GLY A 1 389 ? 42.571 -0.321 6.394 1.00 48.84 425 GLY A N 1
ATOM 2907 C CA . GLY A 1 389 ? 42.807 -0.148 4.961 1.00 49.34 425 GLY A CA 1
ATOM 2908 C C . GLY A 1 389 ? 42.016 1.014 4.380 1.00 51.90 425 GLY A C 1
ATOM 2909 O O . GLY A 1 389 ? 41.563 1.883 5.130 1.00 50.18 425 GLY A O 1
ATOM 2910 N N . SER A 1 390 ? 41.855 1.054 3.035 1.00 48.18 426 SER A N 1
ATOM 2911 C CA . SER A 1 390 ? 41.115 2.120 2.337 1.00 46.99 426 SER A CA 1
ATOM 2912 C C . SER A 1 390 ? 39.651 2.154 2.780 1.00 47.74 426 SER A C 1
ATOM 2913 O O . SER A 1 390 ? 39.010 1.107 2.842 1.00 47.22 426 SER A O 1
ATOM 2916 N N . PHE A 1 391 ? 39.134 3.348 3.102 1.00 41.83 427 PHE A N 1
ATOM 2917 C CA . PHE A 1 391 ? 37.748 3.501 3.530 1.00 39.94 427 PHE A CA 1
ATOM 2918 C C . PHE A 1 391 ? 36.770 3.248 2.377 1.00 44.91 427 PHE A C 1
ATOM 2919 O O . PHE A 1 391 ? 35.626 2.879 2.629 1.00 42.58 427 PHE A O 1
ATOM 2927 N N . TYR A 1 392 ? 37.250 3.366 1.120 1.00 43.60 428 TYR A N 1
ATOM 2928 C CA . TYR A 1 392 ? 36.463 3.134 -0.098 1.00 44.56 428 TYR A CA 1
ATOM 2929 C C . TYR A 1 392 ? 35.987 1.657 -0.244 1.00 51.23 428 TYR A C 1
ATOM 2930 O O . TYR A 1 392 ? 34.969 1.388 -0.891 1.00 51.29 428 TYR A O 1
ATOM 2939 N N . ASN A 1 393 ? 36.699 0.726 0.412 1.00 48.94 429 ASN A N 1
ATOM 2940 C CA . ASN A 1 393 ? 36.395 -0.702 0.446 1.00 50.01 429 ASN A CA 1
ATOM 2941 C C . ASN A 1 393 ? 35.886 -1.141 1.841 1.00 53.71 429 ASN A C 1
ATOM 2942 O O . ASN A 1 393 ? 35.807 -2.350 2.111 1.00 55.34 429 ASN A O 1
ATOM 2947 N N . PHE A 1 394 ? 35.554 -0.170 2.724 1.00 45.83 430 PHE A N 1
ATOM 2948 C CA . PHE A 1 394 ? 35.128 -0.482 4.082 1.00 43.17 430 PHE A CA 1
ATOM 2949 C C . PHE A 1 394 ? 33.621 -0.479 4.257 1.00 49.08 430 PHE A C 1
ATOM 2950 O O . PHE A 1 394 ? 32.960 0.531 4.026 1.00 48.64 430 PHE A O 1
ATOM 2958 N N . ASN A 1 395 ? 33.146 -1.606 4.766 1.00 46.52 431 ASN A N 1
ATOM 2959 C CA . ASN A 1 395 ? 31.711 -1.874 5.026 1.00 46.37 431 ASN A CA 1
ATOM 2960 C C . ASN A 1 395 ? 31.573 -2.780 6.251 1.00 50.65 431 ASN A C 1
ATOM 2961 O O . ASN A 1 395 ? 30.945 -3.838 6.114 1.00 52.32 431 ASN A O 1
ATOM 2966 N N . GLY A 1 396 ? 32.146 -2.399 7.384 1.00 45.07 432 GLY A N 1
ATOM 2967 C CA . GLY A 1 396 ? 32.045 -3.176 8.634 1.00 44.56 432 GLY A CA 1
ATOM 2968 C C . GLY A 1 396 ? 32.839 -4.473 8.607 1.00 50.15 432 GLY A C 1
ATOM 2969 O O . GLY A 1 396 ? 32.834 -5.167 9.615 1.00 50.61 432 GLY A O 1
ATOM 2970 N N . ASN A 1 397 ? 33.499 -4.797 7.513 1.00 46.23 433 ASN A N 1
ATOM 2971 C CA . ASN A 1 397 ? 34.292 -6.034 7.377 1.00 46.27 433 ASN A CA 1
ATOM 2972 C C . ASN A 1 397 ? 35.595 -5.944 8.210 1.00 50.04 433 ASN A C 1
ATOM 2973 O O . ASN A 1 397 ? 36.712 -5.958 7.666 1.00 51.69 433 ASN A O 1
ATOM 2978 N N . PHE A 1 398 ? 35.452 -5.838 9.538 1.00 43.41 434 PHE A N 1
ATOM 2979 C CA . PHE A 1 398 ? 36.609 -5.679 10.422 1.00 41.49 434 PHE A CA 1
ATOM 2980 C C . PHE A 1 398 ? 36.726 -6.838 11.432 1.00 43.80 434 PHE A C 1
ATOM 2981 O O . PHE A 1 398 ? 35.711 -7.201 12.016 1.00 42.99 434 PHE A O 1
ATOM 2989 N N . PRO A 1 399 ? 37.927 -7.431 11.660 1.00 41.32 435 PRO A N 1
ATOM 2990 C CA . PRO A 1 399 ? 38.012 -8.559 12.618 1.00 41.12 435 PRO A CA 1
ATOM 2991 C C . PRO A 1 399 ? 37.706 -8.170 14.065 1.00 44.12 435 PRO A C 1
ATOM 2992 O O . PRO A 1 399 ? 38.166 -7.135 14.531 1.00 43.72 435 PRO A O 1
ATOM 2996 N N . GLN A 1 400 ? 36.964 -9.012 14.763 1.00 39.26 436 GLN A N 1
ATOM 2997 C CA . GLN A 1 400 ? 36.586 -8.751 16.174 1.00 37.09 436 GLN A CA 1
ATOM 2998 C C . GLN A 1 400 ? 37.817 -8.831 17.081 1.00 39.82 436 GLN A C 1
ATOM 2999 O O . GLN A 1 400 ? 38.570 -9.794 16.957 1.00 40.00 436 GLN A O 1
ATOM 3005 N N . THR A 1 401 ? 37.962 -7.894 18.000 1.00 35.77 437 THR A N 1
ATOM 3006 C CA . THR A 1 401 ? 39.097 -7.850 18.931 1.00 36.27 437 THR A CA 1
ATOM 3007 C C . THR A 1 401 ? 39.119 -9.095 19.823 1.00 40.11 437 THR A C 1
ATOM 3008 O O . THR A 1 401 ? 38.069 -9.544 20.299 1.00 36.06 437 THR A O 1
ATOM 3012 N N . ASP A 1 402 ? 40.308 -9.641 20.060 1.00 38.60 438 ASP A N 1
ATOM 3013 C CA . ASP A 1 402 ? 40.421 -10.746 20.985 1.00 40.73 438 ASP A CA 1
ATOM 3014 C C . ASP A 1 402 ? 40.403 -9.998 22.296 1.00 44.50 438 ASP A C 1
ATOM 3015 O O . ASP A 1 402 ? 41.437 -9.622 22.831 1.00 44.51 438 ASP A O 1
ATOM 3020 N N . TRP A 1 403 ? 39.200 -9.793 22.810 1.00 40.08 439 TRP A N 1
ATOM 3021 C CA . TRP A 1 403 ? 38.947 -9.007 24.046 1.00 38.62 439 TRP A CA 1
ATOM 3022 C C . TRP A 1 403 ? 39.754 -9.496 25.243 1.00 44.72 439 TRP A C 1
ATOM 3023 O O . TRP A 1 403 ? 39.733 -10.691 25.519 1.00 45.25 439 TRP A O 1
ATOM 3034 N N . SER A 1 404 ? 40.372 -8.572 25.950 1.00 42.03 440 SER A N 1
ATOM 3035 C CA . SER A 1 404 ? 41.025 -8.900 27.239 1.00 44.12 440 SER A CA 1
ATOM 3036 C C . SER A 1 404 ? 39.960 -8.799 28.339 1.00 49.98 440 SER A C 1
ATOM 3037 O O . SER A 1 404 ? 38.895 -8.210 28.079 1.00 48.00 440 SER A O 1
ATOM 3040 N N . PRO A 1 405 ? 40.199 -9.358 29.521 1.00 48.66 441 PRO A N 1
ATOM 3041 C CA . PRO A 1 405 ? 39.175 -9.299 30.571 1.00 47.52 441 PRO A CA 1
ATOM 3042 C C . PRO A 1 405 ? 38.652 -7.888 30.878 1.00 46.72 441 PRO A C 1
ATOM 3043 O O . PRO A 1 405 ? 39.441 -6.988 30.989 1.00 45.71 441 PRO A O 1
ATOM 3047 N N . GLN A 1 406 ? 37.341 -7.741 31.005 1.00 39.90 442 GLN A N 1
ATOM 3048 C CA . GLN A 1 406 ? 36.718 -6.437 31.319 1.00 36.85 442 GLN A CA 1
ATOM 3049 C C . GLN A 1 406 ? 37.144 -6.029 32.724 1.00 40.88 442 GLN A C 1
ATOM 3050 O O . GLN A 1 406 ? 37.227 -6.880 33.576 1.00 40.40 442 GLN A O 1
ATOM 3056 N N . SER A 1 407 ? 37.306 -4.748 32.957 1.00 37.61 443 SER A N 1
ATOM 3057 C CA . SER A 1 407 ? 37.678 -4.254 34.303 1.00 38.73 443 SER A CA 1
ATOM 3058 C C . SER A 1 407 ? 36.648 -3.223 34.765 1.00 41.83 443 SER A C 1
ATOM 3059 O O . SER A 1 407 ? 35.975 -2.654 33.902 1.00 40.85 443 SER A O 1
ATOM 3062 N N . LEU A 1 408 ? 36.529 -3.012 36.062 1.00 39.75 444 LEU A N 1
ATOM 3063 C CA . LEU A 1 408 ? 35.596 -2.018 36.606 1.00 39.85 444 LEU A CA 1
ATOM 3064 C C . LEU A 1 408 ? 36.032 -0.613 36.187 1.00 44.47 444 LEU A C 1
ATOM 3065 O O . LEU A 1 408 ? 37.006 -0.067 36.722 1.00 47.00 444 LEU A O 1
ATOM 3070 N N . ALA A 1 409 ? 35.346 -0.078 35.159 1.00 38.10 445 ALA A N 1
ATOM 3071 C CA . ALA A 1 409 ? 35.569 1.232 34.542 1.00 36.39 445 ALA A CA 1
ATOM 3072 C C . ALA A 1 409 ? 34.968 2.374 35.356 1.00 38.60 445 ALA A C 1
ATOM 3073 O O . ALA A 1 409 ? 35.487 3.484 35.308 1.00 38.60 445 ALA A O 1
ATOM 3075 N N . GLN A 1 410 ? 33.847 2.120 36.053 1.00 34.59 446 GLN A N 1
ATOM 3076 C CA . GLN A 1 410 ? 33.096 3.123 36.812 1.00 34.11 446 GLN A CA 1
ATOM 3077 C C . GLN A 1 410 ? 32.150 2.471 37.818 1.00 38.36 446 GLN A C 1
ATOM 3078 O O . GLN A 1 410 ? 31.536 1.459 37.511 1.00 36.94 446 GLN A O 1
ATOM 3084 N N . ASP A 1 411 ? 32.007 3.109 38.970 1.00 37.06 447 ASP A N 1
ATOM 3085 C CA . ASP A 1 411 ? 31.111 2.683 40.030 1.00 38.00 447 ASP A CA 1
ATOM 3086 C C . ASP A 1 411 ? 30.708 3.936 40.806 1.00 44.25 447 ASP A C 1
ATOM 3087 O O . ASP A 1 411 ? 31.409 4.349 41.721 1.00 46.40 447 ASP A O 1
ATOM 3092 N N . ASP A 1 412 ? 29.585 4.543 40.418 1.00 39.58 448 ASP A N 1
ATOM 3093 C CA . ASP A 1 412 ? 29.079 5.763 41.045 1.00 38.97 448 ASP A CA 1
ATOM 3094 C C . ASP A 1 412 ? 27.743 5.598 41.746 1.00 41.45 448 ASP A C 1
ATOM 3095 O O . ASP A 1 412 ? 26.861 4.945 41.240 1.00 39.91 448 ASP A O 1
ATOM 3100 N N . THR A 1 413 ? 27.616 6.227 42.905 1.00 38.28 449 THR A N 1
ATOM 3101 C CA . THR A 1 413 ? 26.400 6.236 43.710 1.00 37.74 449 THR A CA 1
ATOM 3102 C C . THR A 1 413 ? 26.046 7.664 44.096 1.00 41.26 449 THR A C 1
ATOM 3103 O O . THR A 1 413 ? 26.842 8.363 44.737 1.00 41.06 449 THR A O 1
ATOM 3107 N N . THR A 1 414 ? 24.838 8.082 43.708 1.00 36.43 450 THR A N 1
ATOM 3108 C CA . THR A 1 414 ? 24.310 9.416 43.979 1.00 35.95 450 THR A CA 1
ATOM 3109 C C . THR A 1 414 ? 23.111 9.341 44.930 1.00 40.50 450 THR A C 1
ATOM 3110 O O . THR A 1 414 ? 22.155 8.616 44.657 1.00 38.73 450 THR A O 1
ATOM 3114 N N . HIS A 1 415 ? 23.180 10.084 46.047 1.00 38.42 451 HIS A N 1
ATOM 3115 C CA . HIS A 1 415 ? 22.116 10.178 47.042 1.00 38.66 451 HIS A CA 1
ATOM 3116 C C . HIS A 1 415 ? 21.577 11.591 47.008 1.00 42.26 451 HIS A C 1
ATOM 3117 O O . HIS A 1 415 ? 22.287 12.541 47.361 1.00 43.41 451 HIS A O 1
ATOM 3124 N N . MET A 1 416 ? 20.335 11.737 46.549 1.00 37.61 452 MET A N 1
ATOM 3125 C CA . MET A 1 416 ? 19.659 13.031 46.457 1.00 36.81 452 MET A CA 1
ATOM 3126 C C . MET A 1 416 ? 18.489 13.011 47.443 1.00 40.33 452 MET A C 1
ATOM 3127 O O . MET A 1 416 ? 17.684 12.101 47.378 1.00 40.37 452 MET A O 1
ATOM 3132 N N . LYS A 1 417 ? 18.456 13.955 48.406 1.00 37.26 453 LYS A N 1
ATOM 3133 C CA . LYS A 1 417 ? 17.421 14.070 49.456 1.00 37.38 453 LYS A CA 1
ATOM 3134 C C . LYS A 1 417 ? 16.889 15.513 49.468 1.00 39.98 453 LYS A C 1
ATOM 3135 O O . LYS A 1 417 ? 17.676 16.454 49.620 1.00 38.40 453 LYS A O 1
ATOM 3141 N N . SER A 1 418 ? 15.576 15.647 49.329 1.00 35.88 454 SER A N 1
ATOM 3142 C CA . SER A 1 418 ? 14.961 16.994 49.261 1.00 35.26 454 SER A CA 1
ATOM 3143 C C . SER A 1 418 ? 13.759 17.156 50.196 1.00 40.00 454 SER A C 1
ATOM 3144 O O . SER A 1 418 ? 13.134 16.160 50.568 1.00 40.06 454 SER A O 1
ATOM 3147 N N . LEU A 1 419 ? 13.536 18.390 50.601 1.00 37.19 455 LEU A N 1
ATOM 3148 C CA . LEU A 1 419 ? 12.350 18.858 51.361 1.00 38.34 455 LEU A CA 1
ATOM 3149 C C . LEU A 1 419 ? 11.810 20.001 50.499 1.00 38.76 455 LEU A C 1
ATOM 3150 O O . LEU A 1 419 ? 12.625 20.848 50.127 1.00 37.18 455 LEU A O 1
ATOM 3155 N N . TYR A 1 420 ? 10.539 20.044 50.155 1.00 34.07 456 TYR A N 1
ATOM 3156 C CA . TYR A 1 420 ? 10.090 21.144 49.268 1.00 32.62 456 TYR A CA 1
ATOM 3157 C C . TYR A 1 420 ? 8.711 21.640 49.696 1.00 35.28 456 TYR A C 1
ATOM 3158 O O . TYR A 1 420 ? 7.893 20.843 50.157 1.00 34.99 456 TYR A O 1
ATOM 3167 N N . ALA A 1 421 ? 8.475 22.923 49.496 1.00 31.99 457 ALA A N 1
ATOM 3168 C CA . ALA A 1 421 ? 7.194 23.536 49.851 1.00 32.20 457 ALA A CA 1
ATOM 3169 C C . ALA A 1 421 ? 6.836 24.543 48.794 1.00 36.64 457 ALA A C 1
ATOM 3170 O O . ALA A 1 421 ? 7.737 25.180 48.250 1.00 35.58 457 ALA A O 1
ATOM 3172 N N . ALA A 1 422 ? 5.529 24.700 48.498 1.00 34.42 458 ALA A N 1
ATOM 3173 C CA . ALA A 1 422 ? 5.026 25.691 47.538 1.00 34.62 458 ALA A CA 1
ATOM 3174 C C . ALA A 1 422 ? 3.576 26.017 47.790 1.00 40.60 458 ALA A C 1
ATOM 3175 O O . ALA A 1 422 ? 2.754 25.122 48.020 1.00 41.19 458 ALA A O 1
ATOM 3177 N N . THR A 1 423 ? 3.265 27.307 47.756 1.00 37.93 459 THR A N 1
ATOM 3178 C CA . THR A 1 423 ? 1.918 27.817 47.968 1.00 38.76 459 THR A CA 1
ATOM 3179 C C . THR A 1 423 ? 1.455 28.715 46.831 1.00 43.04 459 THR A C 1
ATOM 3180 O O . THR A 1 423 ? 2.222 29.554 46.348 1.00 43.15 459 THR A O 1
ATOM 3184 N N . ARG A 1 424 ? 0.191 28.544 46.423 1.00 38.69 460 ARG A N 1
ATOM 3185 C CA . ARG A 1 424 ? -0.433 29.397 45.428 1.00 37.53 460 ARG A CA 1
ATOM 3186 C C . ARG A 1 424 ? -1.316 30.334 46.256 1.00 43.86 460 ARG A C 1
ATOM 3187 O O . ARG A 1 424 ? -2.283 29.889 46.868 1.00 43.80 460 ARG A O 1
ATOM 3195 N N . VAL A 1 425 ? -0.908 31.608 46.350 1.00 41.68 461 VAL A N 1
ATOM 3196 C CA . VAL A 1 425 ? -1.565 32.646 47.140 1.00 42.99 461 VAL A CA 1
ATOM 3197 C C . VAL A 1 425 ? -2.622 33.354 46.277 1.00 48.76 461 VAL A C 1
ATOM 3198 O O . VAL A 1 425 ? -2.325 33.771 45.153 1.00 47.41 461 VAL A O 1
ATOM 3202 N N . THR A 1 426 ? -3.839 33.527 46.822 1.00 47.95 462 THR A N 1
ATOM 3203 C CA . THR A 1 426 ? -4.905 34.283 46.162 1.00 47.90 462 THR A CA 1
ATOM 3204 C C . THR A 1 426 ? -4.777 35.734 46.625 1.00 53.57 462 THR A C 1
ATOM 3205 O O . THR A 1 426 ? -5.299 36.086 47.690 1.00 56.06 462 THR A O 1
ATOM 3209 N N . LEU A 1 427 ? -4.059 36.571 45.841 1.00 47.98 463 LEU A N 1
ATOM 3210 C CA . LEU A 1 427 ? -3.944 38.004 46.147 1.00 48.45 463 LEU A CA 1
ATOM 3211 C C . LEU A 1 427 ? -5.342 38.646 45.941 1.00 54.22 463 LEU A C 1
ATOM 3212 O O . LEU A 1 427 ? -5.812 39.435 46.767 1.00 54.92 463 LEU A O 1
ATOM 3217 N N . ALA A 1 428 ? -6.028 38.219 44.869 1.00 50.00 464 ALA A N 1
ATOM 3218 C CA . ALA A 1 428 ? -7.377 38.638 44.481 1.00 50.13 464 ALA A CA 1
ATOM 3219 C C . ALA A 1 428 ? -7.926 37.536 43.567 1.00 53.65 464 ALA A C 1
ATOM 3220 O O . ALA A 1 428 ? -7.149 36.688 43.133 1.00 51.10 464 ALA A O 1
ATOM 3222 N N . ASP A 1 429 ? -9.238 37.545 43.263 1.00 51.62 465 ASP A N 1
ATOM 3223 C CA . ASP A 1 429 ? -9.880 36.550 42.393 1.00 50.99 465 ASP A CA 1
ATOM 3224 C C . ASP A 1 429 ? -9.114 36.315 41.062 1.00 53.26 465 ASP A C 1
ATOM 3225 O O . ASP A 1 429 ? -8.833 35.144 40.769 1.00 51.94 465 ASP A O 1
ATOM 3230 N N . PRO A 1 430 ? -8.685 37.354 40.281 1.00 49.45 466 PRO A N 1
ATOM 3231 C CA . PRO A 1 430 ? -7.939 37.065 39.039 1.00 46.61 466 PRO A CA 1
ATOM 3232 C C . PRO A 1 430 ? -6.417 37.138 39.167 1.00 46.53 466 PRO A C 1
ATOM 3233 O O . PRO A 1 430 ? -5.743 37.148 38.140 1.00 44.97 466 PRO A O 1
ATOM 3237 N N . LEU A 1 431 ? -5.871 37.238 40.392 1.00 41.85 467 LEU A N 1
ATOM 3238 C CA . LEU A 1 431 ? -4.427 37.394 40.562 1.00 40.64 467 LEU A CA 1
ATOM 3239 C C . LEU A 1 431 ? -3.839 36.438 41.597 1.00 43.48 467 LEU A C 1
ATOM 3240 O O . LEU A 1 431 ? -4.165 36.518 42.787 1.00 44.32 467 LEU A O 1
ATOM 3245 N N . HIS A 1 432 ? -2.973 35.528 41.125 1.00 37.57 468 HIS A N 1
ATOM 3246 C CA . HIS A 1 432 ? -2.357 34.518 41.978 1.00 38.48 468 HIS A CA 1
ATOM 3247 C C . HIS A 1 432 ? -0.852 34.582 41.951 1.00 43.36 468 HIS A C 1
ATOM 3248 O O . HIS A 1 432 ? -0.261 34.785 40.888 1.00 41.66 468 HIS A O 1
ATOM 3255 N N . LEU A 1 433 ? -0.257 34.387 43.097 1.00 42.32 469 LEU A N 1
ATOM 3256 C CA . LEU A 1 433 ? 1.219 34.408 43.232 1.00 42.22 469 LEU A CA 1
ATOM 3257 C C . LEU A 1 433 ? 1.694 33.032 43.715 1.00 46.52 469 LEU A C 1
ATOM 3258 O O . LEU A 1 433 ? 1.308 32.655 44.801 1.00 47.36 469 LEU A O 1
ATOM 3263 N N . ILE A 1 434 ? 2.554 32.354 42.973 1.00 41.57 470 ILE A N 1
ATOM 3264 C CA . ILE A 1 434 ? 3.058 31.012 43.400 1.00 40.85 470 ILE A CA 1
ATOM 3265 C C . ILE A 1 434 ? 4.410 31.196 44.071 1.00 44.24 470 ILE A C 1
ATOM 3266 O O . ILE A 1 434 ? 5.295 31.658 43.397 1.00 42.84 470 ILE A O 1
ATOM 3271 N N . LEU A 1 435 ? 4.558 30.848 45.320 1.00 40.84 471 LEU A N 1
ATOM 3272 C CA . LEU A 1 435 ? 5.886 30.980 45.951 1.00 40.69 471 LEU A CA 1
ATOM 3273 C C . LEU A 1 435 ? 6.345 29.610 46.466 1.00 42.46 471 LEU A C 1
ATOM 3274 O O . LEU A 1 435 ? 5.678 29.087 47.328 1.00 42.59 471 LEU A O 1
ATOM 3279 N N . GLY A 1 436 ? 7.486 29.106 46.010 1.00 36.26 472 GLY A N 1
ATOM 3280 C CA . GLY A 1 436 ? 8.055 27.830 46.409 1.00 34.82 472 GLY A CA 1
ATOM 3281 C C . GLY A 1 436 ? 9.557 27.786 46.616 1.00 39.57 472 GLY A C 1
ATOM 3282 O O . GLY A 1 436 ? 10.297 28.702 46.227 1.00 37.59 472 GLY A O 1
ATOM 3283 N N . ALA A 1 437 ? 9.994 26.671 47.185 1.00 36.78 473 ALA A N 1
ATOM 3284 C CA . ALA A 1 437 ? 11.425 26.435 47.465 1.00 37.19 473 ALA A CA 1
ATOM 3285 C C . ALA A 1 437 ? 11.688 24.935 47.612 1.00 39.25 473 ALA A C 1
ATOM 3286 O O . ALA A 1 437 ? 10.841 24.238 48.190 1.00 38.32 473 ALA A O 1
ATOM 3288 N N . ARG A 1 438 ? 12.801 24.462 47.079 1.00 35.89 474 ARG A N 1
ATOM 3289 C CA . ARG A 1 438 ? 13.203 23.048 47.277 1.00 34.91 474 ARG A CA 1
ATOM 3290 C C . ARG A 1 438 ? 14.613 23.040 47.869 1.00 39.78 474 ARG A C 1
ATOM 3291 O O . ARG A 1 438 ? 15.518 23.572 47.222 1.00 38.13 474 ARG A O 1
ATOM 3299 N N . TYR A 1 439 ? 14.789 22.474 49.044 1.00 38.40 475 TYR A N 1
ATOM 3300 C CA . TYR A 1 439 ? 16.142 22.372 49.641 1.00 39.17 475 TYR A CA 1
ATOM 3301 C C . TYR A 1 439 ? 16.666 20.983 49.280 1.00 40.58 475 TYR A C 1
ATOM 3302 O O . TYR A 1 439 ? 15.882 20.057 49.444 1.00 38.51 475 TYR A O 1
ATOM 3311 N N . THR A 1 440 ? 17.903 20.837 48.827 1.00 37.03 476 THR A N 1
ATOM 3312 C CA . THR A 1 440 ? 18.407 19.523 48.430 1.00 35.39 476 THR A CA 1
ATOM 3313 C C . THR A 1 440 ? 19.800 19.241 48.971 1.00 41.07 476 THR A C 1
ATOM 3314 O O . THR A 1 440 ? 20.735 20.031 48.775 1.00 41.09 476 THR A O 1
ATOM 3318 N N . ASN A 1 441 ? 19.931 18.075 49.624 1.00 38.08 477 ASN A N 1
ATOM 3319 C CA . ASN A 1 441 ? 21.191 17.520 50.086 1.00 38.25 477 ASN A CA 1
ATOM 3320 C C . ASN A 1 441 ? 21.577 16.496 48.996 1.00 41.08 477 ASN A C 1
ATOM 3321 O O . ASN A 1 441 ? 20.852 15.523 48.774 1.00 39.83 477 ASN A O 1
ATOM 3326 N N . TRP A 1 442 ? 22.661 16.765 48.266 1.00 37.32 478 TRP A N 1
ATOM 3327 C CA . TRP A 1 442 ? 23.087 15.920 47.155 1.00 36.72 478 TRP A CA 1
ATOM 3328 C C . TRP A 1 442 ? 24.496 15.368 47.385 1.00 40.61 478 TRP A C 1
ATOM 3329 O O . TRP A 1 442 ? 25.378 16.117 47.794 1.00 40.32 478 TRP A O 1
ATOM 3340 N N . ARG A 1 443 ? 24.706 14.058 47.105 1.00 37.29 479 ARG A N 1
ATOM 3341 C CA . ARG A 1 443 ? 26.001 13.402 47.294 1.00 37.51 479 ARG A CA 1
ATOM 3342 C C . ARG A 1 443 ? 26.348 12.391 46.209 1.00 40.48 479 ARG A C 1
ATOM 3343 O O . ARG A 1 443 ? 25.497 11.619 45.800 1.00 39.15 479 ARG A O 1
ATOM 3351 N N . VAL A 1 444 ? 27.619 12.329 45.849 1.00 38.43 480 VAL A N 1
ATOM 3352 C CA . VAL A 1 444 ? 28.100 11.330 44.852 1.00 37.22 480 VAL A CA 1
ATOM 3353 C C . VAL A 1 444 ? 29.324 10.611 45.427 1.00 40.59 480 VAL A C 1
ATOM 3354 O O . VAL A 1 444 ? 30.181 11.283 46.020 1.00 40.94 480 VAL A O 1
ATOM 3358 N N . ASP A 1 445 ? 29.376 9.297 45.292 1.00 36.00 481 ASP A N 1
ATOM 3359 C CA . ASP A 1 445 ? 30.530 8.540 45.711 1.00 36.72 481 ASP A CA 1
ATOM 3360 C C . ASP A 1 445 ? 31.002 7.865 44.445 1.00 39.83 481 ASP A C 1
ATOM 3361 O O . ASP A 1 445 ? 30.289 7.110 43.804 1.00 38.31 481 ASP A O 1
ATOM 3366 N N . THR A 1 446 ? 32.242 8.153 44.121 1.00 36.79 482 THR A N 1
ATOM 3367 C CA . THR A 1 446 ? 32.930 7.705 42.886 1.00 35.40 482 THR A CA 1
ATOM 3368 C C . THR A 1 446 ? 34.158 6.881 43.298 1.00 41.02 482 THR A C 1
ATOM 3369 O O . THR A 1 446 ? 34.556 6.958 44.469 1.00 42.71 482 THR A O 1
ATOM 3373 N N . LEU A 1 447 ? 34.723 6.086 42.404 1.00 36.13 483 LEU A N 1
ATOM 3374 C CA . LEU A 1 447 ? 35.966 5.327 42.688 1.00 36.45 483 LEU A CA 1
ATOM 3375 C C . LEU A 1 447 ? 37.108 6.309 42.996 1.00 43.73 483 LEU A C 1
ATOM 3376 O O . LEU A 1 447 ? 38.008 5.906 43.741 1.00 45.32 483 LEU A O 1
ATOM 3381 N N . THR A 1 448 ? 37.170 7.475 42.347 1.00 40.39 484 THR A N 1
ATOM 3382 C CA . THR A 1 448 ? 38.235 8.475 42.605 1.00 41.62 484 THR A CA 1
ATOM 3383 C C . THR A 1 448 ? 37.822 9.599 43.574 1.00 45.28 484 THR A C 1
ATOM 3384 O O . THR A 1 448 ? 38.758 10.188 44.128 1.00 46.50 484 THR A O 1
ATOM 3388 N N . TYR A 1 449 ? 36.547 9.921 43.824 1.00 40.77 485 TYR A N 1
ATOM 3389 C CA . TYR A 1 449 ? 36.256 11.067 44.736 1.00 41.16 485 TYR A CA 1
ATOM 3390 C C . TYR A 1 449 ? 34.832 11.054 45.309 1.00 47.09 485 TYR A C 1
ATOM 3391 O O . TYR A 1 449 ? 33.993 10.265 44.862 1.00 45.86 485 TYR A O 1
ATOM 3400 N N . SER A 1 450 ? 34.587 11.940 46.274 1.00 45.00 486 SER A N 1
ATOM 3401 C CA . SER A 1 450 ? 33.302 12.119 46.941 1.00 44.51 486 SER A CA 1
ATOM 3402 C C . SER A 1 450 ? 33.010 13.612 47.014 1.00 48.52 486 SER A C 1
ATOM 3403 O O . SER A 1 450 ? 33.912 14.422 47.295 1.00 48.68 486 SER A O 1
ATOM 3406 N N . MET A 1 451 ? 31.761 13.961 46.741 1.00 43.34 487 MET A N 1
ATOM 3407 C CA . MET A 1 451 ? 31.321 15.377 46.747 1.00 43.09 487 MET A CA 1
ATOM 3408 C C . MET A 1 451 ? 29.897 15.478 47.309 1.00 46.18 487 MET A C 1
ATOM 3409 O O . MET A 1 451 ? 29.040 14.778 46.826 1.00 44.80 487 MET A O 1
ATOM 3414 N N . GLU A 1 452 ? 29.695 16.305 48.312 1.00 43.42 488 GLU A N 1
ATOM 3415 C CA . GLU A 1 452 ? 28.370 16.543 48.939 1.00 43.29 488 GLU A CA 1
ATOM 3416 C C . GLU A 1 452 ? 28.005 18.031 48.821 1.00 46.96 488 GLU A C 1
ATOM 3417 O O . GLU A 1 452 ? 28.847 18.845 49.169 1.00 47.15 488 GLU A O 1
ATOM 3423 N N . LYS A 1 453 ? 26.811 18.376 48.373 1.00 42.66 489 LYS A N 1
ATOM 3424 C CA . LYS A 1 453 ? 26.411 19.806 48.229 1.00 42.39 489 LYS A CA 1
ATOM 3425 C C . LYS A 1 453 ? 24.962 20.023 48.670 1.00 43.80 489 LYS A C 1
ATOM 3426 O O . LYS A 1 453 ? 24.102 19.274 48.266 1.00 42.51 489 LYS A O 1
ATOM 3432 N N . ASN A 1 454 ? 24.731 21.075 49.417 1.00 40.74 490 ASN A N 1
ATOM 3433 C CA . ASN A 1 454 ? 23.395 21.492 49.898 1.00 40.37 490 ASN A CA 1
ATOM 3434 C C . ASN A 1 454 ? 23.029 22.765 49.134 1.00 43.14 490 ASN A C 1
ATOM 3435 O O . ASN A 1 454 ?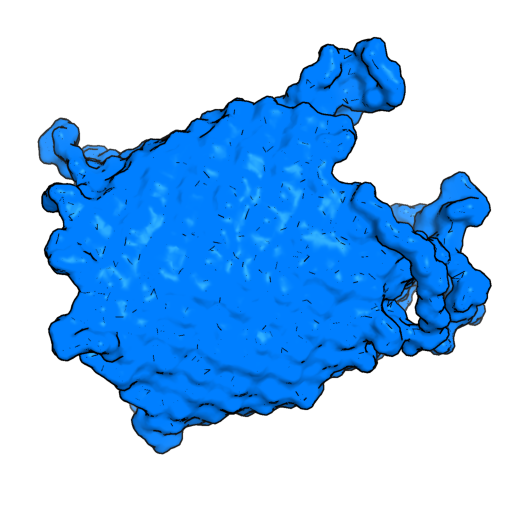 23.888 23.627 49.045 1.00 42.43 490 ASN A O 1
ATOM 3440 N N . HIS A 1 455 ? 21.831 22.839 48.559 1.00 39.90 491 HIS A N 1
ATOM 3441 C CA . HIS A 1 455 ? 21.333 23.977 47.773 1.00 39.48 491 HIS A CA 1
ATOM 3442 C C . HIS A 1 455 ? 19.825 24.186 47.934 1.00 43.13 491 HIS A C 1
ATOM 3443 O O . HIS A 1 455 ? 19.066 23.213 47.919 1.00 42.32 491 HIS A O 1
ATOM 3450 N N . THR A 1 456 ? 19.393 25.460 48.041 1.00 39.43 492 THR A N 1
ATOM 3451 C CA . THR A 1 456 ? 17.973 25.835 48.117 1.00 38.33 492 THR A CA 1
ATOM 3452 C C . THR A 1 456 ? 17.582 26.531 46.804 1.00 39.61 492 THR A C 1
ATOM 3453 O O . THR A 1 456 ? 18.094 27.608 46.507 1.00 38.44 492 THR A O 1
ATOM 3457 N N . THR A 1 457 ? 16.671 25.918 46.063 1.00 34.72 493 THR A N 1
ATOM 3458 C CA . THR A 1 457 ? 16.198 26.469 44.769 1.00 32.91 493 THR A CA 1
ATOM 3459 C C . THR A 1 457 ? 14.852 27.174 44.971 1.00 36.71 493 THR A C 1
ATOM 3460 O O . THR A 1 457 ? 13.889 26.499 45.339 1.00 36.08 493 THR A O 1
ATOM 3464 N N . PRO A 1 458 ? 14.789 28.485 44.746 1.00 33.84 494 PRO A N 1
ATOM 3465 C CA . PRO A 1 458 ? 13.526 29.200 44.922 1.00 33.72 494 PRO A CA 1
ATOM 3466 C C . PRO A 1 458 ? 12.647 29.194 43.664 1.00 36.64 494 PRO A C 1
ATOM 3467 O O . PRO A 1 458 ? 13.158 28.969 42.590 1.00 33.71 494 PRO A O 1
ATOM 3471 N N . TYR A 1 459 ? 11.348 29.374 43.866 1.00 34.19 495 TYR A N 1
ATOM 3472 C CA . TYR A 1 459 ? 10.343 29.465 42.776 1.00 33.17 495 TYR A CA 1
ATOM 3473 C C . TYR A 1 459 ? 9.425 30.664 43.059 1.00 38.47 495 TYR A C 1
ATOM 3474 O O . TYR A 1 459 ? 8.845 30.700 44.151 1.00 39.68 495 TYR A O 1
ATOM 3483 N N . ALA A 1 460 ? 9.317 31.618 42.148 1.00 35.02 496 ALA A N 1
ATOM 3484 C CA . ALA A 1 460 ? 8.394 32.764 42.325 1.00 36.34 496 ALA A CA 1
ATOM 3485 C C . ALA A 1 460 ? 7.643 32.987 41.014 1.00 42.04 496 ALA A C 1
ATOM 3486 O O . ALA A 1 460 ? 8.310 33.212 39.998 1.00 41.76 496 ALA A O 1
ATOM 3488 N N . GLY A 1 461 ? 6.321 32.964 41.043 1.00 38.46 497 GLY A N 1
ATOM 3489 C CA . GLY A 1 461 ? 5.534 33.151 39.813 1.00 37.15 497 GLY A CA 1
ATOM 3490 C C . GLY A 1 461 ? 4.322 34.035 40.046 1.00 40.14 497 GLY A C 1
ATOM 3491 O O . GLY A 1 461 ? 3.909 34.184 41.196 1.00 40.02 497 GLY A O 1
ATOM 3492 N N . LEU A 1 462 ? 3.774 34.597 38.992 1.00 36.29 498 LEU A N 1
ATOM 3493 C CA . LEU A 1 462 ? 2.629 35.496 39.110 1.00 38.29 498 LEU A CA 1
ATOM 3494 C C . LEU A 1 462 ? 1.767 35.309 37.887 1.00 40.33 498 LEU A C 1
ATOM 3495 O O . LEU A 1 462 ? 2.309 35.257 36.782 1.00 39.59 498 LEU A O 1
ATOM 3500 N N . VAL A 1 463 ? 0.442 35.098 38.091 1.00 34.70 499 VAL A N 1
ATOM 3501 C CA . VAL A 1 463 ? -0.509 34.848 37.014 1.00 33.19 499 VAL A CA 1
ATOM 3502 C C . VAL A 1 463 ? -1.666 35.827 37.158 1.00 39.30 499 VAL A C 1
ATOM 3503 O O . VAL A 1 463 ? -2.358 35.834 38.187 1.00 39.66 499 VAL A O 1
ATOM 3507 N N . PHE A 1 464 ? -1.873 36.643 36.120 1.00 36.59 500 PHE A N 1
ATOM 3508 C CA . PHE A 1 464 ? -2.964 37.623 36.087 1.00 38.15 500 PHE A CA 1
ATOM 3509 C C . PHE A 1 464 ? -3.976 37.265 34.998 1.00 41.63 500 PHE A C 1
ATOM 3510 O O . PHE A 1 464 ? -3.614 37.154 33.828 1.00 39.52 500 PHE A O 1
ATOM 3518 N N . ASP A 1 465 ? -5.249 37.120 35.383 1.00 40.73 501 ASP A N 1
ATOM 3519 C CA . ASP A 1 465 ? -6.344 36.840 34.455 1.00 40.36 501 ASP A CA 1
ATOM 3520 C C . ASP A 1 465 ? -6.997 38.163 34.015 1.00 45.22 501 ASP A C 1
ATOM 3521 O O . ASP A 1 465 ? -7.713 38.787 34.809 1.00 46.54 501 ASP A O 1
ATOM 3526 N N . ILE A 1 466 ? -6.707 38.606 32.766 1.00 40.51 502 ILE A N 1
ATOM 3527 C CA . ILE A 1 466 ? -7.272 39.820 32.151 1.00 40.71 502 ILE A CA 1
ATOM 3528 C C . ILE A 1 466 ? -8.816 39.629 32.040 1.00 48.12 502 ILE A C 1
ATOM 3529 O O . ILE A 1 466 ? -9.583 40.464 32.526 1.00 48.50 502 ILE A O 1
ATOM 3534 N N . ASN A 1 467 ? -9.250 38.517 31.421 1.00 45.37 503 ASN A N 1
ATOM 3535 C CA . ASN A 1 467 ? -10.663 38.184 31.262 1.00 46.41 503 ASN A CA 1
ATOM 3536 C C . ASN A 1 467 ? -10.883 36.667 31.353 1.00 51.83 503 ASN A C 1
ATOM 3537 O O . ASN A 1 467 ? -10.017 35.936 31.854 1.00 50.79 503 ASN A O 1
ATOM 3542 N N . ASP A 1 468 ? -12.040 36.203 30.876 1.00 49.90 504 ASP A N 1
ATOM 3543 C CA . ASP A 1 468 ? -12.416 34.791 30.884 1.00 50.39 504 ASP A CA 1
ATOM 3544 C C . ASP A 1 468 ? -11.519 33.882 30.019 1.00 51.30 504 ASP A C 1
ATOM 3545 O O . ASP A 1 468 ? -11.478 32.682 30.279 1.00 51.29 504 ASP A O 1
ATOM 3550 N N . ASN A 1 469 ? -10.785 34.442 29.023 1.00 44.64 505 ASN A N 1
ATOM 3551 C CA . ASN A 1 469 ? -9.968 33.612 28.140 1.00 42.72 505 ASN A CA 1
ATOM 3552 C C . ASN A 1 469 ? -8.476 33.896 28.152 1.00 44.54 505 ASN A C 1
ATOM 3553 O O . ASN A 1 469 ? -7.723 32.968 27.873 1.00 42.47 505 ASN A O 1
ATOM 3558 N N . TRP A 1 470 ? -8.039 35.141 28.468 1.00 42.76 506 TRP A N 1
ATOM 3559 C CA . TRP A 1 470 ? -6.621 35.552 28.436 1.00 43.12 506 TRP A CA 1
ATOM 3560 C C . TRP A 1 470 ? -5.970 35.801 29.786 1.00 43.97 506 TRP A C 1
ATOM 3561 O O . TRP A 1 470 ? -6.528 36.516 30.630 1.00 43.02 506 TRP A O 1
ATOM 3572 N N . SER A 1 471 ? -4.710 35.328 29.921 1.00 38.29 507 SER A N 1
ATOM 3573 C CA . SER A 1 471 ? -3.889 35.524 31.112 1.00 36.98 507 SER A CA 1
ATOM 3574 C C . SER A 1 471 ? -2.459 35.895 30.795 1.00 39.45 507 SER A C 1
ATOM 3575 O O . SER A 1 471 ? -1.929 35.470 29.772 1.00 37.77 507 SER A O 1
ATOM 3578 N N . THR A 1 472 ? -1.829 36.677 31.677 1.00 36.16 508 THR A N 1
ATOM 3579 C CA . THR A 1 472 ? -0.395 37.015 31.571 1.00 35.26 508 THR A CA 1
ATOM 3580 C C . THR A 1 472 ? 0.318 36.377 32.755 1.00 36.07 508 THR A C 1
ATOM 3581 O O . THR A 1 472 ? -0.295 36.135 33.801 1.00 35.84 508 THR A O 1
ATOM 3585 N N . TYR A 1 473 ? 1.607 36.114 32.602 1.00 31.00 509 TYR A N 1
ATOM 3586 C CA . TYR A 1 473 ? 2.383 35.572 33.689 1.00 29.99 509 TYR A CA 1
ATOM 3587 C C . TYR A 1 473 ? 3.799 36.117 33.693 1.00 35.54 509 TYR A C 1
ATOM 3588 O O . TYR A 1 473 ? 4.279 36.671 32.700 1.00 34.94 509 TYR A O 1
ATOM 3597 N N . ALA A 1 474 ? 4.436 35.952 34.835 1.00 34.28 510 ALA A N 1
ATOM 3598 C CA . ALA A 1 474 ? 5.830 36.381 35.069 1.00 33.93 510 ALA A CA 1
ATOM 3599 C C . ALA A 1 474 ? 6.445 35.398 36.064 1.00 36.99 510 ALA A C 1
ATOM 3600 O O . ALA A 1 474 ? 5.770 35.095 37.055 1.00 38.41 510 ALA A O 1
ATOM 3602 N N . SER A 1 475 ? 7.648 34.902 35.830 1.00 31.05 511 SER A N 1
ATOM 3603 C CA . SER A 1 475 ? 8.195 33.953 36.830 1.00 30.72 511 SER A CA 1
ATOM 3604 C C . SER A 1 475 ? 9.724 33.972 36.907 1.00 34.73 511 SER A C 1
ATOM 3605 O O . SER A 1 475 ? 10.383 34.359 35.932 1.00 33.14 511 SER A O 1
ATOM 3608 N N . TYR A 1 476 ? 10.216 33.598 38.073 1.00 32.68 512 TYR A N 1
ATOM 3609 C CA . TYR A 1 476 ? 11.661 33.375 38.297 1.00 32.64 512 TYR A CA 1
ATOM 3610 C C . TYR A 1 476 ? 11.801 31.903 38.697 1.00 36.42 512 TYR A C 1
ATOM 3611 O O . TYR A 1 476 ? 11.258 31.536 39.746 1.00 36.82 512 TYR A O 1
ATOM 3620 N N . THR A 1 477 ? 12.506 31.097 37.923 1.00 30.50 513 THR A N 1
ATOM 3621 C CA . THR A 1 477 ? 12.661 29.661 38.275 1.00 28.77 513 THR A CA 1
ATOM 3622 C C . THR A 1 477 ? 14.145 29.289 38.229 1.00 31.02 513 THR A C 1
ATOM 3623 O O . THR A 1 477 ? 14.872 29.919 37.461 1.00 27.07 513 THR A O 1
ATOM 3627 N N . SER A 1 478 ? 14.553 28.309 39.017 1.00 28.89 514 SER A N 1
ATOM 3628 C CA . SER A 1 478 ? 15.983 27.925 39.078 1.00 29.16 514 SER A CA 1
ATOM 3629 C C . SER A 1 478 ? 16.175 26.409 39.210 1.00 31.22 514 SER A C 1
ATOM 3630 O O . SER A 1 478 ? 15.199 25.680 39.402 1.00 31.43 514 SER A O 1
ATOM 3633 N N . ILE A 1 479 ? 17.413 25.991 39.012 1.00 27.98 515 ILE A N 1
ATOM 3634 C CA . ILE A 1 479 ? 17.869 24.581 39.157 1.00 26.03 515 ILE A CA 1
ATOM 3635 C C . ILE A 1 479 ? 19.389 24.624 39.363 1.00 31.97 515 ILE A C 1
ATOM 3636 O O . ILE A 1 479 ? 20.013 25.605 38.923 1.00 33.30 515 ILE A O 1
ATOM 3641 N N . PHE A 1 480 ? 19.958 23.643 40.038 1.00 28.29 516 PHE A N 1
ATOM 3642 C CA . PHE A 1 480 ? 21.401 23.643 40.287 1.00 27.53 516 PHE A CA 1
ATOM 3643 C C . PHE A 1 480 ? 22.045 22.372 39.741 1.00 33.02 516 PHE A C 1
ATOM 3644 O O . PHE A 1 480 ? 21.423 21.309 39.735 1.00 32.31 516 PHE A O 1
ATOM 3652 N N . GLN A 1 481 ? 23.286 22.491 39.270 1.00 31.28 517 GLN A N 1
ATOM 3653 C CA . GLN A 1 481 ? 24.033 21.380 38.707 1.00 31.59 517 GLN A CA 1
ATOM 3654 C C . GLN A 1 481 ? 25.416 21.312 39.389 1.00 33.86 517 GLN A C 1
ATOM 3655 O O . GLN A 1 481 ? 26.256 22.169 39.109 1.00 31.92 517 GLN A O 1
ATOM 3661 N N . PRO A 1 482 ? 25.646 20.335 40.308 1.00 31.64 518 PRO A N 1
ATOM 3662 C CA . PRO A 1 482 ? 26.979 20.212 40.949 1.00 33.30 518 PRO A CA 1
ATOM 3663 C C . PRO A 1 482 ? 28.080 19.919 39.939 1.00 37.62 518 PRO A C 1
ATOM 3664 O O . PRO A 1 482 ? 27.817 19.306 38.902 1.00 35.16 518 PRO A O 1
ATOM 3668 N N . GLN A 1 483 ? 29.294 20.342 40.237 1.00 37.76 519 GLN A N 1
ATOM 3669 C CA . GLN A 1 483 ? 30.386 20.157 39.256 1.00 38.06 519 GLN A CA 1
ATOM 3670 C C . GLN A 1 483 ? 31.651 19.647 39.954 1.00 46.92 519 GLN A C 1
ATOM 3671 O O . GLN A 1 483 ? 31.992 20.161 41.004 1.00 48.64 519 GLN A O 1
ATOM 3677 N N . ASN A 1 484 ? 32.306 18.678 39.346 1.00 44.66 520 ASN A N 1
ATOM 3678 C CA . ASN A 1 484 ? 33.543 18.055 39.817 1.00 46.37 520 ASN A CA 1
ATOM 3679 C C . ASN A 1 484 ? 34.754 18.949 39.454 1.00 53.71 520 ASN A C 1
ATOM 3680 O O . ASN A 1 484 ? 35.550 18.618 38.569 1.00 53.74 520 ASN A O 1
ATOM 3685 N N . ASP A 1 485 ? 34.858 20.102 40.127 1.00 51.90 521 ASP A N 1
ATOM 3686 C CA . ASP A 1 485 ? 35.902 21.129 39.946 1.00 52.75 521 ASP A CA 1
ATOM 3687 C C . ASP A 1 485 ? 36.247 21.737 41.288 1.00 59.01 521 ASP A C 1
ATOM 3688 O O . ASP A 1 485 ? 35.370 21.982 42.084 1.00 58.19 521 ASP A O 1
ATOM 3693 N N . ARG A 1 486 ? 37.545 21.982 41.509 1.00 56.68 522 ARG A N 1
ATOM 3694 C CA . ARG A 1 486 ? 38.056 22.521 42.796 1.00 58.17 522 ARG A CA 1
ATOM 3695 C C . ARG A 1 486 ? 38.721 23.883 42.581 1.00 63.28 522 ARG A C 1
ATOM 3696 O O . ARG A 1 486 ? 39.171 24.139 41.465 1.00 62.56 522 ARG A O 1
ATOM 3704 N N . ASP A 1 487 ? 38.712 24.737 43.588 1.00 61.12 523 ASP A N 1
ATOM 3705 C CA . ASP A 1 487 ? 39.339 26.044 43.514 1.00 61.73 523 ASP A CA 1
ATOM 3706 C C . ASP A 1 487 ? 40.776 25.979 44.082 1.00 68.66 523 ASP A C 1
ATOM 3707 O O . ASP A 1 487 ? 41.226 24.927 44.475 1.00 68.03 523 ASP A O 1
ATOM 3712 N N . SER A 1 488 ? 41.450 27.127 44.160 1.00 68.12 524 SER A N 1
ATOM 3713 C CA . SER A 1 488 ? 42.835 27.243 44.639 1.00 70.02 524 SER A CA 1
ATOM 3714 C C . SER A 1 488 ? 42.983 26.721 46.078 1.00 76.51 524 SER A C 1
ATOM 3715 O O . SER A 1 488 ? 44.022 26.164 46.421 1.00 77.45 524 SER A O 1
ATOM 3718 N N . SER A 1 489 ? 41.932 26.886 46.901 1.00 73.78 525 SER A N 1
ATOM 3719 C CA . SER A 1 489 ? 41.874 26.443 48.298 1.00 74.96 525 SER A CA 1
ATOM 3720 C C . SER A 1 489 ? 41.792 24.905 48.431 1.00 76.89 525 SER A C 1
ATOM 3721 O O . SER A 1 489 ? 42.087 24.370 49.501 1.00 77.77 525 SER A O 1
ATOM 3724 N N . GLY A 1 490 ? 41.383 24.224 47.360 1.00 70.92 526 GLY A N 1
ATOM 3725 C CA . GLY A 1 490 ? 41.206 22.776 47.338 1.00 69.55 526 GLY A CA 1
ATOM 3726 C C . GLY A 1 490 ? 39.762 22.337 47.521 1.00 71.65 526 GLY A C 1
ATOM 3727 O O . GLY A 1 490 ? 39.428 21.180 47.257 1.00 70.23 526 GLY A O 1
ATOM 3728 N N . LYS A 1 491 ? 38.898 23.270 47.866 1.00 68.03 527 LYS A N 1
ATOM 3729 C CA . LYS A 1 491 ? 37.452 22.983 48.088 1.00 66.86 527 LYS A CA 1
ATOM 3730 C C . LYS A 1 491 ? 36.683 22.813 46.767 1.00 66.96 527 LYS A C 1
ATOM 3731 O O . LYS A 1 491 ? 37.008 23.498 45.788 1.00 66.26 527 LYS A O 1
ATOM 3737 N N . TYR A 1 492 ? 35.673 21.955 46.751 1.00 59.95 528 TYR A N 1
ATOM 3738 C CA . TYR A 1 492 ? 34.869 21.776 45.515 1.00 56.73 528 TYR A CA 1
ATOM 3739 C C . TYR A 1 492 ? 34.138 23.087 45.202 1.00 59.08 528 TYR A C 1
ATOM 3740 O O . TYR A 1 492 ? 33.599 23.725 46.122 1.00 59.12 528 TYR A O 1
ATOM 3749 N N . LEU A 1 493 ? 34.086 23.440 43.928 1.00 53.34 529 LEU A N 1
ATOM 3750 C CA . LEU A 1 493 ? 33.430 24.685 43.449 1.00 52.23 529 LEU A CA 1
ATOM 3751 C C . LEU A 1 493 ? 31.920 24.586 43.692 1.00 53.05 529 LEU A C 1
ATOM 3752 O O . LEU A 1 493 ? 31.382 23.473 43.589 1.00 51.97 529 LEU A O 1
ATOM 3757 N N . ALA A 1 494 ? 31.250 25.708 43.937 1.00 49.21 530 ALA A N 1
ATOM 3758 C CA . ALA A 1 494 ? 29.786 25.724 44.183 1.00 47.60 530 ALA A CA 1
ATOM 3759 C C . ALA A 1 494 ? 29.016 25.285 42.929 1.00 48.11 530 ALA A C 1
ATOM 3760 O O . ALA A 1 494 ? 29.505 25.527 41.807 1.00 46.74 530 ALA A O 1
ATOM 3762 N N . PRO A 1 495 ? 27.854 24.637 43.101 1.00 42.69 531 PRO A N 1
ATOM 3763 C CA . PRO A 1 495 ? 27.138 24.159 41.920 1.00 40.36 531 PRO A CA 1
ATOM 3764 C C . PRO A 1 495 ? 26.689 25.246 40.928 1.00 41.51 531 PRO A C 1
ATOM 3765 O O . PRO A 1 495 ? 26.489 26.334 41.319 1.00 39.40 531 PRO A O 1
ATOM 3769 N N . ILE A 1 496 ? 26.578 24.897 39.672 1.00 36.76 532 ILE A N 1
ATOM 3770 C CA . ILE A 1 496 ? 26.099 25.790 38.605 1.00 35.38 532 ILE A CA 1
ATOM 3771 C C . ILE A 1 496 ? 24.600 26.048 38.797 1.00 37.93 532 ILE A C 1
ATOM 3772 O O . ILE A 1 496 ? 23.852 25.097 38.867 1.00 36.10 532 ILE A O 1
ATOM 3777 N N . THR A 1 497 ? 24.152 27.318 38.793 1.00 36.16 533 THR A N 1
ATOM 3778 C CA . THR A 1 497 ? 22.729 27.650 38.877 1.00 35.16 533 THR A CA 1
ATOM 3779 C C . THR A 1 497 ? 22.201 28.059 37.504 1.00 34.74 533 THR A C 1
ATOM 3780 O O . THR A 1 497 ? 22.845 28.832 36.804 1.00 33.48 533 THR A O 1
ATOM 3784 N N . GLY A 1 498 ? 21.095 27.453 37.108 1.00 29.38 534 GLY A N 1
ATOM 3785 C CA . GLY A 1 498 ? 20.421 27.789 35.845 1.00 28.28 534 GLY A CA 1
ATOM 3786 C C . GLY A 1 498 ? 19.199 28.618 36.186 1.00 32.94 534 GLY A C 1
ATOM 3787 O O . GLY A 1 498 ? 18.229 28.034 36.673 1.00 34.09 534 GLY A O 1
ATOM 3788 N N . ASN A 1 499 ? 19.267 29.922 35.986 1.00 30.53 535 ASN A N 1
ATOM 3789 C CA . ASN A 1 499 ? 18.173 30.851 36.373 1.00 30.77 535 ASN A CA 1
ATOM 3790 C C . ASN A 1 499 ? 17.340 31.210 35.145 1.00 34.14 535 ASN A C 1
ATOM 3791 O O . ASN A 1 499 ? 17.919 31.623 34.138 1.00 33.64 535 ASN A O 1
ATOM 3796 N N . ASN A 1 500 ? 16.028 31.071 35.259 1.00 30.30 536 ASN A N 1
ATOM 3797 C CA . ASN A 1 500 ? 15.105 31.333 34.130 1.00 29.38 536 ASN A CA 1
ATOM 3798 C C . ASN A 1 500 ? 14.192 32.515 34.488 1.00 35.47 536 ASN A C 1
ATOM 3799 O O . ASN A 1 500 ? 13.488 32.436 35.507 1.00 37.28 536 ASN A O 1
ATOM 3804 N N . TYR A 1 501 ? 14.210 33.560 33.673 1.00 31.45 537 TYR A N 1
ATOM 3805 C CA . TYR A 1 501 ? 13.340 34.748 33.870 1.00 31.21 537 TYR A CA 1
ATOM 3806 C C . TYR A 1 501 ? 12.327 34.716 32.735 1.00 33.72 537 TYR A C 1
ATOM 3807 O O . TYR A 1 501 ? 12.751 34.695 31.575 1.00 33.20 537 TYR A O 1
ATOM 3816 N N . GLU A 1 502 ? 11.045 34.730 33.052 1.00 29.73 538 GLU A N 1
ATOM 3817 C CA . GLU A 1 502 ? 10.052 34.584 31.966 1.00 29.42 538 GLU A CA 1
ATOM 3818 C C . GLU A 1 502 ? 8.848 35.506 32.158 1.00 34.25 538 GLU A C 1
ATOM 3819 O O . GLU A 1 502 ? 8.423 35.727 33.286 1.00 33.33 538 GLU A O 1
ATOM 3825 N N . LEU A 1 503 ? 8.327 35.941 31.036 1.00 31.68 539 LEU A N 1
ATOM 3826 C CA . LEU A 1 503 ? 7.122 36.745 30.901 1.00 31.70 539 LEU A CA 1
ATOM 3827 C C . LEU A 1 503 ? 6.348 36.083 29.783 1.00 32.92 539 LEU A C 1
ATOM 3828 O O . LEU A 1 503 ? 6.949 35.553 28.848 1.00 30.42 539 LEU A O 1
ATOM 3833 N N . GLY A 1 504 ? 5.032 36.111 29.867 1.00 30.43 540 GLY A N 1
ATOM 3834 C CA . GLY A 1 504 ? 4.231 35.480 28.833 1.00 29.51 540 GLY A CA 1
ATOM 3835 C C . GLY A 1 504 ? 2.759 35.785 28.892 1.00 33.23 540 GLY A C 1
ATOM 3836 O O . GLY A 1 504 ? 2.327 36.514 29.774 1.00 33.10 540 GLY A O 1
ATOM 3837 N N . LEU A 1 505 ? 1.998 35.188 27.960 1.00 31.34 541 LEU A N 1
ATOM 3838 C CA . LEU A 1 505 ? 0.554 35.332 27.735 1.00 32.83 541 LEU A CA 1
ATOM 3839 C C . LEU A 1 505 ? -0.020 33.974 27.338 1.00 37.17 541 LEU A C 1
ATOM 3840 O O . LEU A 1 505 ? 0.512 33.338 26.425 1.00 38.57 541 LEU A O 1
ATOM 3845 N N . LYS A 1 506 ? -1.043 33.497 28.069 1.00 31.38 542 LYS A N 1
ATOM 3846 C CA . LYS A 1 506 ? -1.722 32.218 27.808 1.00 30.12 542 LYS A CA 1
ATOM 3847 C C . LYS A 1 506 ? -3.197 32.460 27.600 1.00 35.93 542 LYS A C 1
ATOM 3848 O O . LYS A 1 506 ? -3.773 33.370 28.215 1.00 34.55 542 LYS A O 1
ATOM 3854 N N . SER A 1 507 ? -3.804 31.658 26.717 1.00 34.95 543 SER A N 1
ATOM 3855 C CA . SER A 1 507 ? -5.242 31.698 26.456 1.00 36.23 543 SER A CA 1
ATOM 3856 C C . SER A 1 507 ? -5.855 30.310 26.604 1.00 41.62 543 SER A C 1
ATOM 3857 O O . SER A 1 507 ? -5.222 29.316 26.281 1.00 38.47 543 SER A O 1
ATOM 3860 N N . ASP A 1 508 ? -7.099 30.258 27.070 1.00 42.78 544 ASP A N 1
ATOM 3861 C CA . ASP A 1 508 ? -7.860 29.033 27.285 1.00 43.77 544 ASP A CA 1
ATOM 3862 C C . ASP A 1 508 ? -9.232 29.266 26.658 1.00 48.55 544 ASP A C 1
ATOM 3863 O O . ASP A 1 508 ? -9.785 30.347 26.847 1.00 47.42 544 ASP A O 1
ATOM 3868 N N . TRP A 1 509 ? -9.724 28.284 25.897 1.00 47.08 545 TRP A N 1
ATOM 3869 C CA . TRP A 1 509 ? -11.047 28.331 25.211 1.00 49.33 545 TRP A CA 1
ATOM 3870 C C . TRP A 1 509 ? -11.766 26.981 25.361 1.00 53.95 545 TRP A C 1
ATOM 3871 O O . TRP A 1 509 ? -11.072 25.963 25.537 1.00 51.99 545 TRP A O 1
ATOM 3882 N N . MET A 1 510 ? -13.096 26.969 25.325 1.00 53.63 546 MET A N 1
ATOM 3883 C CA . MET A 1 510 ? -13.892 25.709 25.381 1.00 53.77 546 MET A CA 1
ATOM 3884 C C . MET A 1 510 ? -13.494 24.830 26.577 1.00 55.39 546 MET A C 1
ATOM 3885 O O . MET A 1 510 ? -13.208 23.651 26.337 1.00 53.92 546 MET A O 1
ATOM 3890 N N . ASN A 1 511 ? -13.438 25.355 27.796 1.00 52.25 547 ASN A N 1
ATOM 3891 C CA . ASN A 1 511 ? -13.080 24.546 28.997 1.00 51.82 547 ASN A CA 1
ATOM 3892 C C . ASN A 1 511 ? -11.727 23.852 28.797 1.00 54.70 547 ASN A C 1
ATOM 3893 O O . ASN A 1 511 ? -11.680 22.624 29.018 1.00 55.10 547 ASN A O 1
ATOM 3898 N N . SER A 1 512 ? -10.727 24.593 28.304 1.00 49.76 548 SER A N 1
ATOM 3899 C CA . SER A 1 512 ? -9.317 24.166 28.060 1.00 48.37 548 SER A CA 1
ATOM 3900 C C . SER A 1 512 ? -9.193 23.268 26.824 1.00 49.35 548 SER A C 1
ATOM 3901 O O . SER A 1 512 ? -8.100 22.705 26.628 1.00 47.22 548 SER A O 1
ATOM 3904 N N . ARG A 1 513 ? -10.230 23.154 26.006 1.00 44.28 549 ARG A N 1
ATOM 3905 C CA . ARG A 1 513 ? -10.152 22.324 24.773 1.00 42.24 549 ARG A CA 1
ATOM 3906 C C . ARG A 1 513 ? -9.186 22.952 23.764 1.00 39.54 549 ARG A C 1
ATOM 3907 O O . ARG A 1 513 ? -8.707 22.198 22.929 1.00 34.90 549 ARG A O 1
ATOM 3915 N N . LEU A 1 514 ? -9.032 24.274 23.746 1.00 35.62 550 LEU A N 1
ATOM 3916 C CA . LEU A 1 514 ? -8.076 24.960 22.835 1.00 34.56 550 LEU A CA 1
ATOM 3917 C C . LEU A 1 514 ? -7.255 25.959 23.660 1.00 37.84 550 LEU A C 1
ATOM 3918 O O . LEU A 1 514 ? -7.871 26.775 24.363 1.00 38.21 550 LEU A O 1
ATOM 3923 N N . THR A 1 515 ? -5.929 25.907 23.578 1.00 34.05 551 THR A N 1
ATOM 3924 C CA . THR A 1 515 ? -5.075 26.790 24.357 1.00 33.40 551 THR A CA 1
ATOM 3925 C C . THR A 1 515 ? -3.969 27.374 23.503 1.00 36.29 551 THR A C 1
ATOM 3926 O O . THR A 1 515 ? -3.570 26.789 22.493 1.00 34.61 551 THR A O 1
ATOM 3930 N N . THR A 1 516 ? -3.479 28.532 23.903 1.00 33.34 552 THR A N 1
ATOM 3931 C CA . THR A 1 516 ? -2.320 29.145 23.208 1.00 33.26 552 THR A CA 1
ATOM 3932 C C . THR A 1 516 ? -1.346 29.638 24.277 1.00 36.95 552 THR A C 1
ATOM 3933 O O . THR A 1 516 ? -1.799 29.904 25.404 1.00 36.96 552 THR A O 1
ATOM 3937 N N . THR A 1 517 ? -0.064 29.650 23.974 1.00 32.36 553 THR A N 1
ATOM 3938 C CA . THR A 1 517 ? 0.925 30.151 24.956 1.00 33.22 553 THR A CA 1
ATOM 3939 C C . THR A 1 517 ? 1.980 30.978 24.223 1.00 36.47 553 THR A C 1
ATOM 3940 O O . THR A 1 517 ? 2.432 30.539 23.155 1.00 35.33 553 THR A O 1
ATOM 3944 N N . LEU A 1 518 ? 2.327 32.129 24.761 1.00 34.07 554 LEU A N 1
ATOM 3945 C CA . LEU A 1 518 ? 3.439 32.928 24.194 1.00 33.78 554 LEU A CA 1
ATOM 3946 C C . LEU A 1 518 ? 4.407 33.161 25.352 1.00 37.25 554 LEU A C 1
ATOM 3947 O O . LEU A 1 518 ? 3.971 33.745 26.360 1.00 37.04 554 LEU A O 1
ATOM 3952 N N . ALA A 1 519 ? 5.639 32.695 25.229 1.00 32.24 555 ALA A N 1
ATOM 3953 C CA . ALA A 1 519 ? 6.636 32.885 26.281 1.00 32.97 555 ALA A CA 1
ATOM 3954 C C . ALA A 1 519 ? 7.855 33.632 25.773 1.00 35.08 555 ALA A C 1
ATOM 3955 O O . ALA A 1 519 ? 8.362 33.320 24.694 1.00 33.39 555 ALA A O 1
ATOM 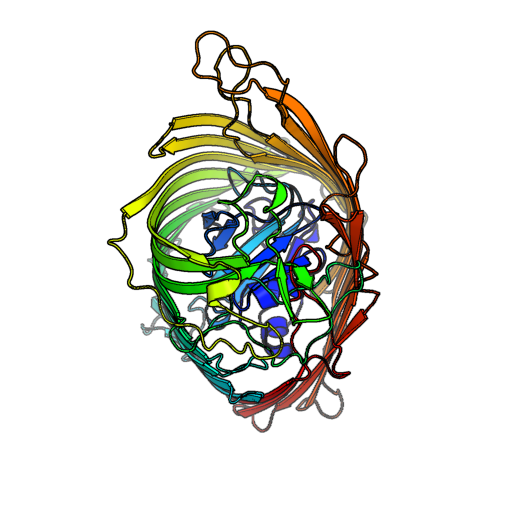3957 N N . ILE A 1 520 ? 8.367 34.561 26.588 1.00 32.42 556 ILE A N 1
ATOM 3958 C CA . ILE A 1 520 ? 9.643 35.286 26.364 1.00 31.44 556 ILE A CA 1
ATOM 3959 C C . ILE A 1 520 ? 10.494 34.925 27.572 1.00 31.24 556 ILE A C 1
ATOM 3960 O O . ILE A 1 520 ? 10.091 35.191 28.709 1.00 29.90 556 ILE A O 1
ATOM 3965 N N . PHE A 1 521 ? 11.651 34.305 27.329 1.00 27.56 557 PHE A N 1
ATOM 3966 C CA . PHE A 1 521 ? 12.535 33.828 28.388 1.00 27.08 557 PHE A CA 1
ATOM 3967 C C . PHE A 1 521 ? 13.926 34.379 28.266 1.00 28.49 557 PHE A C 1
ATOM 3968 O O . PHE A 1 521 ? 14.344 34.774 27.177 1.00 27.87 557 PHE A O 1
ATOM 3976 N N . ARG A 1 522 ? 14.644 34.373 29.396 1.00 27.22 558 ARG A N 1
ATOM 3977 C CA . ARG A 1 522 ? 16.070 34.659 29.530 1.00 27.59 558 ARG A CA 1
ATOM 3978 C C . ARG A 1 522 ? 16.626 33.673 30.557 1.00 32.36 558 ARG A C 1
ATOM 3979 O O . ARG A 1 522 ? 16.129 33.607 31.687 1.00 32.04 558 ARG A O 1
ATOM 3987 N N . ILE A 1 523 ? 17.684 32.945 30.175 1.00 30.54 559 ILE A N 1
ATOM 3988 C CA . ILE A 1 523 ? 18.378 32.026 31.064 1.00 29.95 559 ILE A CA 1
ATOM 3989 C C . ILE A 1 523 ? 19.782 32.492 31.346 1.00 34.48 559 ILE A C 1
ATOM 3990 O O . ILE A 1 523 ? 20.565 32.716 30.422 1.00 34.66 559 ILE A O 1
ATOM 3995 N N . GLU A 1 524 ? 20.112 32.574 32.638 1.00 31.02 560 GLU A N 1
ATOM 3996 C CA . GLU A 1 524 ? 21.440 32.906 33.108 1.00 31.18 560 GLU A CA 1
ATOM 3997 C C . GLU A 1 524 ? 22.023 31.758 33.889 1.00 33.19 560 GLU A C 1
ATOM 3998 O O . GLU A 1 524 ? 21.606 31.482 35.017 1.00 31.72 560 GLU A O 1
ATOM 4004 N N . GLN A 1 525 ? 22.971 31.060 33.269 1.00 31.43 561 GLN A N 1
ATOM 4005 C CA . GLN A 1 525 ? 23.710 29.964 33.891 1.00 31.65 561 GLN A CA 1
ATOM 4006 C C . GLN A 1 525 ? 24.895 30.602 34.650 1.00 34.85 561 GLN A C 1
ATOM 4007 O O . GLN A 1 525 ? 25.700 31.302 34.034 1.00 32.61 561 GLN A O 1
ATOM 4013 N N . ASP A 1 526 ? 24.942 30.443 35.990 1.00 33.46 562 ASP A N 1
ATOM 4014 C CA . ASP A 1 526 ? 25.958 31.075 36.847 1.00 35.41 562 ASP A CA 1
ATOM 4015 C C . ASP A 1 526 ? 26.810 30.079 37.653 1.00 43.51 562 ASP A C 1
ATOM 4016 O O . ASP A 1 526 ? 26.402 28.935 37.843 1.00 41.75 562 ASP A O 1
ATOM 4021 N N . ASN A 1 527 ? 27.980 30.554 38.164 1.00 43.89 563 ASN A N 1
ATOM 4022 C CA . ASN A 1 527 ? 28.974 29.815 38.966 1.00 45.10 563 ASN A CA 1
ATOM 4023 C C . ASN A 1 527 ? 29.640 28.687 38.180 1.00 47.58 563 ASN A C 1
ATOM 4024 O O . ASN A 1 527 ? 30.079 27.710 38.784 1.00 48.42 563 ASN A O 1
ATOM 4029 N N . VAL A 1 528 ? 29.734 28.832 36.846 1.00 42.79 564 VAL A N 1
ATOM 4030 C CA . VAL A 1 528 ? 30.345 27.857 35.944 1.00 42.92 564 VAL A CA 1
ATOM 4031 C C . VAL A 1 528 ? 31.868 27.843 36.155 1.00 50.27 564 VAL A C 1
ATOM 4032 O O . VAL A 1 528 ? 32.473 28.907 36.252 1.00 51.06 564 VAL A O 1
ATOM 4036 N N . ALA A 1 529 ? 32.467 26.665 36.264 1.00 48.87 565 ALA A N 1
ATOM 4037 C CA . ALA A 1 529 ? 33.925 26.564 36.497 1.00 49.77 565 ALA A CA 1
ATOM 4038 C C . ALA A 1 529 ? 34.697 26.979 35.259 1.00 55.24 565 ALA A C 1
ATOM 4039 O O . ALA A 1 529 ? 34.353 26.579 34.162 1.00 53.90 565 ALA A O 1
ATOM 4041 N N . GLN A 1 530 ? 35.747 27.721 35.511 1.00 53.80 566 GLN A N 1
ATOM 4042 C CA . GLN A 1 530 ? 36.678 28.200 34.500 1.00 54.41 566 GLN A CA 1
ATOM 4043 C C . GLN A 1 530 ? 38.101 28.035 35.037 1.00 59.30 566 GLN A C 1
ATOM 4044 O O . GLN A 1 530 ? 38.413 28.536 36.124 1.00 58.73 566 GLN A O 1
ATOM 4050 N N . SER A 1 531 ? 38.921 27.343 34.283 1.00 56.57 567 SER A N 1
ATOM 4051 C CA . SER A 1 531 ? 40.335 27.081 34.670 1.00 58.16 567 SER A CA 1
ATOM 4052 C C . SER A 1 531 ? 41.136 28.381 34.854 1.00 63.99 567 SER A C 1
ATOM 4053 O O . SER A 1 531 ? 41.062 29.235 33.987 1.00 61.43 567 SER A O 1
ATOM 4056 N N . THR A 1 532 ? 41.942 28.460 35.900 1.00 65.67 568 THR A N 1
ATOM 4057 C CA . THR A 1 532 ? 42.797 29.619 36.208 1.00 68.48 568 THR A CA 1
ATOM 4058 C C . THR A 1 532 ? 44.149 29.535 35.491 1.00 76.23 568 THR A C 1
ATOM 4059 O O . THR A 1 532 ? 44.795 30.569 35.287 1.00 76.74 568 THR A O 1
ATOM 4063 N N . GLY A 1 533 ? 44.565 28.312 35.145 1.00 74.14 569 GLY A N 1
ATOM 4064 C CA . GLY A 1 533 ? 45.844 28.049 34.491 1.00 75.44 569 GLY A CA 1
ATOM 4065 C C . GLY A 1 533 ? 47.001 27.948 35.469 1.00 83.33 569 GLY A C 1
ATOM 4066 O O . GLY A 1 533 ? 48.169 27.961 35.061 1.00 83.65 569 GLY A O 1
ATOM 4067 N N . THR A 1 534 ? 46.653 27.829 36.741 1.00 81.92 570 THR A N 1
ATOM 4068 C CA . THR A 1 534 ? 47.587 27.682 37.884 1.00 83.70 570 THR A CA 1
ATOM 4069 C C . THR A 1 534 ? 47.186 26.413 38.650 1.00 88.35 570 THR A C 1
ATOM 4070 O O . THR A 1 534 ? 45.987 26.271 38.894 1.00 87.47 570 THR A O 1
ATOM 4074 N N . PRO A 1 535 ? 48.119 25.548 39.088 1.00 85.77 571 PRO A N 1
ATOM 4075 C CA . PRO A 1 535 ? 47.684 24.334 39.810 1.00 85.09 571 PRO A CA 1
ATOM 4076 C C . PRO A 1 535 ? 47.271 24.622 41.263 1.00 89.20 571 PRO A C 1
ATOM 4077 O O . PRO A 1 535 ? 47.525 25.720 41.765 1.00 89.81 571 PRO A O 1
ATOM 4081 N N . ILE A 1 536 ? 46.708 23.637 41.939 1.00 85.02 572 ILE A N 1
ATOM 4082 C CA . ILE A 1 536 ? 46.240 23.800 43.349 1.00 85.83 572 ILE A CA 1
ATOM 4083 C C . ILE A 1 536 ? 47.411 23.610 44.319 1.00 93.34 572 ILE A C 1
ATOM 4084 O O . ILE A 1 536 ? 48.007 22.523 44.301 1.00 92.96 572 ILE A O 1
ATOM 4089 N N . PRO A 1 537 ? 47.686 24.583 45.193 1.00 92.91 573 PRO A N 1
ATOM 4090 C CA . PRO A 1 537 ? 48.814 24.406 46.132 1.00 95.37 573 PRO A CA 1
ATOM 4091 C C . PRO A 1 537 ? 48.590 23.220 47.074 1.00 101.14 573 PRO A C 1
ATOM 4092 O O . PRO A 1 537 ? 47.517 23.092 47.671 1.00 100.53 573 PRO A O 1
ATOM 4096 N N . GLY A 1 538 ? 49.587 22.342 47.147 1.00 99.36 574 GLY A N 1
ATOM 4097 C CA . GLY A 1 538 ? 49.544 21.132 47.961 1.00 100.02 574 GLY A CA 1
ATOM 4098 C C . GLY A 1 538 ? 48.726 20.024 47.327 1.00 102.72 574 GLY A C 1
ATOM 4099 O O . GLY A 1 538 ? 47.972 19.335 48.022 1.00 102.35 574 GLY A O 1
ATOM 4100 N N . SER A 1 539 ? 48.861 19.858 45.994 1.00 98.12 575 SER A N 1
ATOM 4101 C CA . SER A 1 539 ? 48.176 18.834 45.194 1.00 96.17 575 SER A CA 1
ATOM 4102 C C . SER A 1 539 ? 49.097 18.307 44.077 1.00 99.77 575 SER A C 1
ATOM 4103 O O . SER A 1 539 ? 50.177 18.871 43.861 1.00 100.66 575 SER A O 1
ATOM 4106 N N . ASN A 1 540 ? 48.679 17.229 43.380 1.00 94.39 576 ASN A N 1
ATOM 4107 C CA . ASN A 1 540 ? 49.464 16.639 42.293 1.00 93.49 576 ASN A CA 1
ATOM 4108 C C . ASN A 1 540 ? 49.052 17.182 40.913 1.00 94.58 576 ASN A C 1
ATOM 4109 O O . ASN A 1 540 ? 48.425 16.473 40.116 1.00 93.28 576 ASN A O 1
ATOM 4114 N N . GLY A 1 541 ? 49.281 18.473 40.722 1.00 89.63 577 GLY A N 1
ATOM 4115 C CA . GLY A 1 541 ? 48.953 19.125 39.443 1.00 87.45 577 GLY A CA 1
ATOM 4116 C C . GLY A 1 541 ? 47.456 19.335 39.256 1.00 87.90 577 GLY A C 1
ATOM 4117 O O . GLY A 1 541 ? 47.055 19.589 38.107 1.00 86.56 577 GLY A O 1
ATOM 4118 N N . GLU A 1 542 ? 46.651 19.273 40.316 1.00 82.06 578 GLU A N 1
ATOM 4119 C CA . GLU A 1 542 ? 45.187 19.486 40.146 1.00 79.04 578 GLU A CA 1
ATOM 4120 C C . GLU A 1 542 ? 45.014 20.924 39.663 1.00 79.32 578 GLU A C 1
ATOM 4121 O O . GLU A 1 542 ? 45.558 21.824 40.324 1.00 80.02 578 GLU A O 1
ATOM 4127 N N . THR A 1 543 ? 44.303 21.140 38.570 1.00 71.95 579 THR A N 1
ATOM 4128 C CA . THR A 1 543 ? 44.133 22.520 38.043 1.00 70.33 579 THR A CA 1
ATOM 4129 C C . THR A 1 543 ? 43.145 23.298 38.922 1.00 69.16 579 THR A C 1
ATOM 4130 O O . THR A 1 543 ? 42.140 22.717 39.289 1.00 66.75 579 THR A O 1
ATOM 4134 N N . ALA A 1 544 ? 43.434 24.551 39.246 1.00 63.82 580 ALA A N 1
ATOM 4135 C CA . ALA A 1 544 ? 42.559 25.398 40.094 1.00 63.17 580 ALA A CA 1
ATOM 4136 C C . ALA A 1 544 ? 41.445 26.023 39.238 1.00 63.61 580 ALA A C 1
ATOM 4137 O O . ALA A 1 544 ? 41.738 26.449 38.117 1.00 62.84 580 ALA A O 1
ATOM 4139 N N . TYR A 1 545 ? 40.210 26.094 39.733 1.00 57.30 581 TYR A N 1
ATOM 4140 C CA . TYR A 1 545 ? 39.112 26.643 38.894 1.00 54.31 581 TYR A CA 1
ATOM 4141 C C . TYR A 1 545 ? 38.476 27.859 39.564 1.00 57.56 581 TYR A C 1
ATOM 4142 O O . TYR A 1 545 ? 38.537 27.951 40.792 1.00 58.22 581 TYR A O 1
ATOM 4151 N N . LYS A 1 546 ? 37.914 28.761 38.773 1.00 52.32 582 LYS A N 1
ATOM 4152 C CA . LYS A 1 546 ? 37.188 29.932 39.327 1.00 52.34 582 LYS A CA 1
ATOM 4153 C C . LYS A 1 546 ? 35.726 29.946 38.836 1.00 54.35 582 LYS A C 1
ATOM 4154 O O . LYS A 1 546 ? 35.491 29.710 37.656 1.00 52.46 582 LYS A O 1
ATOM 4160 N N . ALA A 1 547 ? 34.789 30.249 39.710 1.00 50.71 583 ALA A N 1
ATOM 4161 C CA . ALA A 1 547 ? 33.369 30.331 39.308 1.00 49.87 583 ALA A CA 1
ATOM 4162 C C . ALA A 1 547 ? 33.128 31.647 38.568 1.00 54.82 583 ALA A C 1
ATOM 4163 O O . ALA A 1 547 ? 33.429 32.683 39.113 1.00 55.70 583 ALA A O 1
ATOM 4165 N N . VAL A 1 548 ? 32.583 31.561 37.378 1.00 49.98 584 VAL A N 1
ATOM 4166 C CA . VAL A 1 548 ? 32.291 32.687 36.479 1.00 49.18 584 VAL A CA 1
ATOM 4167 C C . VAL A 1 548 ? 30.890 32.525 35.872 1.00 50.14 584 VAL A C 1
ATOM 4168 O O . VAL A 1 548 ? 30.318 31.436 35.957 1.00 49.38 584 VAL A O 1
ATOM 4172 N N . ASP A 1 549 ? 30.358 33.595 35.232 1.00 45.58 585 ASP A N 1
ATOM 4173 C CA . ASP A 1 549 ? 29.072 33.578 34.520 1.00 44.47 585 ASP A CA 1
ATOM 4174 C C . ASP A 1 549 ? 29.225 32.634 33.310 1.00 46.72 585 ASP A C 1
ATOM 4175 O O . ASP A 1 549 ? 30.272 32.642 32.643 1.00 46.22 585 ASP A O 1
ATOM 4180 N N . GLY A 1 550 ? 28.230 31.778 33.102 1.00 40.48 586 GLY A N 1
ATOM 4181 C CA . GLY A 1 550 ? 28.235 30.784 32.033 1.00 38.64 586 GLY A CA 1
ATOM 4182 C C . GLY A 1 550 ? 27.401 31.177 30.832 1.00 40.43 586 GLY A C 1
ATOM 4183 O O . GLY A 1 550 ? 27.449 32.331 30.414 1.00 39.68 586 GLY A O 1
ATOM 4184 N N . THR A 1 551 ? 26.611 30.220 30.277 1.00 34.91 587 THR A N 1
ATOM 4185 C CA . THR A 1 551 ? 25.799 30.470 29.092 1.00 33.20 587 THR A CA 1
ATOM 4186 C C . THR A 1 551 ? 24.613 31.375 29.367 1.00 36.34 587 THR A C 1
ATOM 4187 O O . THR A 1 551 ? 23.973 31.272 30.413 1.00 34.21 587 THR A O 1
ATOM 4191 N N . VAL A 1 552 ? 24.375 32.302 28.455 1.00 34.39 588 VAL A N 1
ATOM 4192 C CA . VAL A 1 552 ? 23.191 33.201 2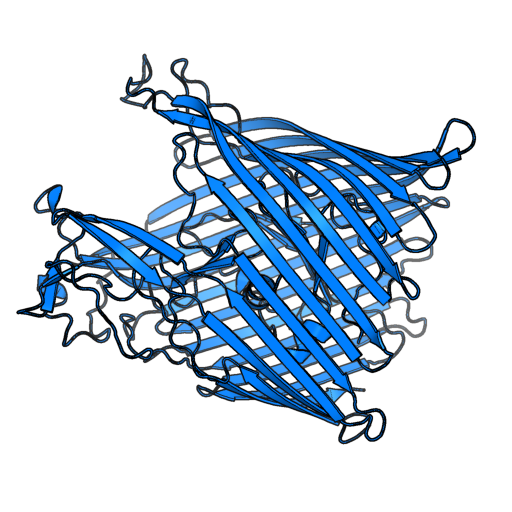8.501 1.00 35.21 588 VAL A CA 1
ATOM 4193 C C . VAL A 1 552 ? 22.306 32.792 27.320 1.00 37.53 588 VAL A C 1
ATOM 4194 O O . VAL A 1 552 ? 22.813 32.766 26.195 1.00 37.64 588 VAL A O 1
ATOM 4198 N N . SER A 1 553 ? 21.058 32.429 27.562 1.00 32.52 589 SER A N 1
ATOM 4199 C CA . SER A 1 553 ? 20.158 32.047 26.447 1.00 30.84 589 SER A CA 1
ATOM 4200 C C . SER A 1 553 ? 18.933 32.958 26.487 1.00 33.70 589 SER A C 1
ATOM 4201 O O . SER A 1 553 ? 18.457 33.237 27.587 1.00 34.79 589 SER A O 1
ATOM 4204 N N . LYS A 1 554 ? 18.432 33.350 25.337 1.00 28.50 590 LYS A N 1
ATOM 4205 C CA . LYS A 1 554 ? 17.251 34.244 25.309 1.00 29.11 590 LYS A CA 1
ATOM 4206 C C . LYS A 1 554 ? 16.409 33.906 24.080 1.00 31.18 590 LYS A C 1
ATOM 4207 O O . LYS A 1 554 ? 16.996 33.675 23.020 1.00 30.64 590 LYS A O 1
ATOM 4213 N N . GLY A 1 555 ? 15.091 33.911 24.222 1.00 28.28 591 GLY A N 1
ATOM 4214 C CA . GLY A 1 555 ? 14.230 33.630 23.096 1.00 28.19 591 GLY A CA 1
ATOM 4215 C C . GLY A 1 555 ? 12.762 33.774 23.379 1.00 33.11 591 GLY A C 1
ATOM 4216 O O . GLY A 1 555 ? 12.357 34.197 24.465 1.00 33.76 591 GLY A O 1
ATOM 4217 N N . VAL A 1 556 ? 11.972 33.390 22.377 1.00 29.30 592 VAL A N 1
ATOM 4218 C CA . VAL A 1 556 ? 10.515 33.439 22.370 1.00 28.88 592 VAL A CA 1
ATOM 4219 C C . VAL A 1 556 ? 9.960 32.098 21.858 1.00 32.62 592 VAL A C 1
ATOM 4220 O O . VAL A 1 556 ? 10.540 31.480 20.961 1.00 30.81 592 VAL A O 1
ATOM 4224 N N . GLU A 1 557 ? 8.844 31.646 22.463 1.00 30.09 593 GLU A N 1
ATOM 4225 C CA . GLU A 1 557 ? 8.144 30.425 22.094 1.00 28.75 593 GLU A CA 1
ATOM 4226 C C . GLU A 1 557 ? 6.661 30.772 21.955 1.00 33.13 593 GLU A C 1
ATOM 4227 O O . GLU A 1 557 ? 6.115 31.557 22.739 1.00 31.98 593 GLU A O 1
ATOM 4233 N N . PHE A 1 558 ? 6.013 30.216 20.948 1.00 31.38 594 PHE A N 1
ATOM 4234 C CA . PHE A 1 558 ? 4.551 30.420 20.775 1.00 31.94 594 PHE A CA 1
ATOM 4235 C C . PHE A 1 558 ? 3.917 29.087 20.380 1.00 35.07 594 PHE A C 1
ATOM 4236 O O . PHE A 1 558 ? 4.400 28.490 19.408 1.00 34.05 594 PHE A O 1
ATOM 4244 N N . GLU A 1 559 ? 2.910 28.619 21.106 1.00 32.16 595 GLU A N 1
ATOM 4245 C CA . GLU A 1 559 ? 2.263 27.342 20.713 1.00 31.17 595 GLU A CA 1
ATOM 4246 C C . GLU A 1 559 ? 0.738 27.446 20.804 1.00 35.52 595 GLU A C 1
ATOM 4247 O O . GLU A 1 559 ? 0.236 27.981 21.804 1.00 37.13 595 GLU A O 1
ATOM 4253 N N . LEU A 1 560 ? 0.056 26.915 19.803 1.00 30.98 596 LEU A N 1
ATOM 4254 C CA . LEU A 1 560 ? -1.426 26.822 19.765 1.00 30.92 596 LEU A CA 1
ATOM 4255 C C . LEU A 1 560 ? -1.744 25.326 19.839 1.00 31.98 596 LEU A C 1
ATOM 4256 O O . LEU A 1 560 ? -1.244 24.601 18.966 1.00 29.65 596 LEU A O 1
ATOM 4261 N N . ASN A 1 561 ? -2.498 24.866 20.830 1.00 27.77 597 ASN A N 1
ATOM 4262 C CA . ASN A 1 561 ? -2.770 23.407 20.940 1.00 27.63 597 ASN A CA 1
ATOM 4263 C C . ASN A 1 561 ? -4.257 23.133 21.215 1.00 32.55 597 ASN A C 1
ATOM 4264 O O . ASN A 1 561 ? -4.748 23.634 22.227 1.00 33.42 597 ASN A O 1
ATOM 4269 N N . GLY A 1 562 ? -4.937 22.308 20.436 1.00 29.62 598 GLY A N 1
ATOM 4270 C CA . GLY A 1 562 ? -6.347 22.046 20.778 1.00 30.74 598 GLY A CA 1
ATOM 4271 C C . GLY A 1 562 ? -7.248 21.844 19.576 1.00 37.48 598 GLY A C 1
ATOM 4272 O O . GLY A 1 562 ? -6.736 21.595 18.482 1.00 35.93 598 GLY A O 1
ATOM 4273 N N . ALA A 1 563 ? -8.550 21.968 19.786 1.00 36.76 599 ALA A N 1
ATOM 4274 C CA . ALA A 1 563 ? -9.531 21.774 18.698 1.00 38.69 599 ALA A CA 1
ATOM 4275 C C . ALA A 1 563 ? -9.952 23.125 18.114 1.00 46.47 599 ALA A C 1
ATOM 4276 O O . ALA A 1 563 ? -10.449 23.968 18.876 1.00 47.06 599 ALA A O 1
ATOM 4278 N N . ILE A 1 564 ? -9.723 23.333 16.826 1.00 44.37 600 ILE A N 1
ATOM 4279 C CA . ILE A 1 564 ? -10.184 24.580 16.153 1.00 44.18 600 ILE A CA 1
ATOM 4280 C C . ILE A 1 564 ? -11.703 24.432 16.076 1.00 47.35 600 ILE A C 1
ATOM 4281 O O . ILE A 1 564 ? -12.425 25.368 16.447 1.00 46.15 600 ILE A O 1
ATOM 4286 N N . THR A 1 565 ? -12.124 23.252 15.650 1.00 44.45 601 THR A N 1
ATOM 4287 C CA . THR A 1 565 ? -13.554 22.846 15.565 1.00 44.99 601 THR A CA 1
ATOM 4288 C C . THR A 1 565 ? -13.697 21.452 16.195 1.00 48.52 601 THR A C 1
ATOM 4289 O O . THR A 1 565 ? -12.687 20.904 16.674 1.00 45.99 601 THR A O 1
ATOM 4293 N N . ASP A 1 566 ? -14.887 20.883 16.181 1.00 47.52 602 ASP A N 1
ATOM 4294 C CA . ASP A 1 566 ? -15.109 19.572 16.807 1.00 47.36 602 ASP A CA 1
ATOM 4295 C C . ASP A 1 566 ? -14.373 18.440 16.105 1.00 48.33 602 ASP A C 1
ATOM 4296 O O . ASP A 1 566 ? -13.945 17.489 16.768 1.00 47.86 602 ASP A O 1
ATOM 4301 N N . ASN A 1 567 ? -14.179 18.555 14.801 1.00 43.12 603 ASN A N 1
ATOM 4302 C CA . ASN A 1 567 ? -13.481 17.476 14.057 1.00 42.55 603 ASN A CA 1
ATOM 4303 C C . ASN A 1 567 ? -12.105 17.955 13.568 1.00 43.69 603 ASN A C 1
ATOM 4304 O O . ASN A 1 567 ? -11.513 17.245 12.753 1.00 42.19 603 ASN A O 1
ATOM 4309 N N . TRP A 1 568 ? -11.621 19.103 14.019 1.00 39.19 604 TRP A N 1
ATOM 4310 C CA . TRP A 1 568 ? -10.285 19.586 13.573 1.00 38.29 604 TRP A CA 1
ATOM 4311 C C . TRP A 1 568 ? -9.407 19.876 14.790 1.00 39.22 604 TRP A C 1
ATOM 4312 O O . TRP A 1 568 ? -9.718 20.814 15.532 1.00 37.50 604 TRP A O 1
ATOM 4323 N N . GLN A 1 569 ? -8.377 19.062 14.976 1.00 34.06 605 GLN A N 1
ATOM 4324 C CA . GLN A 1 569 ? -7.412 19.208 16.092 1.00 32.07 605 GLN A CA 1
ATOM 4325 C C . GLN A 1 569 ? -6.097 19.692 15.472 1.00 34.69 605 GLN A C 1
ATOM 4326 O O . GLN A 1 569 ? -5.657 19.082 14.489 1.00 33.10 605 GLN A O 1
ATOM 4332 N N . LEU A 1 570 ? -5.504 20.736 16.014 1.00 30.69 606 LEU A N 1
ATOM 4333 C CA . LEU A 1 570 ? -4.262 21.275 15.408 1.00 30.13 606 LEU A CA 1
ATOM 4334 C C . LEU A 1 570 ? -3.302 21.709 16.514 1.00 34.06 606 LEU A C 1
ATOM 4335 O O . LEU A 1 570 ? -3.756 22.306 17.502 1.00 33.78 606 LEU A O 1
ATOM 4340 N N . THR A 1 571 ? -2.040 21.351 16.364 1.00 30.35 607 THR A N 1
ATOM 4341 C CA . THR A 1 571 ? -0.978 21.789 17.298 1.00 30.38 607 THR A CA 1
ATOM 4342 C C . THR A 1 571 ? -0.015 22.613 16.445 1.00 34.75 607 THR A C 1
ATOM 4343 O O . THR A 1 571 ? 0.424 22.080 15.428 1.00 32.72 607 THR A O 1
ATOM 4347 N N . PHE A 1 572 ? 0.270 23.852 16.800 1.00 34.30 608 PHE A N 1
ATOM 4348 C CA . PHE A 1 572 ? 1.183 24.668 15.962 1.00 35.14 608 PHE A CA 1
ATOM 4349 C C . PHE A 1 572 ? 2.148 25.424 16.871 1.00 37.95 608 PHE A C 1
ATOM 4350 O O . PHE A 1 572 ? 1.693 26.153 17.766 1.00 37.50 608 PHE A O 1
ATOM 4358 N N . GLY A 1 573 ? 3.437 25.260 16.629 1.00 33.93 609 GLY A N 1
ATOM 4359 C CA . GLY A 1 573 ? 4.441 25.924 17.470 1.00 33.13 609 GLY A CA 1
ATOM 4360 C C . GLY A 1 573 ? 5.567 26.503 16.642 1.00 36.46 609 GLY A C 1
ATOM 4361 O O . GLY A 1 573 ? 5.753 26.073 15.502 1.00 36.20 609 GLY A O 1
ATOM 4362 N N . ALA A 1 574 ? 6.233 27.484 17.206 1.00 32.99 610 ALA A N 1
ATOM 4363 C CA . ALA A 1 574 ? 7.373 28.172 16.599 1.00 32.86 610 ALA A CA 1
ATOM 4364 C C . ALA A 1 574 ? 8.244 28.784 17.669 1.00 35.44 610 ALA A C 1
ATOM 4365 O O . ALA A 1 574 ? 7.742 29.319 18.659 1.00 34.85 610 ALA A O 1
ATOM 4367 N N . THR A 1 575 ? 9.558 28.710 17.477 1.00 31.96 611 THR A N 1
ATOM 4368 C CA . THR A 1 575 ? 10.482 29.296 18.425 1.00 31.90 611 THR A CA 1
ATOM 4369 C C . THR A 1 575 ? 11.681 29.877 17.709 1.00 35.21 611 THR A C 1
ATOM 4370 O O . THR A 1 575 ? 12.018 29.450 16.602 1.00 35.02 611 THR A O 1
ATOM 4374 N N . ARG A 1 576 ? 12.302 30.866 18.348 1.00 31.27 612 ARG A N 1
ATOM 4375 C CA . ARG A 1 576 ? 13.556 31.484 17.937 1.00 30.70 612 ARG A CA 1
ATOM 4376 C C . ARG A 1 576 ? 14.293 31.855 19.212 1.00 33.06 612 ARG A C 1
ATOM 4377 O O . ARG A 1 576 ? 13.682 32.402 20.129 1.00 32.03 612 ARG A O 1
ATOM 4385 N N . TYR A 1 577 ? 15.573 31.501 19.277 1.00 30.60 613 TYR A N 1
ATOM 4386 C CA . TYR A 1 577 ? 16.377 31.789 20.488 1.00 29.71 613 TYR A CA 1
ATOM 4387 C C . TYR A 1 577 ? 17.843 32.013 20.112 1.00 33.71 613 TYR A C 1
ATOM 4388 O O . TYR A 1 577 ? 18.242 31.785 18.967 1.00 32.86 613 TYR A O 1
ATOM 4397 N N . ILE A 1 578 ? 18.579 32.526 21.073 1.00 30.98 614 ILE A N 1
ATOM 4398 C CA . ILE A 1 578 ? 20.037 32.782 20.928 1.00 31.82 614 ILE A CA 1
ATOM 4399 C C . ILE A 1 578 ? 20.711 32.206 22.169 1.00 35.30 614 ILE A C 1
ATOM 4400 O O . ILE A 1 578 ? 20.210 32.475 23.262 1.00 35.38 614 ILE A O 1
ATOM 4405 N N . ALA A 1 579 ? 21.760 31.425 22.000 1.00 31.52 615 ALA A N 1
ATOM 4406 C CA . ALA A 1 579 ? 22.502 30.865 23.147 1.00 30.46 615 ALA A CA 1
ATOM 4407 C C . ALA A 1 579 ? 23.990 31.154 22.926 1.00 38.36 615 ALA A C 1
ATOM 4408 O O . ALA A 1 579 ? 24.501 30.781 21.861 1.00 37.74 615 ALA A O 1
ATOM 4410 N N . GLU A 1 580 ? 24.662 31.757 23.892 1.00 37.08 616 GLU A N 1
ATOM 4411 C CA . GLU A 1 580 ? 26.097 32.106 23.721 1.00 37.34 616 GLU A CA 1
ATOM 4412 C C . GLU A 1 580 ? 26.828 31.898 25.044 1.00 43.06 616 GLU A C 1
ATOM 4413 O O . GLU A 1 580 ? 26.237 32.181 26.089 1.00 40.77 616 GLU A O 1
ATOM 4419 N N . ASP A 1 581 ? 28.109 31.528 24.987 1.00 44.31 617 ASP A N 1
ATOM 4420 C CA . ASP A 1 581 ? 28.932 31.339 26.182 1.00 46.90 617 ASP A CA 1
ATOM 4421 C C . ASP A 1 581 ? 29.468 32.689 26.698 1.00 54.25 617 ASP A C 1
ATOM 4422 O O . ASP A 1 581 ? 29.236 33.726 26.050 1.00 53.98 617 ASP A O 1
ATOM 4427 N N . ASN A 1 582 ? 30.187 32.685 27.852 1.00 53.14 618 ASN A N 1
ATOM 4428 C CA . ASN A 1 582 ? 30.757 33.914 28.443 1.00 55.53 618 ASN A CA 1
ATOM 4429 C C . ASN A 1 582 ? 31.590 34.747 27.450 1.00 61.31 618 ASN A C 1
ATOM 4430 O O . ASN A 1 582 ? 31.540 35.983 27.496 1.00 61.58 618 ASN A O 1
ATOM 4435 N N . GLU A 1 583 ? 32.321 34.057 26.538 1.00 58.13 619 GLU A N 1
ATOM 4436 C CA . GLU A 1 583 ? 33.161 34.639 25.481 1.00 58.88 619 GLU A CA 1
ATOM 4437 C C . GLU A 1 583 ? 32.322 35.381 24.407 1.00 61.66 619 GLU A C 1
ATOM 4438 O O . GLU A 1 583 ? 32.767 36.393 23.861 1.00 62.06 619 GLU A O 1
ATOM 4444 N N . GLY A 1 584 ? 31.116 34.882 24.144 1.00 56.19 620 GLY A N 1
ATOM 4445 C CA . GLY A 1 584 ? 30.202 35.453 23.158 1.00 55.05 620 GLY A CA 1
ATOM 4446 C C . GLY A 1 584 ? 29.963 34.563 21.952 1.00 54.37 620 GLY A C 1
ATOM 4447 O O . GLY A 1 584 ? 29.311 34.988 20.990 1.00 54.84 620 GLY A O 1
ATOM 4448 N N . ASN A 1 585 ? 30.501 33.330 21.990 1.00 46.17 621 ASN A N 1
ATOM 4449 C CA . ASN A 1 585 ? 30.344 32.361 20.911 1.00 44.32 621 ASN A CA 1
ATOM 4450 C C . ASN A 1 585 ? 29.106 31.504 21.110 1.00 43.18 621 ASN A C 1
ATOM 4451 O O . ASN A 1 585 ? 28.822 31.085 22.235 1.00 39.79 621 ASN A O 1
ATOM 4456 N N . ALA A 1 586 ? 28.389 31.244 19.998 1.00 39.27 622 ALA A N 1
ATOM 4457 C CA . ALA A 1 586 ? 27.177 30.432 19.927 1.00 38.94 622 ALA A CA 1
ATOM 4458 C C . ALA A 1 586 ? 27.402 29.061 20.588 1.00 41.83 622 ALA A C 1
ATOM 4459 O O . ALA A 1 586 ? 28.389 28.396 20.286 1.00 42.12 622 ALA A O 1
ATOM 4461 N N . VAL A 1 587 ? 26.520 28.682 21.534 1.00 37.39 623 VAL A N 1
ATOM 4462 C CA . VAL A 1 587 ? 26.584 27.415 22.266 1.00 36.21 623 VAL A CA 1
ATOM 4463 C C . VAL A 1 587 ? 25.820 26.372 21.464 1.00 37.66 623 VAL A C 1
ATOM 4464 O O . VAL A 1 587 ? 24.671 26.599 21.139 1.00 36.34 623 VAL A O 1
ATOM 4468 N N . ASN A 1 588 ? 26.459 25.234 21.134 1.00 33.25 624 ASN A N 1
ATOM 4469 C CA . ASN A 1 588 ? 25.840 24.165 20.331 1.00 32.10 624 ASN A CA 1
ATOM 4470 C C . ASN A 1 588 ? 25.304 24.728 18.986 1.00 33.26 624 ASN A C 1
ATOM 4471 O O . ASN A 1 588 ? 24.099 24.632 18.752 1.00 30.54 624 ASN A O 1
ATOM 4476 N N . PRO A 1 589 ? 26.170 25.305 18.095 1.00 29.01 625 PRO A N 1
ATOM 4477 C CA . PRO A 1 589 ? 25.656 25.865 16.819 1.00 28.47 625 PRO A CA 1
ATOM 4478 C C . PRO A 1 589 ? 25.021 24.850 15.864 1.00 29.60 625 PRO A C 1
ATOM 4479 O O . PRO A 1 589 ? 24.407 25.245 14.866 1.00 28.12 625 PRO A O 1
ATOM 4483 N N . ASN A 1 590 ? 25.195 23.538 16.170 1.00 26.95 626 ASN A N 1
ATOM 4484 C CA . ASN A 1 590 ? 24.632 22.384 15.452 1.00 26.44 626 ASN A CA 1
ATOM 4485 C C . ASN A 1 590 ? 23.092 22.290 15.635 1.00 29.66 626 ASN A C 1
ATOM 4486 O O . ASN A 1 590 ? 22.445 21.586 14.868 1.00 30.51 626 ASN A O 1
ATOM 4491 N N . LEU A 1 591 ? 22.514 22.904 16.645 1.00 26.29 627 LEU A N 1
ATOM 4492 C CA . LEU A 1 591 ? 21.042 22.883 16.945 1.00 25.85 627 LEU A CA 1
ATOM 4493 C C . LEU A 1 591 ? 20.325 24.109 16.342 1.00 29.57 627 LEU A C 1
ATOM 4494 O O . LEU A 1 591 ? 20.823 25.210 16.532 1.00 29.31 627 LEU A O 1
ATOM 4499 N N . PRO A 1 592 ? 19.149 23.945 15.713 1.00 26.39 628 PRO A N 1
ATOM 4500 C CA . PRO A 1 592 ? 18.498 25.091 15.071 1.00 26.85 628 PRO A CA 1
ATOM 4501 C C . PRO A 1 592 ? 18.024 26.162 16.054 1.00 31.81 628 PRO A C 1
ATOM 4502 O O . PRO A 1 592 ? 17.466 25.864 17.040 1.00 30.34 628 PRO A O 1
ATOM 4506 N N . ARG A 1 593 ? 18.306 27.402 15.710 1.00 28.61 629 ARG A N 1
ATOM 4507 C CA . ARG A 1 593 ? 17.911 28.568 16.525 1.00 29.07 629 ARG A CA 1
ATOM 4508 C C . ARG A 1 593 ? 16.431 28.865 16.238 1.00 34.45 629 ARG A C 1
ATOM 4509 O O . ARG A 1 593 ? 15.773 29.290 17.150 1.00 34.49 629 ARG A O 1
ATOM 4517 N N . THR A 1 594 ? 15.964 28.639 15.021 1.00 32.08 630 THR A N 1
ATOM 4518 C CA . THR A 1 594 ? 14.556 28.847 14.655 1.00 32.25 630 THR A CA 1
ATOM 4519 C C . THR A 1 594 ? 13.918 27.548 14.190 1.00 35.27 630 THR A C 1
ATOM 4520 O O . THR A 1 594 ? 14.467 26.859 13.329 1.00 34.55 630 THR A O 1
ATOM 4524 N N . THR A 1 595 ? 12.785 27.204 14.781 1.00 31.50 631 THR A N 1
ATOM 4525 C CA . THR A 1 595 ? 12.067 25.973 14.367 1.00 30.43 631 THR A CA 1
ATOM 4526 C C . THR A 1 595 ? 10.555 26.210 14.357 1.00 32.88 631 THR A C 1
ATOM 4527 O O . THR A 1 595 ? 10.084 27.076 15.103 1.00 31.22 631 THR A O 1
ATOM 4531 N N . VAL A 1 596 ? 9.861 25.480 13.504 1.00 29.82 632 VAL A N 1
ATOM 4532 C CA . VAL A 1 596 ? 8.375 25.543 13.405 1.00 30.65 632 VAL A CA 1
ATOM 4533 C C . VAL A 1 596 ? 7.876 24.098 13.379 1.00 32.33 632 VAL A C 1
ATOM 4534 O O . VAL A 1 596 ? 8.217 23.385 12.424 1.00 31.35 632 VAL A O 1
ATOM 4538 N N . LYS A 1 597 ? 7.146 23.672 14.397 1.00 28.71 633 LYS A N 1
ATOM 4539 C CA . LYS A 1 597 ? 6.631 22.281 14.429 1.00 27.48 633 LYS A CA 1
ATOM 4540 C C . LYS A 1 597 ? 5.102 22.312 14.457 1.00 35.26 633 LYS A C 1
ATOM 4541 O O . LYS A 1 597 ? 4.543 22.935 15.374 1.00 35.22 633 LYS A O 1
ATOM 4547 N N . MET A 1 598 ? 4.453 21.663 13.507 1.00 32.60 634 MET A N 1
ATOM 4548 C CA . MET A 1 598 ? 2.971 21.654 13.530 1.00 33.18 634 MET A CA 1
ATOM 4549 C C . MET A 1 598 ? 2.446 20.264 13.164 1.00 31.65 634 MET A C 1
ATOM 4550 O O . MET A 1 598 ? 3.153 19.551 12.446 1.00 29.02 634 MET A O 1
ATOM 4555 N N . PHE A 1 599 ? 1.316 19.866 13.735 1.00 27.30 635 PHE A N 1
ATOM 4556 C CA . PHE A 1 599 ? 0.667 18.574 13.391 1.00 26.59 635 PHE A CA 1
ATOM 4557 C C . PHE A 1 599 ? -0.849 18.773 13.443 1.00 30.41 635 PHE A C 1
ATOM 4558 O O . PHE A 1 599 ? -1.315 19.460 14.366 1.00 30.00 635 PHE A O 1
ATOM 4566 N N . THR A 1 600 ? -1.589 18.139 12.551 1.00 27.34 636 THR A N 1
ATOM 4567 C CA . THR A 1 600 ? -3.058 18.348 12.548 1.00 27.96 636 THR A CA 1
ATOM 4568 C C . THR A 1 600 ? -3.804 17.034 12.286 1.00 32.53 636 THR A C 1
ATOM 4569 O O . THR A 1 600 ? -3.207 16.098 11.729 1.00 32.33 636 THR A O 1
ATOM 4573 N N . SER A 1 601 ? -5.051 16.996 12.724 1.00 30.59 637 SER A N 1
ATOM 4574 C CA . SER A 1 601 ? -5.995 15.862 12.559 1.00 30.51 637 SER A CA 1
ATOM 4575 C C . SER A 1 601 ? -7.334 16.433 12.072 1.00 34.10 637 SER A C 1
ATOM 4576 O O . SER A 1 601 ? -7.843 17.335 12.739 1.00 33.25 637 SER A O 1
ATOM 4579 N N . TYR A 1 602 ? -7.849 15.952 10.953 1.00 31.34 638 TYR A N 1
ATOM 4580 C CA . TYR A 1 602 ? -9.087 16.425 10.367 1.00 31.65 638 TYR A CA 1
ATOM 4581 C C . TYR A 1 602 ? -10.013 15.268 10.000 1.00 38.10 638 TYR A C 1
ATOM 4582 O O . TYR A 1 602 ? -9.720 14.509 9.078 1.00 37.90 638 TYR A O 1
ATOM 4591 N N . ARG A 1 603 ? -11.160 15.177 10.699 1.00 36.58 639 ARG A N 1
ATOM 4592 C CA . ARG A 1 603 ? -12.201 14.185 10.483 1.00 37.73 639 ARG A CA 1
ATOM 4593 C C . ARG A 1 603 ? -13.228 14.838 9.555 1.00 44.82 639 ARG A C 1
ATOM 4594 O O . ARG A 1 603 ? -13.691 15.939 9.851 1.00 46.80 639 ARG A O 1
ATOM 4602 N N . LEU A 1 604 ? -13.544 14.207 8.415 1.00 41.16 640 LEU A N 1
ATOM 4603 C CA . LEU A 1 604 ? -14.476 14.792 7.440 1.00 41.38 640 LEU A CA 1
ATOM 4604 C C . LEU A 1 604 ? -15.929 14.872 7.953 1.00 43.69 640 LEU A C 1
ATOM 4605 O O . LEU A 1 604 ? -16.531 13.830 8.227 1.00 42.05 640 LEU A O 1
ATOM 4610 N N . PRO A 1 605 ? -16.525 16.083 8.098 1.00 40.57 641 PRO A N 1
ATOM 4611 C CA . PRO A 1 605 ? -17.926 16.156 8.580 1.00 41.56 641 PRO A CA 1
ATOM 4612 C C . PRO A 1 605 ? -18.927 15.305 7.799 1.00 45.76 641 PRO A C 1
ATOM 4613 O O . PRO A 1 605 ? -19.851 14.757 8.403 1.00 46.02 641 PRO A O 1
ATOM 4617 N N . VAL A 1 606 ? -18.734 15.166 6.474 1.00 43.78 642 VAL A N 1
ATOM 4618 C CA . VAL A 1 606 ? -19.624 14.362 5.635 1.00 46.89 642 VAL A CA 1
ATOM 4619 C C . VAL A 1 606 ? -19.266 12.861 5.730 1.00 52.62 642 VAL A C 1
ATOM 4620 O O . VAL A 1 606 ? -20.149 12.015 5.581 1.00 54.10 642 VAL A O 1
ATOM 4624 N N . MET A 1 607 ? -17.997 12.536 6.016 1.00 48.42 643 MET A N 1
ATOM 4625 C CA . MET A 1 607 ? -17.558 11.154 6.165 1.00 48.06 643 MET A CA 1
ATOM 4626 C C . MET A 1 607 ? -16.790 11.024 7.497 1.00 48.32 643 MET A C 1
ATOM 4627 O O . MET A 1 607 ? -15.556 11.034 7.495 1.00 46.41 643 MET A O 1
ATOM 4632 N N . PRO A 1 608 ? -17.505 10.979 8.659 1.00 43.47 644 PRO A N 1
ATOM 4633 C CA . PRO A 1 608 ? -16.796 10.960 9.961 1.00 41.09 644 PRO A CA 1
ATOM 4634 C C . PRO A 1 608 ? -16.023 9.683 10.268 1.00 42.76 644 PRO A C 1
ATOM 4635 O O . PRO A 1 608 ? -15.320 9.618 11.281 1.00 41.22 644 PRO A O 1
ATOM 4639 N N . GLU A 1 609 ? -16.103 8.694 9.371 1.00 38.40 645 GLU A N 1
ATOM 4640 C CA . GLU A 1 609 ? -15.355 7.445 9.491 1.00 36.50 645 GLU A CA 1
ATOM 4641 C C . GLU A 1 609 ? -13.938 7.675 8.992 1.00 39.62 645 GLU A C 1
ATOM 4642 O O . GLU A 1 609 ? -13.049 6.894 9.311 1.00 39.46 645 GLU A O 1
ATOM 4648 N N . LEU A 1 610 ? -13.726 8.753 8.219 1.00 36.12 646 LEU A N 1
ATOM 4649 C CA . LEU A 1 610 ? -12.425 9.105 7.667 1.00 35.63 646 LEU A CA 1
ATOM 4650 C C . LEU A 1 610 ? -11.802 10.313 8.393 1.00 37.59 646 LEU A C 1
ATOM 4651 O O . LEU A 1 610 ? -12.485 11.295 8.661 1.00 38.35 646 LEU A O 1
ATOM 4656 N N . THR A 1 611 ? -10.529 10.192 8.751 1.00 32.64 647 THR A N 1
ATOM 4657 C CA . THR A 1 611 ? -9.712 11.216 9.417 1.00 31.77 647 THR A CA 1
ATOM 4658 C C . THR A 1 611 ? -8.403 11.271 8.609 1.00 32.93 647 THR A C 1
ATOM 4659 O O . THR A 1 611 ? -7.798 10.223 8.362 1.00 31.03 647 THR A O 1
ATOM 4663 N N . VAL A 1 612 ? -8.018 12.471 8.162 1.00 30.85 648 VAL A N 1
ATOM 4664 C CA . VAL A 1 612 ? -6.789 12.744 7.405 1.00 30.29 648 VAL A CA 1
ATOM 4665 C C . VAL A 1 612 ? -5.940 13.729 8.207 1.00 31.55 648 VAL A C 1
ATOM 4666 O O . VAL A 1 612 ? -6.448 14.431 9.077 1.00 30.42 648 VAL A O 1
ATOM 4670 N N . GLY A 1 613 ? -4.651 13.772 7.925 1.00 29.07 649 GLY A N 1
ATOM 4671 C CA . GLY A 1 613 ? -3.796 14.717 8.615 1.00 28.24 649 GLY A CA 1
ATOM 4672 C C . GLY A 1 613 ? -2.349 14.578 8.262 1.00 30.04 649 GLY A C 1
ATOM 4673 O O . GLY A 1 613 ? -2.001 13.990 7.235 1.00 29.46 649 GLY A O 1
ATOM 4674 N N . GLY A 1 614 ? -1.526 15.096 9.136 1.00 27.29 650 GLY A N 1
ATOM 4675 C CA . GLY A 1 614 ? -0.074 15.080 8.903 1.00 26.76 650 GLY A CA 1
ATOM 4676 C C . GLY A 1 614 ? 0.581 16.250 9.596 1.00 29.67 650 GLY A C 1
ATOM 4677 O O . GLY A 1 614 ? -0.080 16.901 10.406 1.00 30.44 650 GLY A O 1
ATOM 4678 N N . GLY A 1 615 ? 1.823 16.543 9.271 1.00 29.11 651 GLY A N 1
ATOM 4679 C CA . GLY A 1 615 ? 2.475 17.683 9.930 1.00 29.07 651 GLY A CA 1
ATOM 4680 C C . GLY A 1 615 ? 3.767 18.082 9.253 1.00 32.29 651 GLY A C 1
ATOM 4681 O O . GLY A 1 615 ? 4.224 17.340 8.371 1.00 30.45 651 GLY A O 1
ATOM 4682 N N . VAL A 1 616 ? 4.284 19.250 9.594 1.00 29.77 652 VAL A N 1
ATOM 4683 C CA . VAL A 1 616 ? 5.575 19.728 9.021 1.00 29.22 652 VAL A CA 1
ATOM 4684 C C . VAL A 1 616 ? 6.480 20.169 10.174 1.00 32.70 652 VAL A C 1
ATOM 4685 O O . VAL A 1 616 ? 5.998 20.912 11.049 1.00 32.35 652 VAL A O 1
ATOM 4689 N N . ASN A 1 617 ? 7.726 19.714 10.170 1.00 29.06 653 ASN A N 1
ATOM 4690 C CA . ASN A 1 617 ? 8.747 20.123 11.170 1.00 29.14 653 ASN A CA 1
ATOM 4691 C C . ASN A 1 617 ? 9.792 20.925 10.394 1.00 33.74 653 ASN A C 1
ATOM 4692 O O . ASN A 1 617 ? 10.442 20.324 9.528 1.00 33.20 653 ASN A O 1
ATOM 4697 N N . TRP A 1 618 ? 9.924 22.216 10.659 1.00 30.87 654 TRP A N 1
ATOM 4698 C CA . TRP A 1 618 ? 10.871 23.049 9.879 1.00 32.48 654 TRP A CA 1
ATOM 4699 C C . TRP A 1 618 ? 11.974 23.576 10.793 1.00 32.61 654 TRP A C 1
ATOM 4700 O O . TRP A 1 618 ? 11.682 23.928 11.928 1.00 30.09 654 TRP A O 1
ATOM 4711 N N . GLN A 1 619 ? 13.185 23.622 10.282 1.00 29.17 655 GLN A N 1
ATOM 4712 C CA . GLN A 1 619 ? 14.332 24.161 10.999 1.00 27.38 655 GLN A CA 1
ATOM 4713 C C . GLN A 1 619 ? 15.233 24.928 10.042 1.00 32.00 655 GLN A C 1
ATOM 4714 O O . GLN A 1 619 ? 15.397 24.532 8.883 1.00 32.57 655 GLN A O 1
ATOM 4720 N N . ASN A 1 620 ? 15.841 25.968 10.563 1.00 27.56 656 ASN A N 1
ATOM 4721 C CA . ASN A 1 620 ? 16.757 26.825 9.773 1.00 28.02 656 ASN A CA 1
ATOM 4722 C C . ASN A 1 620 ? 18.161 26.203 9.710 1.00 32.25 656 ASN A C 1
ATOM 4723 O O . ASN A 1 620 ? 18.387 25.202 10.340 1.00 30.18 656 ASN A O 1
ATOM 4728 N N . ARG A 1 621 ? 19.079 26.890 9.073 1.00 30.14 657 ARG A N 1
ATOM 4729 C CA . ARG A 1 621 ? 20.471 26.428 8.847 1.00 29.38 657 ARG A CA 1
ATOM 4730 C C . ARG A 1 621 ? 21.192 26.165 10.165 1.00 32.52 657 ARG A C 1
ATOM 4731 O O . ARG A 1 621 ? 20.969 26.894 11.111 1.00 31.24 657 ARG A O 1
ATOM 4739 N N . VAL A 1 622 ? 22.016 25.120 10.187 1.00 28.29 658 VAL A N 1
ATOM 4740 C CA . VAL A 1 622 ? 22.869 24.810 11.371 1.00 27.58 658 VAL A CA 1
ATOM 4741 C C . VAL A 1 622 ? 24.322 24.581 10.894 1.00 31.20 658 VAL A C 1
ATOM 4742 O O . VAL A 1 622 ? 24.524 24.287 9.739 1.00 31.76 658 VAL A O 1
ATOM 4746 N N . TYR A 1 623 ? 25.272 24.657 11.779 1.00 28.55 659 TYR A N 1
ATOM 4747 C CA . TYR A 1 623 ? 26.681 24.472 11.406 1.00 29.06 659 TYR A CA 1
ATOM 4748 C C . TYR A 1 623 ? 27.525 23.998 12.600 1.00 33.40 659 TYR A C 1
ATOM 4749 O O . TYR A 1 623 ? 27.062 24.041 13.737 1.00 32.65 659 TYR A O 1
ATOM 4758 N N . THR A 1 624 ? 28.784 23.596 12.342 1.00 30.97 660 THR A N 1
ATOM 4759 C CA . THR A 1 624 ? 29.790 23.267 13.358 1.00 31.08 660 THR A CA 1
ATOM 4760 C C . THR A 1 624 ? 31.155 23.418 12.758 1.00 36.26 660 THR A C 1
ATOM 4761 O O . THR A 1 624 ? 31.412 22.875 11.679 1.00 34.62 660 THR A O 1
ATOM 4765 N N . ASP A 1 625 ? 32.030 24.174 13.460 1.00 35.01 661 ASP A N 1
ATOM 4766 C CA . ASP A 1 625 ? 33.418 24.354 13.072 1.00 36.24 661 ASP A CA 1
ATOM 4767 C C . ASP A 1 625 ? 34.269 23.262 13.710 1.00 42.49 661 ASP A C 1
ATOM 4768 O O . ASP A 1 625 ? 34.120 22.958 14.901 1.00 40.87 661 ASP A O 1
ATOM 4773 N N . THR A 1 626 ? 35.125 22.675 12.888 1.00 41.58 662 THR A N 1
ATOM 4774 C CA . THR A 1 626 ? 36.079 21.627 13.330 1.00 41.59 662 THR A CA 1
ATOM 4775 C C . THR A 1 626 ? 37.503 22.167 13.130 1.00 45.63 662 THR A C 1
ATOM 4776 O O . THR A 1 626 ? 37.896 22.337 11.969 1.00 44.10 662 THR A O 1
ATOM 4780 N N . VAL A 1 627 ? 38.195 22.477 14.215 1.00 44.31 663 VAL A N 1
ATOM 4781 C CA . VAL A 1 627 ? 39.596 22.979 14.129 1.00 46.13 663 VAL A CA 1
ATOM 4782 C C . VAL A 1 627 ? 40.509 21.771 13.901 1.00 50.79 663 VAL A C 1
ATOM 4783 O O . VAL A 1 627 ? 40.633 20.951 14.825 1.00 49.86 663 VAL A O 1
ATOM 4787 N N . THR A 1 628 ? 41.091 21.650 12.718 1.00 49.05 664 THR A N 1
ATOM 4788 C CA . THR A 1 628 ? 41.995 20.511 12.413 1.00 49.32 664 THR A CA 1
ATOM 4789 C C . THR A 1 628 ? 43.416 21.038 12.172 1.00 55.48 664 THR A C 1
ATOM 4790 O O . THR A 1 628 ? 43.610 22.265 12.247 1.00 55.00 664 THR A O 1
ATOM 4794 N N . PRO A 1 629 ? 44.376 20.139 11.926 1.00 54.49 665 PRO A N 1
ATOM 4795 C CA . PRO A 1 629 ? 45.789 20.417 11.634 1.00 56.71 665 PRO A CA 1
ATOM 4796 C C . PRO A 1 629 ? 45.907 21.189 10.313 1.00 63.36 665 PRO A C 1
ATOM 4797 O O . PRO A 1 629 ? 46.762 22.040 10.202 1.00 63.70 665 PRO A O 1
ATOM 4801 N N . TYR A 1 630 ? 45.056 20.851 9.352 1.00 61.66 666 TYR A N 1
ATOM 4802 C CA . TYR A 1 630 ? 45.062 21.468 8.000 1.00 62.54 666 TYR A CA 1
ATOM 4803 C C . TYR A 1 630 ? 44.257 22.775 7.984 1.00 64.58 666 TYR A C 1
ATOM 4804 O O . TYR A 1 630 ? 44.229 23.423 6.924 1.00 66.25 666 TYR A O 1
ATOM 4813 N N . GLY A 1 631 ? 43.600 23.148 9.076 1.00 56.89 667 GLY A N 1
ATOM 4814 C CA . GLY A 1 631 ? 42.818 24.399 9.083 1.00 55.26 667 GLY A CA 1
ATOM 4815 C C . GLY A 1 631 ? 41.471 24.222 9.759 1.00 55.33 667 GLY A C 1
ATOM 4816 O O . GLY A 1 631 ? 41.293 23.200 10.447 1.00 52.55 667 GLY A O 1
ATOM 4817 N N . THR A 1 632 ? 40.543 25.154 9.571 1.00 51.39 668 THR A N 1
ATOM 4818 C CA . THR A 1 632 ? 39.209 25.011 10.209 1.00 48.84 668 THR A CA 1
ATOM 4819 C C . THR A 1 632 ? 38.205 24.503 9.172 1.00 52.03 668 THR A C 1
ATOM 4820 O O . THR A 1 632 ? 38.062 25.154 8.125 1.00 52.54 668 THR A O 1
ATOM 4824 N N . PHE A 1 633 ? 37.529 23.400 9.459 1.00 46.26 669 PHE A N 1
ATOM 4825 C CA . PHE A 1 633 ? 36.522 22.848 8.517 1.00 45.12 669 PHE A CA 1
ATOM 4826 C C . PHE A 1 633 ? 35.131 23.092 9.113 1.00 47.00 669 PHE A C 1
ATOM 4827 O O . PHE A 1 633 ? 34.892 22.683 10.262 1.00 44.58 669 PHE A O 1
ATOM 4835 N N . ARG A 1 634 ? 34.239 23.722 8.362 1.00 44.07 670 ARG A N 1
ATOM 4836 C CA . ARG A 1 634 ? 32.891 24.044 8.900 1.00 42.98 670 ARG A CA 1
ATOM 4837 C C . ARG A 1 634 ? 31.827 23.115 8.304 1.00 46.98 670 ARG A C 1
ATOM 4838 O O . ARG A 1 634 ? 31.652 23.131 7.074 1.00 48.62 670 ARG A O 1
ATOM 4846 N N . ALA A 1 635 ? 31.146 22.350 9.146 1.00 40.08 671 ALA A N 1
ATOM 4847 C CA . ALA A 1 635 ? 30.069 21.448 8.682 1.00 39.26 671 ALA A CA 1
ATOM 4848 C C . ALA A 1 635 ? 28.814 22.296 8.429 1.00 41.84 671 ALA A C 1
ATOM 4849 O O . ALA A 1 635 ? 28.558 23.201 9.239 1.00 40.04 671 ALA A O 1
ATOM 4851 N N . GLU A 1 636 ? 28.070 22.019 7.368 1.00 37.77 672 GLU A N 1
ATOM 4852 C CA . GLU A 1 636 ? 26.879 22.804 7.061 1.00 38.49 672 GLU A CA 1
ATOM 4853 C C . GLU A 1 636 ? 25.672 21.933 6.785 1.00 40.48 672 GLU A C 1
ATOM 4854 O O . GLU A 1 636 ? 25.768 20.866 6.175 1.00 40.78 672 GLU A O 1
ATOM 4860 N N . GLN A 1 637 ? 24.532 22.376 7.278 1.00 35.34 673 GLN A N 1
ATOM 4861 C CA . GLN A 1 637 ? 23.268 21.709 7.052 1.00 32.91 673 GLN A CA 1
ATOM 4862 C C . GLN A 1 637 ? 22.298 22.858 6.935 1.00 35.77 673 GLN A C 1
ATOM 4863 O O . GLN A 1 637 ? 21.993 23.524 7.934 1.00 33.83 673 GLN A O 1
ATOM 4869 N N . GLY A 1 638 ? 21.903 23.134 5.693 1.00 32.58 674 GLY A N 1
ATOM 4870 C CA . GLY A 1 638 ? 20.971 24.199 5.361 1.00 31.82 674 GLY A CA 1
ATOM 4871 C C . GLY A 1 638 ? 19.576 23.935 5.888 1.00 34.13 674 GLY A C 1
ATOM 4872 O O . GLY A 1 638 ? 19.332 22.903 6.527 1.00 32.63 674 GLY A O 1
ATOM 4873 N N . SER A 1 639 ? 18.647 24.880 5.614 1.00 30.30 675 SER A N 1
ATOM 4874 C CA . SER A 1 639 ? 17.239 24.802 6.022 1.00 29.00 675 SER A CA 1
ATOM 4875 C C . SER A 1 639 ? 16.545 23.599 5.408 1.00 33.73 675 SER A C 1
ATOM 4876 O O . SER A 1 639 ? 16.755 23.296 4.234 1.00 35.52 675 SER A O 1
ATOM 4879 N N . TYR A 1 640 ? 15.691 22.938 6.184 1.00 28.84 676 TYR A N 1
ATOM 4880 C CA . TYR A 1 640 ? 14.876 21.838 5.673 1.00 29.10 676 TYR A CA 1
ATOM 4881 C C . TYR A 1 640 ? 13.627 21.644 6.482 1.00 31.80 676 TYR A C 1
ATOM 4882 O O . TYR A 1 640 ? 13.600 21.929 7.682 1.00 29.36 676 TYR A O 1
ATOM 4891 N N . ALA A 1 641 ? 12.606 21.101 5.821 1.00 30.51 677 ALA A N 1
ATOM 4892 C CA . ALA A 1 641 ? 11.347 20.681 6.412 1.00 29.21 677 ALA A CA 1
ATOM 4893 C C . ALA A 1 641 ? 11.242 19.158 6.270 1.00 31.08 677 ALA A C 1
ATOM 4894 O O . ALA A 1 641 ? 11.900 18.557 5.413 1.00 30.88 677 ALA A O 1
ATOM 4896 N N . LEU A 1 642 ? 10.462 18.535 7.152 1.00 26.05 678 LEU A N 1
ATOM 4897 C CA . LEU A 1 642 ? 10.130 17.108 7.125 1.00 25.85 678 LEU A CA 1
ATOM 4898 C C . LEU A 1 642 ? 8.601 17.042 7.186 1.00 29.64 678 LEU A C 1
ATOM 4899 O O . LEU A 1 642 ? 8.003 17.686 8.049 1.00 28.74 678 LEU A O 1
ATOM 4904 N N . VAL A 1 643 ? 7.985 16.354 6.218 1.00 26.27 679 VAL A N 1
ATOM 4905 C CA . VAL A 1 643 ? 6.539 16.249 6.092 1.00 26.51 679 VAL A CA 1
ATOM 4906 C C . VAL A 1 643 ? 6.071 14.816 6.389 1.00 29.59 679 VAL A C 1
ATOM 4907 O O . VAL A 1 643 ? 6.591 13.854 5.818 1.00 28.96 679 VAL A O 1
ATOM 4911 N N . ASP A 1 644 ? 5.087 14.691 7.290 1.00 26.14 680 ASP A N 1
ATOM 4912 C CA . ASP A 1 644 ? 4.449 13.425 7.673 1.00 25.54 680 ASP A CA 1
ATOM 4913 C C . ASP A 1 644 ? 2.990 13.563 7.316 1.00 28.72 680 ASP A C 1
ATOM 4914 O O . ASP A 1 644 ? 2.451 14.645 7.474 1.00 26.58 680 ASP A O 1
ATOM 4919 N N . LEU A 1 645 ? 2.364 12.492 6.800 1.00 27.72 681 LEU A N 1
ATOM 4920 C CA . LEU A 1 645 ? 0.937 12.447 6.462 1.00 28.31 681 LEU A CA 1
ATOM 4921 C C . LEU A 1 645 ? 0.354 11.188 7.045 1.00 29.08 681 LEU A C 1
ATOM 4922 O O . LEU A 1 645 ? 1.030 10.170 7.051 1.00 27.46 681 LEU A O 1
ATOM 4927 N N . PHE A 1 646 ? -0.906 11.233 7.502 1.00 28.10 682 PHE A N 1
ATOM 4928 C CA . PHE A 1 646 ? -1.602 10.046 8.000 1.00 27.34 682 PHE A CA 1
ATOM 4929 C C . PHE A 1 646 ? -3.045 10.071 7.528 1.00 30.91 682 PHE A C 1
ATOM 4930 O O . PHE A 1 646 ? -3.588 11.141 7.244 1.00 30.19 682 PHE A O 1
ATOM 4938 N N . THR A 1 647 ? -3.668 8.885 7.469 1.00 28.73 683 THR A N 1
ATOM 4939 C CA . THR A 1 647 ? -5.094 8.694 7.177 1.00 29.62 683 THR A CA 1
ATOM 4940 C C . THR A 1 647 ? -5.579 7.517 8.035 1.00 31.66 683 THR A C 1
ATOM 4941 O O . THR A 1 647 ? -4.836 6.558 8.259 1.00 29.58 683 THR A O 1
ATOM 4945 N N . ARG A 1 648 ? -6.793 7.621 8.551 1.00 30.69 684 ARG A N 1
ATOM 4946 C CA . ARG A 1 648 ? -7.401 6.579 9.354 1.00 30.50 684 ARG A CA 1
ATOM 4947 C C . ARG A 1 648 ? -8.836 6.384 8.907 1.00 34.63 684 ARG A C 1
ATOM 4948 O O . ARG A 1 648 ? -9.569 7.356 8.742 1.00 35.35 684 ARG A O 1
ATOM 4956 N N . TYR A 1 649 ? -9.224 5.135 8.666 1.00 32.67 685 TYR A N 1
ATOM 4957 C CA . TYR A 1 649 ? -10.586 4.820 8.252 1.00 34.08 685 TYR A CA 1
ATOM 4958 C C . TYR A 1 649 ? -11.179 3.881 9.283 1.00 38.72 685 TYR A C 1
ATOM 4959 O O . TYR A 1 649 ? -10.568 2.862 9.602 1.00 38.30 685 TYR A O 1
ATOM 4968 N N . GLN A 1 650 ? -12.335 4.245 9.840 1.00 36.69 686 GLN A N 1
ATOM 4969 C CA . GLN A 1 650 ? -13.041 3.424 10.816 1.00 37.03 686 GLN A CA 1
ATOM 4970 C C . GLN A 1 650 ? -13.947 2.463 10.037 1.00 41.69 686 GLN A C 1
ATOM 4971 O O . GLN A 1 650 ? -15.038 2.855 9.642 1.00 40.16 686 GLN A O 1
ATOM 4977 N N . VAL A 1 651 ? -13.450 1.233 9.747 1.00 39.07 687 VAL A N 1
ATOM 4978 C CA . VAL A 1 651 ? -14.169 0.189 8.985 1.00 39.18 687 VAL A CA 1
ATOM 4979 C C . VAL A 1 651 ? -15.420 -0.238 9.728 1.00 44.02 687 VAL A C 1
ATOM 4980 O O . VAL A 1 651 ? -16.496 -0.355 9.117 1.00 46.44 687 VAL A O 1
ATOM 4984 N N . THR A 1 652 ? -15.292 -0.500 11.037 1.00 38.13 688 THR A N 1
ATOM 4985 C CA . THR A 1 652 ? -16.443 -0.889 11.882 1.00 38.26 688 THR A CA 1
ATOM 4986 C C . THR A 1 652 ? -16.250 -0.159 13.211 1.00 39.09 688 THR A C 1
ATOM 4987 O O . THR A 1 652 ? -15.223 0.478 13.382 1.00 36.06 688 THR A O 1
ATOM 4991 N N . LYS A 1 653 ? -17.192 -0.290 14.169 1.00 38.39 689 LYS A N 1
ATOM 4992 C CA . LYS A 1 653 ? -17.049 0.333 15.496 1.00 37.20 689 LYS A CA 1
ATOM 4993 C C . LYS A 1 653 ? -15.804 -0.224 16.225 1.00 40.16 689 LYS A C 1
ATOM 4994 O O . LYS A 1 653 ? -15.252 0.434 17.107 1.00 38.24 689 LYS A O 1
ATOM 5000 N N . ASN A 1 654 ? -15.375 -1.443 15.843 1.00 38.47 690 ASN A N 1
ATOM 5001 C CA . ASN A 1 654 ? -14.213 -2.100 16.432 1.00 38.49 690 ASN A CA 1
ATOM 5002 C C . ASN A 1 654 ? -12.939 -1.969 15.606 1.00 42.45 690 ASN A C 1
ATOM 5003 O O . ASN A 1 654 ? -11.887 -1.722 16.184 1.00 41.63 690 ASN A O 1
ATOM 5008 N N . PHE A 1 655 ? -13.013 -2.195 14.271 1.00 39.43 691 PHE A N 1
ATOM 5009 C CA . PHE A 1 655 ? -11.833 -2.225 13.399 1.00 37.79 691 PHE A CA 1
ATOM 5010 C C . PHE A 1 655 ? -11.536 -0.935 12.622 1.00 36.82 691 PHE A C 1
ATOM 5011 O O . PHE A 1 655 ? -12.403 -0.402 11.952 1.00 35.50 691 PHE A O 1
ATOM 5019 N N . SER A 1 656 ? -10.265 -0.489 12.654 1.00 33.38 692 SER A N 1
ATOM 5020 C CA . SER A 1 656 ? -9.811 0.671 11.900 1.00 32.52 692 SER A CA 1
ATOM 5021 C C . SER A 1 656 ? -8.481 0.367 11.157 1.00 37.15 692 SER A C 1
ATOM 5022 O O . SER A 1 656 ? -7.747 -0.542 11.546 1.00 36.46 692 SER A O 1
ATOM 5025 N N . LEU A 1 657 ? -8.201 1.113 10.081 1.00 33.06 693 LEU A N 1
ATOM 5026 C CA . LEU A 1 657 ? -6.995 0.998 9.268 1.00 31.72 693 LEU A CA 1
ATOM 5027 C C . LEU A 1 657 ? -6.323 2.375 9.188 1.00 33.92 693 LEU A C 1
ATOM 5028 O O . LEU A 1 657 ? -6.935 3.357 8.742 1.00 32.26 693 LEU A O 1
ATOM 5033 N N . GLN A 1 658 ? -5.094 2.455 9.652 1.00 29.65 694 GLN A N 1
ATOM 5034 C CA . GLN A 1 658 ? -4.340 3.728 9.620 1.00 28.84 694 GLN A CA 1
ATOM 5035 C C . GLN A 1 658 ? -3.148 3.598 8.666 1.00 33.85 694 GLN A C 1
ATOM 5036 O O . GLN A 1 658 ? -2.483 2.584 8.715 1.00 34.54 694 GLN A O 1
ATOM 5042 N N . GLY A 1 659 ? -2.925 4.561 7.816 1.00 30.54 695 GLY A N 1
ATOM 5043 C CA . GLY A 1 659 ? -1.764 4.582 6.913 1.00 30.07 695 GLY A CA 1
ATOM 5044 C C . GLY A 1 659 ? -0.907 5.810 7.210 1.00 30.79 695 GLY A C 1
ATOM 5045 O O . GLY A 1 659 ? -1.482 6.878 7.287 1.00 28.61 695 GLY A O 1
ATOM 5046 N N . ASN A 1 660 ? 0.395 5.680 7.403 1.00 27.63 696 ASN A N 1
ATOM 5047 C CA . ASN A 1 660 ? 1.267 6.844 7.699 1.00 27.31 696 ASN A CA 1
ATOM 5048 C C . ASN A 1 660 ? 2.439 6.894 6.721 1.00 32.08 696 ASN A C 1
ATOM 5049 O O . ASN A 1 660 ? 2.959 5.848 6.394 1.00 30.52 696 ASN A O 1
ATOM 5054 N N . VAL A 1 661 ? 2.830 8.095 6.329 1.00 30.94 697 VAL A N 1
ATOM 5055 C CA . VAL A 1 661 ? 3.986 8.384 5.471 1.00 30.88 697 VAL A CA 1
ATOM 5056 C C . VAL A 1 661 ? 4.836 9.351 6.293 1.00 31.92 697 VAL A C 1
ATOM 5057 O O . VAL A 1 661 ? 4.311 10.326 6.819 1.00 31.61 697 VAL A O 1
ATOM 5061 N N . ASN A 1 662 ? 6.120 9.060 6.444 1.00 27.68 698 ASN A N 1
ATOM 5062 C CA . ASN A 1 662 ? 7.036 9.928 7.177 1.00 26.33 698 ASN A CA 1
ATOM 5063 C C . ASN A 1 662 ? 8.124 10.381 6.217 1.00 30.65 698 ASN A C 1
ATOM 5064 O O . ASN A 1 662 ? 8.549 9.589 5.370 1.00 32.43 698 ASN A O 1
ATOM 5069 N N . ASN A 1 663 ? 8.548 11.653 6.322 1.00 26.04 699 ASN A N 1
ATOM 5070 C CA . ASN A 1 663 ? 9.529 12.274 5.424 1.00 25.86 699 ASN A CA 1
ATOM 5071 C C . ASN A 1 663 ? 9.102 12.066 3.943 1.00 30.07 699 ASN A C 1
ATOM 5072 O O . ASN A 1 663 ? 9.811 11.443 3.145 1.00 30.79 699 ASN A O 1
ATOM 5077 N N . LEU A 1 664 ? 7.913 12.576 3.617 1.00 26.30 700 LEU A N 1
ATOM 5078 C CA . LEU A 1 664 ? 7.232 12.478 2.320 1.00 27.04 700 LEU A CA 1
ATOM 5079 C C . LEU A 1 664 ? 8.094 12.902 1.120 1.00 32.75 700 LEU A C 1
ATOM 5080 O O . LEU A 1 664 ? 8.004 12.289 0.057 1.00 33.82 700 LEU A O 1
ATOM 5085 N N . PHE A 1 665 ? 8.892 13.958 1.277 1.00 29.98 701 PHE A N 1
ATOM 5086 C CA . PHE A 1 665 ? 9.728 14.465 0.182 1.00 31.90 701 PHE A CA 1
ATOM 5087 C C . PHE A 1 665 ? 11.105 13.789 0.111 1.00 35.68 701 PHE A C 1
ATOM 5088 O O . PHE A 1 665 ? 11.914 14.134 -0.752 1.00 35.70 701 PHE A O 1
ATOM 5096 N N . ASP A 1 666 ? 11.323 12.768 0.963 1.00 31.70 702 ASP A N 1
ATOM 5097 C CA . ASP A 1 666 ? 12.559 11.984 1.077 1.00 31.11 702 ASP A CA 1
ATOM 5098 C C . ASP A 1 666 ? 13.795 12.866 1.241 1.00 36.06 702 ASP A C 1
ATOM 5099 O O . ASP A 1 666 ? 14.783 12.739 0.496 1.00 35.87 702 ASP A O 1
ATOM 5104 N N . LYS A 1 667 ? 13.737 13.766 2.230 1.00 31.97 703 LYS A N 1
ATOM 5105 C CA . LYS A 1 667 ? 14.863 14.653 2.501 1.00 31.98 703 LYS A CA 1
ATOM 5106 C C . LYS A 1 667 ? 16.050 13.895 3.073 1.00 34.28 703 LYS A C 1
ATOM 5107 O O . LYS A 1 667 ? 15.871 13.093 3.992 1.00 31.40 703 LYS A O 1
ATOM 5113 N N . THR A 1 668 ? 17.254 14.135 2.482 1.00 31.69 704 THR A N 1
ATOM 5114 C CA . THR A 1 668 ? 18.546 13.656 2.968 1.00 31.62 704 THR A CA 1
ATOM 5115 C C . THR A 1 668 ? 19.029 14.768 3.885 1.00 35.73 704 THR A C 1
ATOM 5116 O O . THR A 1 668 ? 19.135 15.926 3.456 1.00 37.89 704 THR A O 1
ATOM 5120 N N . TYR A 1 669 ? 19.241 14.442 5.158 1.00 29.32 705 TYR A N 1
ATOM 5121 C CA . TYR A 1 669 ? 19.668 15.437 6.141 1.00 27.68 705 TYR A CA 1
ATOM 5122 C C . TYR A 1 669 ? 20.539 14.794 7.212 1.00 30.47 705 TYR A C 1
ATOM 5123 O O . TYR A 1 669 ? 20.476 13.577 7.410 1.00 29.00 705 TYR A O 1
ATOM 5132 N N . ASP A 1 670 ? 21.341 15.611 7.893 1.00 26.45 706 ASP A N 1
ATOM 5133 C CA . ASP A 1 670 ? 22.290 15.165 8.915 1.00 26.49 706 ASP A CA 1
ATOM 5134 C C . ASP A 1 670 ? 21.753 15.405 10.321 1.00 30.52 706 ASP A C 1
ATOM 5135 O O . ASP A 1 670 ? 21.383 16.537 10.655 1.00 29.42 706 ASP A O 1
ATOM 5140 N N . THR A 1 671 ? 21.767 14.369 11.162 1.00 26.27 707 THR A N 1
ATOM 5141 C CA . THR A 1 671 ? 21.315 14.510 12.554 1.00 25.77 707 THR A CA 1
ATOM 5142 C C . THR A 1 671 ? 22.537 14.692 13.508 1.00 28.69 707 THR A C 1
ATOM 5143 O O . THR A 1 671 ? 22.352 14.843 14.727 1.00 27.98 707 THR A O 1
ATOM 5147 N N . ASN A 1 672 ? 23.770 14.703 12.958 1.00 26.32 708 ASN A N 1
ATOM 5148 C CA . ASN A 1 672 ? 24.973 14.864 13.782 1.00 25.57 708 ASN A CA 1
ATOM 5149 C C . ASN A 1 672 ? 25.957 15.861 13.201 1.00 30.91 708 ASN A C 1
ATOM 5150 O O . ASN A 1 672 ? 27.143 15.556 12.992 1.00 29.34 708 ASN A O 1
ATOM 5155 N N . VAL A 1 673 ? 25.481 17.100 13.055 1.00 28.05 709 VAL A N 1
ATOM 5156 C CA . VAL A 1 673 ? 26.275 18.202 12.536 1.00 28.48 709 VAL A CA 1
ATOM 5157 C C . VAL A 1 673 ? 27.498 18.474 13.429 1.00 33.04 709 VAL A C 1
ATOM 5158 O O . VAL A 1 673 ? 28.517 18.883 12.895 1.00 34.72 709 VAL A O 1
ATOM 5162 N N . GLU A 1 674 ? 27.401 18.159 14.705 1.00 29.35 710 GLU A N 1
ATOM 5163 C CA . GLU A 1 674 ? 28.488 18.393 15.683 1.00 29.55 710 GLU A CA 1
ATOM 5164 C C . GLU A 1 674 ? 29.594 17.330 15.605 1.00 35.30 710 GLU A C 1
ATOM 5165 O O . GLU A 1 674 ? 30.575 17.517 16.275 1.00 37.88 710 GLU A O 1
ATOM 5171 N N . GLY A 1 675 ? 29.430 16.264 14.861 1.00 31.34 711 GLY A N 1
ATOM 5172 C CA . GLY A 1 675 ? 30.441 15.219 14.705 1.00 30.81 711 GLY A CA 1
ATOM 5173 C C . GLY A 1 675 ? 30.496 14.663 13.301 1.00 33.86 711 GLY A C 1
ATOM 5174 O O . GLY A 1 675 ? 30.437 15.420 12.325 1.00 34.24 711 GLY A O 1
ATOM 5175 N N . SER A 1 676 ? 30.646 13.333 13.203 1.00 29.39 712 SER A N 1
ATOM 5176 C CA . SER A 1 676 ? 30.676 12.596 11.940 1.00 28.94 712 SER A CA 1
ATOM 5177 C C . SER A 1 676 ? 29.235 12.451 11.398 1.00 30.83 712 SER A C 1
ATOM 5178 O O . SER A 1 676 ? 28.258 12.600 12.158 1.00 29.50 712 SER A O 1
ATOM 5181 N N . ILE A 1 677 ? 29.125 12.266 10.124 1.00 27.17 713 ILE A N 1
ATOM 5182 C CA . ILE A 1 677 ? 27.851 12.216 9.376 1.00 26.74 713 ILE A CA 1
ATOM 5183 C C . ILE A 1 677 ? 26.918 11.106 9.876 1.00 31.25 713 ILE A C 1
ATOM 5184 O O . ILE A 1 677 ? 27.316 9.939 9.863 1.00 30.91 713 ILE A O 1
ATOM 5189 N N . VAL A 1 678 ? 25.742 11.487 10.354 1.00 28.22 714 VAL A N 1
ATOM 5190 C CA . VAL A 1 678 ? 24.686 10.492 10.707 1.00 28.08 714 VAL A CA 1
ATOM 5191 C C . VAL A 1 678 ? 23.437 10.886 9.904 1.00 33.45 714 VAL A C 1
ATOM 5192 O O . VAL A 1 678 ? 22.974 11.982 10.094 1.00 34.14 714 VAL A O 1
ATOM 5196 N N . TYR A 1 679 ? 22.933 10.083 9.009 1.00 29.65 715 TYR A N 1
ATOM 5197 C CA . TYR A 1 679 ? 21.758 10.552 8.239 1.00 28.36 715 TYR A CA 1
ATOM 5198 C C . TYR A 1 679 ? 20.438 10.381 9.016 1.00 31.47 715 TYR A C 1
ATOM 5199 O O . TYR A 1 679 ? 20.288 9.596 9.943 1.00 30.53 715 TYR A O 1
ATOM 5208 N N . GLY A 1 680 ? 19.523 11.243 8.676 1.00 28.04 716 GLY A N 1
ATOM 5209 C CA . GLY A 1 680 ? 18.183 11.151 9.239 1.00 27.29 716 GLY A CA 1
ATOM 5210 C C . GLY A 1 680 ? 17.356 10.116 8.512 1.00 30.77 716 GLY A C 1
ATOM 5211 O O . GLY A 1 680 ? 17.734 9.656 7.438 1.00 31.04 716 GLY A O 1
ATOM 5212 N N . THR A 1 681 ? 16.212 9.757 9.077 1.00 28.23 717 THR A N 1
ATOM 5213 C CA . THR A 1 681 ? 15.330 8.746 8.500 1.00 28.41 717 THR A CA 1
ATOM 5214 C C . THR A 1 681 ? 14.843 9.088 7.080 1.00 34.14 717 THR A C 1
ATOM 5215 O O . THR A 1 681 ? 14.177 10.117 6.906 1.00 35.58 717 THR A O 1
ATOM 5219 N N . PRO A 1 682 ? 15.090 8.207 6.071 1.00 30.35 718 PRO A N 1
ATOM 5220 C CA . PRO A 1 682 ? 14.528 8.439 4.727 1.00 30.00 718 PRO A CA 1
ATOM 5221 C C . PRO A 1 682 ? 12.998 8.249 4.727 1.00 32.31 718 PRO A C 1
ATOM 5222 O O . PRO A 1 682 ? 12.395 7.924 5.767 1.00 30.04 718 PRO A O 1
ATOM 5226 N N . ARG A 1 683 ? 12.366 8.446 3.552 1.00 28.31 719 ARG A N 1
ATOM 5227 C CA . ARG A 1 683 ? 10.939 8.250 3.398 1.00 27.85 719 ARG A CA 1
ATOM 5228 C C . ARG A 1 683 ? 10.559 6.848 3.892 1.00 32.15 719 ARG A C 1
ATOM 5229 O O . ARG A 1 683 ? 11.252 5.879 3.583 1.00 30.45 719 ARG A O 1
ATOM 5237 N N . ASN A 1 684 ? 9.481 6.756 4.695 1.00 28.81 720 ASN A N 1
ATOM 5238 C CA . ASN A 1 684 ? 9.023 5.472 5.210 1.00 28.21 720 ASN A CA 1
ATOM 5239 C C . ASN A 1 684 ? 7.495 5.415 5.235 1.00 32.45 720 ASN A C 1
ATOM 5240 O O . ASN A 1 684 ? 6.842 6.440 5.429 1.00 30.59 720 ASN A O 1
ATOM 5245 N N . PHE A 1 685 ? 6.940 4.226 4.972 1.00 31.26 721 PHE A N 1
ATOM 5246 C CA . PHE A 1 685 ? 5.495 3.989 4.936 1.00 32.22 721 PHE A CA 1
ATOM 5247 C C . PHE A 1 685 ? 5.098 3.024 6.047 1.00 35.79 721 PHE A C 1
ATOM 5248 O O . PHE A 1 685 ? 5.926 2.257 6.540 1.00 33.38 721 PHE A O 1
ATOM 5256 N N . SER A 1 686 ? 3.842 3.072 6.441 1.00 33.60 722 SER A N 1
ATOM 5257 C CA . SER A 1 686 ? 3.361 2.218 7.546 1.00 32.82 722 SER A CA 1
ATOM 5258 C C . SER A 1 686 ? 1.843 1.981 7.431 1.00 32.86 722 SER A C 1
ATOM 5259 O O . SER A 1 686 ? 1.153 2.940 7.147 1.00 29.19 722 SER A O 1
ATOM 5262 N N . ILE A 1 687 ? 1.394 0.744 7.603 1.00 30.79 723 ILE A N 1
ATOM 5263 C CA . ILE A 1 687 ? -0.039 0.313 7.589 1.00 32.37 723 ILE A CA 1
ATOM 5264 C C . ILE A 1 687 ? -0.326 -0.333 8.927 1.00 34.82 723 ILE A C 1
ATOM 5265 O O . ILE A 1 687 ? 0.428 -1.192 9.316 1.00 33.35 723 ILE A O 1
ATOM 5270 N N . THR A 1 688 ? -1.379 0.084 9.569 1.00 31.02 724 THR A N 1
ATOM 5271 C CA . THR A 1 688 ? -1.729 -0.409 10.910 1.00 30.41 724 THR A CA 1
ATOM 5272 C C . THR A 1 688 ? -3.223 -0.753 10.973 1.00 34.72 724 THR A C 1
ATOM 5273 O O . THR A 1 688 ? -4.003 0.076 10.565 1.00 35.63 724 THR A O 1
ATOM 5277 N N . GLY A 1 689 ? -3.562 -1.934 11.439 1.00 30.62 725 GLY A N 1
ATOM 5278 C CA . GLY A 1 689 ? -4.915 -2.428 11.664 1.00 31.65 725 GLY A CA 1
ATOM 5279 C C . GLY A 1 689 ? -5.115 -2.520 13.161 1.00 36.74 725 GLY A C 1
ATOM 5280 O O . GLY A 1 689 ? -4.253 -3.068 13.858 1.00 36.16 725 GLY A O 1
ATOM 5281 N N . THR A 1 690 ? -6.202 -1.921 13.677 1.00 33.71 726 THR A N 1
ATOM 5282 C CA . THR A 1 690 ? -6.505 -1.878 15.110 1.00 33.65 726 THR A CA 1
ATOM 5283 C C . THR A 1 690 ? -7.906 -2.419 15.398 1.00 40.64 726 THR A C 1
ATOM 5284 O O . THR A 1 690 ? -8.866 -2.043 14.724 1.00 40.37 726 THR A O 1
ATOM 5288 N N . TYR A 1 691 ? -8.011 -3.248 16.423 1.00 38.66 727 TYR A N 1
ATOM 5289 C CA . TYR A 1 691 ? -9.315 -3.796 16.873 1.00 38.91 727 TYR A CA 1
ATOM 5290 C C . TYR A 1 691 ? -9.534 -3.313 18.306 1.00 44.39 727 TYR A C 1
ATOM 5291 O O . TYR A 1 691 ? -8.813 -3.758 19.185 1.00 42.50 727 TYR A O 1
ATOM 5300 N N . GLN A 1 692 ? -10.497 -2.433 18.503 1.00 43.09 728 GLN A N 1
ATOM 5301 C CA . GLN A 1 692 ? -10.817 -1.794 19.781 1.00 44.38 728 GLN A CA 1
ATOM 5302 C C . GLN A 1 692 ? -12.160 -2.373 20.272 1.00 50.01 728 GLN A C 1
ATOM 5303 O O . GLN A 1 692 ? -12.868 -2.998 19.477 1.00 50.64 728 GLN A O 1
ATOM 5309 N N . PHE A 1 693 ? -12.503 -2.184 21.577 1.00 46.61 729 PHE A N 1
ATOM 5310 C CA . PHE A 1 693 ? -13.757 -2.681 22.176 1.00 59.11 729 PHE A CA 1
ATOM 5311 C C . PHE A 1 693 ? -14.091 -2.010 23.512 1.00 112.14 729 PHE A C 1
ATOM 5312 O O . PHE A 1 693 ? -15.270 -1.872 23.854 1.00 82.30 729 PHE A O 1
#

GO terms:
  GO:0009279 cell outer membrane (C, IDA)
  GO:0072711 cellular response to hydroxyurea (P, IEP)
  GO:0015343 siderophore-iron transmembrane transporter activity (F, IMP)
  GO:0044718 siderophore transmembrane transport (P, IMP)
  GO:0015687 ferric-hydroxamate import into cell (P, IMP)
  GO:0015092 high-affinity ferric iron transmembrane transporter activity (F, IMP)

Sequence (672 aa):
NDYSVTSTSAGTKMQMTQRDIPQSVTIVSQQRMEDQQLQTLGEVMENTLGISKSQADSDRALYYSRGFQIDNYMVDGIPTYFESRWNLGDALSDMALFERVEVVRGATGLMTGTGNPSAAINMVRKHATSREFKGDVSAEYGSWNKERYVADLQSPLTEDGKIRARIVGGYQNNDSWLDRYNSEKTFFSGIVDADLGDLTTLSAGYEYQRIDVNSPTWGGLPRWNTDGSSNSYDRARSTAPDWAYNDKEINKVFMTLKQQFADTWQATLNATHSEVEFDSKMMYVDAYVNKADGMLVGPYSNYGPGFDYVGGTGWNSGKRKVDALDLFADGSYELFGRQHNLMFGGSYSKQNNRYFSSWANIFPDEIGSFYNFNGNFPQTDWSPQSLAQDDTTHMKSLYAATRVTLADPLHLILGARYTNWRVDTLTYSMEKNHTTPYAGLVFDINDNWSTYASYTSIFQPQNDRDSSGKYLAPITGNNYELGLKSDWMNSRLTTTLAIFRIEQDNVAQSTGTPIPGSNGETAYKAVDGTVSKGVEFELNGAITDNWQLTFGATRYIAEDNEGNAVNPNLPRTTVKMFTSYRLPVMPELTVGGGVNWQNRVYTDTVTPYGTFRAEQGSYALVDLFTRYQVTKNFSLQGNVNNLFDKTYDTNVEGSIVYGTPRNFSITGTYQF

Nearest PDB structures (foldseek):
  6e4v-assembly1_A  TM=1.001E+00  e=0.000E+00  Escherichia coli BW25113
  1by5-assembly1_A  TM=8.627E-01  e=2.891E-40  Escherichia coli
  3qlb-assembly1_A  TM=8.342E-01  e=1.462E-38  Pseudomonas fluorescens
  1fi1-assembly1_A  TM=8.347E-01  e=2.290E-37  Escherichia coli K-12
  8a60-assembly1_A  TM=8.096E-01  e=8.612E-37  Escherichia coli K-12

Foldseek 3Di:
DWQFDAWDCPQQVDIDGVLPHQFDKHKGAPVNCVFQVQFFLLSVQCLDPQKAWFDQFQQAIWIWGLLGTWQWAEEPLHTDGDDRVDCLRNRRDTLLFFRIKMKTAAFRCQSDAFGAGGIYIYTYGDDQDDQAWWWKWKWKAKPQRKIKIKIKIKHQPDPVSQKIKIKIWMWIWGAALAPLKIKIKIWIKIKIWGADDPQKIKMKIKIKMKMKMFQIARGFAAQAALQQDGDDDRLHFGLGARRWMKMKIKIKIKMKMWGAPDPFKIKIKIWMKIKMKMWTKTKYFAFHAHVPFQFTFFQQCVVDDVRGFGIKIKIKIKMKIKTKMWIKMKGWDDDPNDIKIKMKTKMKMKMKIWMWMWMDTHHRVQQGHCVPRRNPHDGDPTDGTDTPWIKIKIKIKIKMWMWDCPDPFKTKIWMKIWIWMWMDIPVDIDIDIDIWIKIKMWGDPDPWKIKMWIKGKHWHADQAAALQRHGFHTKMKIKTKIWMKTAPDSNQKMKIKMWIKIKTWQDWDFPVDAHPPDDRRTHTGTGTWKIKTWMKMWIFHAPDPFKTKIKIKMAMFIATPVGHGNPQQTFRIKIRMWMWGQDPVQNQKIKIKIKIKGAKGWEWDQGPSGIHIQIWGIDMKIKIKMKGNPDPFKIKMKIKTRVVQDWTASNRHRHGNTDHGIMIMIMMMGTD

Secondary structure (DSSP, 8-state):
--SS---B-TTTSS-B-GGG-SSEEEEE-HHHHHHHT--BHHHHHHTSTT-EEEEEETTEEEEEETTEE--EEEETTEEEE--TT---SGGG-BGGGEEEEEEEES--TTT-SB--SSEEEEEEEP----SS-EEEEEEEEETTTEEEEEEEEEEESSTTS-EEEEEEEEEEEEE-SSTT-EEEEEEEEEEEEEEETTTEEEEEEEEEEEEEEES---S-B--BBTTS-B----TT-----TT-EEEEEEEEEEEEEEEEEETTEEEEEEEEEEEEEEEEEEEEE--EE-TTT--EE-TTGGG-GGG---EEEEEEEEEEEEEEEEEEEEEEEEETTEEEEEEEEEEEEEEEEEEEEEEEEE-HHHH--GGG-SS--PPP-PPPPEEEEEEEEEEEEEEEEEEEEEETTEEEEEEEEEEEEEEE-SS-EEEEEEEEEEEEEEEE-SSSEEEEEEEEEEEE--S-B-TTSPBPPPEEEEEEEEEEEEEETTTTEEEEEEEEEEEEESEEEEEEEEPTTSSSPEEEEEE---EEEEEEEEEEEEEETTEEEEEEEEEEEEE-TTSPBSSTTS-SEEEEEEEEEE-SS-TTEEEEEEEEEE--EEEEEEETTEEEEEEE--EEEEEEEEEEE-SSSEEEEEEEESTT----BS-TTSSB-BPP--EEEEEEEEE-